Protein AF-0000000087595292 (afdb_homodimer)

Radius of gyration: 37.4 Å; Cα contacts (8 Å, |Δi|>4): 1098; chains: 2; bounding box: 83×122×97 Å

pLDDT: mean 80.67, std 21.06, range [19.06, 98.44]

Structure (mmCIF, N/CA/C/O backbone):
data_AF-0000000087595292-model_v1
#
loop_
_entity.id
_entity.type
_entity.pdbx_description
1 polymer 'Tc1-like transposase DDE domain-containing protein'
#
loop_
_atom_site.group_PDB
_atom_site.id
_atom_site.type_symbol
_atom_site.label_atom_id
_atom_site.label_alt_id
_atom_site.label_comp_id
_atom_site.label_asym_id
_atom_site.label_entity_id
_atom_site.label_seq_id
_atom_site.pdbx_PDB_ins_code
_atom_site.Cartn_x
_atom_site.Cartn_y
_atom_site.Cartn_z
_atom_site.occupancy
_atom_site.B_iso_or_equiv
_atom_site.auth_seq_id
_atom_site.auth_comp_id
_atom_site.auth_asym_id
_atom_site.auth_atom_id
_atom_site.pdbx_PDB_model_num
ATOM 1 N N . MET A 1 1 ? -1.449 89.125 3.225 1 24.95 1 MET A N 1
ATOM 2 C CA . MET A 1 1 ? -0.539 88.188 3.908 1 24.95 1 MET A CA 1
ATOM 3 C C . MET A 1 1 ? -1.304 87 4.547 1 24.95 1 MET A C 1
ATOM 5 O O . MET A 1 1 ? -1.772 87.125 5.68 1 24.95 1 MET A O 1
ATOM 9 N N . ALA A 1 2 ? -2.166 86.312 3.883 1 30.41 2 ALA A N 1
ATOM 10 C CA . ALA A 1 2 ? -3.191 85.312 4.207 1 30.41 2 ALA A CA 1
ATOM 11 C C . ALA A 1 2 ? -2.57 84.062 4.832 1 30.41 2 ALA A C 1
ATOM 13 O O . ALA A 1 2 ? -1.638 83.5 4.273 1 30.41 2 ALA A O 1
ATOM 14 N N . LYS A 1 3 ? -2.656 84 6.172 1 32.28 3 LYS A N 1
ATOM 15 C CA . LYS A 1 3 ? -2.236 82.875 6.992 1 32.28 3 LYS A CA 1
ATOM 16 C C . LYS A 1 3 ? -2.824 81.562 6.465 1 32.28 3 LYS A C 1
ATOM 18 O O . LYS A 1 3 ? -4.043 81.375 6.422 1 32.28 3 LYS A O 1
ATOM 23 N N . LYS A 1 4 ? -2.223 80.938 5.48 1 31.92 4 LYS A N 1
ATOM 24 C CA . LYS A 1 4 ? -2.562 79.562 5 1 31.92 4 LYS A CA 1
ATOM 25 C C . LYS A 1 4 ? -2.713 78.625 6.16 1 31.92 4 LYS A C 1
ATOM 27 O O . LYS A 1 4 ? -1.769 78.375 6.922 1 31.92 4 LYS A O 1
ATOM 32 N N . GLU A 1 5 ? -3.859 78.5 6.727 1 29.33 5 GLU A N 1
ATOM 33 C CA . GLU A 1 5 ? -4.262 77.5 7.734 1 29.33 5 GLU A CA 1
ATOM 34 C C . GLU A 1 5 ? -3.824 76.062 7.34 1 29.33 5 GLU A C 1
ATOM 36 O O . GLU A 1 5 ? -4.215 75.562 6.289 1 29.33 5 GLU A O 1
ATOM 41 N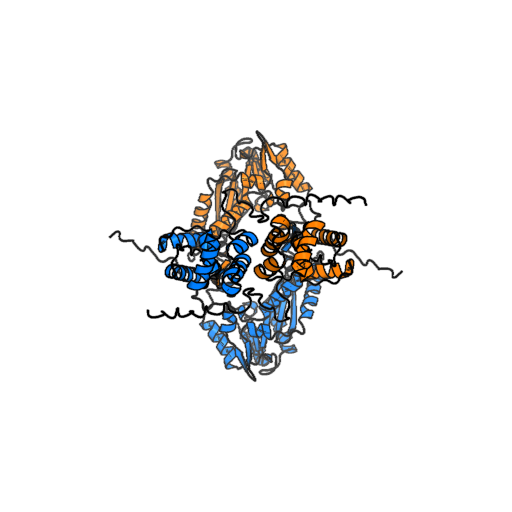 N . ARG A 1 6 ? -2.557 75.75 7.656 1 31.53 6 ARG A N 1
ATOM 42 C CA . ARG A 1 6 ? -2.096 74.375 7.473 1 31.53 6 ARG A CA 1
ATOM 43 C C . ARG A 1 6 ? -3.082 73.375 8.078 1 31.53 6 ARG A C 1
ATOM 45 O O . ARG A 1 6 ? -3.346 73.438 9.281 1 31.53 6 ARG A O 1
ATOM 52 N N . LYS A 1 7 ? -4.184 73.125 7.371 1 33.38 7 LYS A N 1
ATOM 53 C CA . LYS A 1 7 ? -5.105 72.062 7.703 1 33.38 7 LYS A CA 1
ATOM 54 C C . LYS A 1 7 ? -4.359 70.875 8.258 1 33.38 7 LYS A C 1
ATOM 56 O O . LYS A 1 7 ? -3.523 70.25 7.566 1 33.38 7 LYS A O 1
ATOM 61 N N . SER A 1 8 ? -4.145 70.812 9.609 1 30.69 8 SER A N 1
ATOM 62 C CA . SER A 1 8 ? -3.652 69.688 10.352 1 30.69 8 SER A CA 1
ATOM 63 C C . SER A 1 8 ? -4.375 68.375 9.93 1 30.69 8 SER A C 1
ATOM 65 O O . SER A 1 8 ? -5.594 68.312 10.07 1 30.69 8 SER A O 1
ATOM 67 N N . ARG A 1 9 ? -4.195 67.938 8.727 1 31.81 9 ARG A N 1
ATOM 68 C CA . ARG A 1 9 ? -4.766 66.625 8.398 1 31.81 9 ARG A CA 1
ATOM 69 C C . ARG A 1 9 ? -4.73 65.75 9.609 1 31.81 9 ARG A C 1
ATOM 71 O O . ARG A 1 9 ? -3.668 65.5 10.18 1 31.81 9 ARG A O 1
ATOM 78 N N . LYS A 1 10 ? -5.812 65.688 10.406 1 31.69 10 LYS A N 1
ATOM 79 C CA . LYS A 1 10 ? -6.051 64.688 11.461 1 31.69 10 LYS A CA 1
ATOM 80 C C . LYS A 1 10 ? -5.504 63.344 11.07 1 31.69 10 LYS A C 1
ATOM 82 O O . LYS A 1 10 ? -5.922 62.75 10.062 1 31.69 10 LYS A O 1
ATOM 87 N N . LEU A 1 11 ? -4.199 63.125 11.219 1 33.38 11 LEU A N 1
ATOM 88 C CA . LEU A 1 11 ? -3.6 61.812 11.047 1 33.38 11 LEU A CA 1
ATOM 89 C C . LEU A 1 11 ? -4.535 60.719 11.547 1 33.38 11 LEU A C 1
ATOM 91 O O . LEU A 1 11 ? -5.129 60.844 12.617 1 33.38 11 LEU A O 1
ATOM 95 N N . LYS A 1 12 ? -5.297 60.125 10.766 1 34.06 12 LYS A N 1
ATOM 96 C CA . LYS A 1 12 ? -6.094 58.969 11.195 1 34.06 12 LYS A CA 1
ATOM 97 C C . LYS A 1 12 ? -5.453 58.281 12.383 1 34.06 12 LYS A C 1
ATOM 99 O O . LYS A 1 12 ? -4.242 58.062 12.406 1 34.06 12 LYS A O 1
ATOM 104 N N . PRO A 1 13 ? -6.086 58.438 13.594 1 31.56 13 PRO A N 1
ATOM 105 C CA . PRO A 1 13 ? -5.539 57.75 14.773 1 31.56 13 PRO A CA 1
ATOM 106 C C . PRO A 1 13 ? -4.973 56.375 14.445 1 31.56 13 PRO A C 1
ATOM 108 O O . PRO A 1 13 ? -5.535 55.656 13.617 1 31.56 13 PRO A O 1
ATOM 111 N N . LEU A 1 14 ? -3.639 56.281 14.195 1 34.91 14 LEU A N 1
ATOM 112 C CA . LEU A 1 14 ? -3.188 54.875 14.258 1 34.91 14 LEU A CA 1
ATOM 113 C C . LEU A 1 14 ? -4.125 54.031 15.125 1 34.91 14 LEU A C 1
ATOM 115 O O . LEU A 1 14 ? -4.516 54.469 16.219 1 34.91 14 LEU A O 1
ATOM 119 N N . ALA A 1 15 ? -5.195 53.406 14.633 1 33.5 15 ALA A N 1
ATOM 120 C CA . ALA A 1 15 ? -5.98 52.656 15.617 1 33.5 15 ALA A CA 1
ATOM 121 C C . ALA A 1 15 ? -5.219 52.531 16.938 1 33.5 15 ALA A C 1
ATOM 123 O O . ALA A 1 15 ? -4.023 52.812 17 1 33.5 15 ALA A O 1
ATOM 124 N N . SER A 1 16 ? -5.672 51.594 17.953 1 32.25 16 SER A N 1
ATOM 125 C CA . SER A 1 16 ? -5.129 51.281 19.281 1 32.25 16 SER A CA 1
ATOM 126 C C . SER A 1 16 ? -3.611 51.156 19.234 1 32.25 16 SER A C 1
ATOM 128 O O . SER A 1 16 ? -3.029 51 18.156 1 32.25 16 SER A O 1
ATOM 130 N N . LYS A 1 17 ? -2.848 51.281 20.422 1 36.44 17 LYS A N 1
ATOM 131 C CA . LYS A 1 17 ? -1.429 51 20.609 1 36.44 17 LYS A CA 1
ATOM 132 C C . LYS A 1 17 ? -0.932 50 19.562 1 36.44 17 LYS A C 1
ATOM 134 O O . LYS A 1 17 ? -1.59 49 19.281 1 36.44 17 LYS A O 1
ATOM 139 N N . PRO A 1 18 ? -0.317 50.531 18.547 1 36.94 18 PRO A N 1
ATOM 140 C CA . PRO A 1 18 ? 0.132 49.75 17.391 1 36.94 18 PRO A CA 1
ATOM 141 C C . PRO A 1 18 ? 0.45 48.312 17.75 1 36.94 18 PRO A C 1
ATOM 143 O O . PRO A 1 18 ? 0.965 47.562 16.922 1 36.94 18 PRO A O 1
ATOM 146 N N . PHE A 1 19 ? 0.899 48.156 19.016 1 34.09 19 PHE A N 1
ATOM 147 C CA . PHE A 1 19 ? 1.071 46.719 19.188 1 34.09 19 PHE A CA 1
ATOM 148 C C . PHE A 1 19 ? -0.193 45.969 18.781 1 34.09 19 PHE A C 1
ATOM 150 O O . PHE A 1 19 ? -1.276 46.25 19.297 1 34.09 19 PHE A O 1
ATOM 157 N N . GLY A 1 20 ? -0.622 46.031 17.625 1 33.28 20 GLY A N 1
ATOM 158 C CA . GLY A 1 20 ? -1.432 44.875 17.312 1 33.28 20 GLY A CA 1
ATOM 159 C C . GLY A 1 20 ? -1.271 43.75 18.297 1 33.28 20 GLY A C 1
ATOM 160 O O . GLY A 1 20 ? -0.815 42.656 17.938 1 33.28 20 GLY A O 1
ATOM 161 N N . MET A 1 21 ? -0.648 44.062 19.5 1 33.91 21 MET A N 1
ATOM 162 C CA . MET A 1 21 ? -0.869 43.125 20.578 1 33.91 21 MET A CA 1
ATOM 163 C C . MET A 1 21 ? -2.312 42.625 20.594 1 33.91 21 MET A C 1
ATOM 165 O O . MET A 1 21 ? -3.236 43.375 20.844 1 33.91 21 MET A O 1
ATOM 169 N N . THR A 1 22 ? -2.664 42.062 19.5 1 33.66 22 THR A N 1
ATOM 170 C CA . THR A 1 22 ? -3.883 41.281 19.703 1 33.66 22 THR A CA 1
ATOM 171 C C . THR A 1 22 ? -4.094 40.969 21.172 1 33.66 22 THR A C 1
ATOM 173 O O . THR A 1 22 ? -3.227 40.375 21.812 1 33.66 22 THR A O 1
ATOM 176 N N . THR A 1 23 ? -4.531 42 21.938 1 33.06 23 THR A N 1
ATOM 177 C CA . THR A 1 23 ? -5.074 41.594 23.234 1 33.06 23 THR A CA 1
ATOM 178 C C . THR A 1 23 ? -5.648 40.188 23.156 1 33.06 23 THR A C 1
ATOM 180 O O . THR A 1 23 ? -6.543 39.906 22.344 1 33.06 23 THR A O 1
ATOM 183 N N . THR A 1 24 ? -4.723 39.188 23.125 1 34.84 24 THR A N 1
ATOM 184 C CA . THR A 1 24 ? -5.516 38 23.484 1 34.84 24 THR A CA 1
ATOM 185 C C . THR A 1 24 ? -6.609 38.375 24.484 1 34.84 24 THR A C 1
ATOM 187 O O . THR A 1 24 ? -6.504 39.406 25.172 1 34.84 24 THR A O 1
ATOM 190 N N . ALA A 1 25 ? -7.801 37.938 24.359 1 36.03 25 ALA A N 1
ATOM 191 C CA . ALA A 1 25 ? -8.914 38.25 25.25 1 36.03 25 ALA A CA 1
ATOM 192 C C . ALA A 1 25 ? -8.422 38.781 26.594 1 36.03 25 ALA A C 1
ATOM 194 O O . ALA A 1 25 ? -9 39.688 27.172 1 36.03 25 ALA A O 1
ATOM 195 N N . GLY A 1 26 ? -7.676 38 27.406 1 38.25 26 GLY A N 1
ATOM 196 C CA . GLY A 1 26 ? -7.562 38.094 28.859 1 38.25 26 GLY A CA 1
ATOM 197 C C . GLY A 1 26 ? -6.531 39.125 29.312 1 38.25 26 GLY A C 1
ATOM 198 O O . GLY A 1 26 ? -6.164 39.156 30.484 1 38.25 26 GLY A O 1
ATOM 199 N N . GLY A 1 27 ? -6.305 40.406 28.734 1 39.16 27 GLY A N 1
ATOM 200 C CA . GLY A 1 27 ? -5.629 41.594 29.188 1 39.16 27 GLY A CA 1
ATOM 201 C C . GLY A 1 27 ? -4.117 41.5 29.125 1 39.16 27 GLY A C 1
ATOM 202 O O . GLY A 1 27 ? -3.41 42.375 29.625 1 39.16 27 GLY A O 1
ATOM 203 N N . 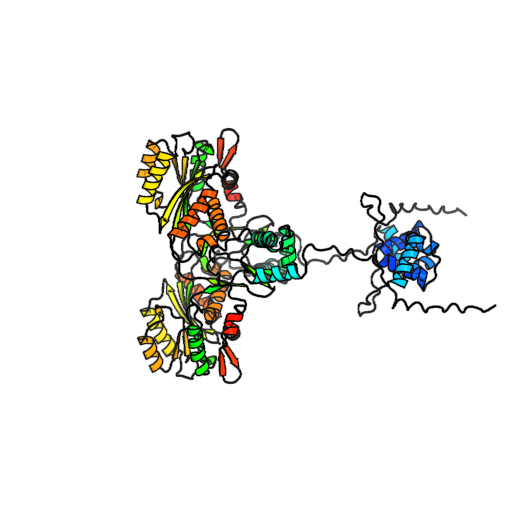ARG A 1 28 ? -3.527 40.375 29.016 1 41.72 28 ARG A N 1
ATOM 204 C CA . ARG A 1 28 ? -2.08 40.344 29.203 1 41.72 28 ARG A CA 1
ATOM 205 C C . ARG A 1 28 ? -1.357 40.938 28 1 41.72 28 ARG A C 1
ATOM 207 O O . ARG A 1 28 ? -1.776 40.75 26.859 1 41.72 28 ARG A O 1
ATOM 214 N N . MET A 1 29 ? -0.59 42.125 28.109 1 46.16 29 MET A N 1
ATOM 215 C CA . MET A 1 29 ? 0.288 42.781 27.141 1 46.16 29 MET A CA 1
ATOM 216 C C . MET A 1 29 ? 1.133 41.75 26.391 1 46.16 29 MET A C 1
ATOM 218 O O . MET A 1 29 ? 1.664 40.812 27 1 46.16 29 MET A O 1
ATOM 222 N N . PRO A 1 30 ? 1.048 41.625 25.125 1 54.28 30 PRO A N 1
ATOM 223 C CA . PRO A 1 30 ? 1.847 40.688 24.359 1 54.28 30 PRO A CA 1
ATOM 224 C C . PRO A 1 30 ? 3.338 40.781 24.672 1 54.28 30 PRO A C 1
ATOM 226 O O . PRO A 1 30 ? 3.83 41.844 25.047 1 54.28 30 PRO A O 1
ATOM 229 N N . THR A 1 31 ? 4.078 39.781 24.938 1 65.44 31 THR A N 1
ATOM 230 C CA . THR A 1 31 ? 5.5 39.656 25.25 1 65.44 31 THR A CA 1
ATOM 231 C C . THR A 1 31 ? 6.344 40.281 24.141 1 65.44 31 THR A C 1
ATOM 233 O O . THR A 1 31 ? 6.059 40.094 22.953 1 65.44 31 THR A O 1
ATOM 236 N N . ALA A 1 32 ? 7.086 41.406 24.422 1 76.88 32 ALA A N 1
ATOM 237 C CA . ALA A 1 32 ? 8 42.125 23.531 1 76.88 32 ALA A CA 1
ATOM 238 C C . ALA A 1 32 ? 8.883 41.125 22.781 1 76.88 32 ALA A C 1
ATOM 240 O O . ALA A 1 32 ? 9.328 40.125 23.328 1 76.88 32 ALA A O 1
ATOM 241 N N . SER A 1 33 ? 8.992 41.406 21.484 1 81.88 33 SER A N 1
ATOM 242 C CA . SER A 1 33 ? 9.852 40.562 20.641 1 81.88 33 SER A CA 1
ATOM 243 C C . SER A 1 33 ? 11.312 40.656 21.094 1 81.88 33 SER A C 1
ATOM 245 O O . SER A 1 33 ? 11.68 41.562 21.844 1 81.88 33 SER A O 1
ATOM 247 N N . GLU A 1 34 ? 12.031 39.688 20.672 1 83.62 34 GLU A N 1
ATOM 248 C CA . GLU A 1 34 ? 13.453 39.656 21 1 83.62 34 GLU A CA 1
ATOM 249 C C . GLU A 1 34 ? 14.164 40.906 20.469 1 83.62 34 GLU A C 1
ATOM 251 O O . GLU A 1 34 ? 15.039 41.469 21.125 1 83.62 34 GLU A O 1
ATOM 256 N N . ASP A 1 35 ? 13.688 41.312 19.312 1 82.5 35 ASP A N 1
ATOM 257 C CA . ASP A 1 35 ? 14.297 42.5 18.703 1 82.5 35 ASP A CA 1
ATOM 258 C C . ASP A 1 35 ? 14.023 43.75 19.547 1 82.5 35 ASP A C 1
ATOM 260 O O . ASP A 1 35 ? 14.922 44.562 19.75 1 82.5 35 ASP A O 1
ATOM 264 N N . VAL A 1 36 ? 12.883 43.812 19.906 1 85.62 36 VAL A N 1
ATOM 265 C CA . VAL A 1 36 ? 12.484 44.969 20.703 1 85.62 36 VAL A CA 1
ATOM 266 C C . VAL A 1 36 ? 13.266 44.969 22.016 1 85.62 36 VAL A C 1
ATOM 268 O O . VAL A 1 36 ? 13.781 46.031 22.438 1 85.62 36 VAL A O 1
ATOM 271 N N . ARG A 1 37 ? 13.461 43.844 22.594 1 85.06 37 ARG A N 1
ATOM 272 C CA . ARG A 1 37 ? 14.195 43.75 23.844 1 85.06 37 ARG A CA 1
ATOM 273 C C . ARG A 1 37 ? 15.664 44.094 23.656 1 85.06 37 ARG A C 1
ATOM 275 O O . ARG A 1 37 ? 16.25 44.812 24.453 1 85.06 37 ARG A O 1
ATOM 282 N N . CYS A 1 38 ? 16.125 43.594 22.625 1 85.44 38 CYS A N 1
ATOM 283 C CA . CYS A 1 38 ? 17.531 43.844 22.328 1 85.44 38 CYS A CA 1
ATOM 284 C C . CYS A 1 38 ? 17.781 45.312 22.125 1 85.44 38 CYS A C 1
ATOM 286 O O . CYS A 1 38 ? 18.719 45.875 22.688 1 85.44 38 CYS A O 1
ATOM 288 N N . LEU A 1 39 ? 16.922 45.938 21.375 1 87.31 39 LEU A N 1
ATOM 289 C CA . LEU A 1 39 ? 17.094 47.344 21.062 1 87.31 39 LEU A CA 1
ATOM 290 C C . LEU A 1 39 ? 16.891 48.219 22.297 1 87.31 39 LEU A C 1
ATOM 292 O O . LEU A 1 39 ? 17.609 49.188 22.5 1 87.31 39 LEU A O 1
ATOM 296 N N . ALA A 1 40 ? 16 47.844 23.062 1 89.44 40 ALA A N 1
ATOM 297 C CA . ALA A 1 40 ? 15.75 48.594 24.297 1 89.44 40 ALA A CA 1
ATOM 298 C C . ALA A 1 40 ? 16.938 48.5 25.234 1 89.44 40 ALA A C 1
ATOM 300 O O . ALA A 1 40 ? 17.344 49.531 25.812 1 89.44 40 ALA A O 1
ATOM 301 N N . ILE A 1 41 ? 17.469 47.344 25.359 1 87.12 41 ILE A N 1
ATOM 302 C CA . ILE A 1 41 ? 18.625 47.156 26.219 1 87.12 41 ILE A CA 1
ATOM 303 C C . ILE A 1 41 ? 19.812 47.938 25.688 1 87.12 41 ILE A C 1
ATOM 305 O O . ILE A 1 41 ? 20.531 48.594 26.453 1 87.12 41 ILE A O 1
ATOM 309 N N . TYR A 1 42 ? 19.969 47.875 24.453 1 86.38 42 TYR A N 1
ATOM 310 C CA . TYR A 1 42 ? 21.062 48.594 23.828 1 86.38 42 TYR A CA 1
ATOM 311 C C . TYR A 1 42 ? 20.953 50.094 24.078 1 86.38 42 TYR A C 1
ATOM 313 O O . TYR A 1 42 ? 21.938 50.75 24.406 1 86.38 42 TYR A O 1
ATOM 321 N N . ALA A 1 43 ? 19.797 50.625 23.938 1 89.12 43 ALA A N 1
ATOM 322 C CA . ALA A 1 43 ? 19.562 52.062 24.109 1 89.12 43 ALA A CA 1
ATOM 323 C C . ALA A 1 43 ? 19.891 52.5 25.547 1 89.12 43 ALA A C 1
ATOM 325 O O . ALA A 1 43 ? 20.531 53.531 25.75 1 89.12 43 ALA A O 1
ATOM 326 N N . VAL A 1 44 ? 19.609 51.656 26.5 1 89.31 44 VAL A N 1
ATOM 327 C CA . VAL A 1 44 ? 19.781 52.031 27.906 1 89.31 44 VAL A CA 1
ATOM 328 C C . VAL A 1 44 ? 21.203 51.688 28.359 1 89.31 44 VAL A C 1
ATOM 330 O O . VAL A 1 44 ? 21.859 52.5 29 1 89.31 44 VAL A O 1
ATOM 333 N N . ALA A 1 45 ? 21.703 50.594 27.984 1 84.19 45 ALA A N 1
ATOM 334 C CA . ALA A 1 45 ? 22.969 50.094 28.531 1 84.19 45 ALA A CA 1
ATOM 335 C C . ALA A 1 45 ? 24.156 50.656 27.766 1 84.19 45 ALA A C 1
ATOM 337 O O . ALA A 1 45 ? 25.188 51 28.359 1 84.19 45 ALA A O 1
ATOM 338 N N . TYR A 1 46 ? 24.016 50.812 26.5 1 80.38 46 TYR A N 1
ATOM 339 C CA . TYR A 1 46 ? 25.188 51.156 25.703 1 80.38 46 TYR A CA 1
ATOM 340 C C . TYR A 1 46 ? 25.141 52.625 25.25 1 80.38 46 TYR A C 1
ATOM 342 O O . TYR A 1 46 ? 26.172 53.312 25.219 1 80.38 46 TYR A O 1
ATOM 350 N N . LEU A 1 47 ? 23.953 53.125 24.906 1 85.69 47 LEU A N 1
ATOM 351 C CA . LEU A 1 47 ? 23.844 54.5 24.453 1 85.69 47 LEU A CA 1
ATOM 352 C C . LEU A 1 47 ? 23.516 55.438 25.609 1 85.69 47 LEU A C 1
ATOM 354 O O . LEU A 1 47 ? 23.547 56.656 25.469 1 85.69 47 LEU A O 1
ATOM 358 N N . MET A 1 48 ? 23.156 54.875 26.812 1 87.56 48 MET A N 1
ATOM 359 C CA . MET A 1 48 ? 22.891 55.594 28.047 1 87.56 48 MET A CA 1
ATOM 360 C C . MET A 1 48 ? 21.766 56.625 27.859 1 87.56 48 MET A C 1
ATOM 362 O O . MET A 1 48 ? 21.859 57.75 28.328 1 87.56 48 MET A O 1
ATOM 366 N N . ILE A 1 49 ? 20.875 56.188 26.969 1 89.06 49 ILE A N 1
ATOM 367 C CA . ILE A 1 49 ? 19.688 57.031 26.812 1 89.06 49 ILE A CA 1
ATOM 368 C C . ILE A 1 49 ? 18.812 56.906 28.047 1 89.06 49 ILE A C 1
ATOM 370 O O . ILE A 1 49 ? 18.766 55.875 28.688 1 89.06 49 ILE A O 1
ATOM 374 N N . ASP A 1 50 ? 18.156 58.062 28.375 1 91.88 50 ASP A N 1
ATOM 375 C CA . ASP A 1 50 ? 17.281 58.094 29.531 1 91.88 50 ASP A CA 1
ATOM 376 C C . ASP A 1 50 ? 16.203 57.031 29.438 1 91.88 50 ASP A C 1
ATOM 378 O O . ASP A 1 50 ? 15.578 56.875 28.391 1 91.88 50 ASP A O 1
ATOM 382 N N . ILE A 1 51 ? 16.062 56.281 30.484 1 92.75 51 ILE A N 1
ATOM 383 C CA . ILE A 1 51 ? 15.164 55.156 30.516 1 92.75 51 ILE A CA 1
ATOM 384 C C . ILE A 1 51 ? 13.734 55.594 30.266 1 92.75 51 ILE A C 1
ATOM 386 O O . ILE A 1 51 ? 12.922 54.844 29.703 1 92.75 51 ILE A O 1
ATOM 390 N N . ALA A 1 52 ? 13.352 56.812 30.562 1 91.94 52 ALA A N 1
ATOM 391 C CA . ALA A 1 52 ? 12.008 57.344 30.328 1 91.94 52 ALA A CA 1
ATOM 392 C C . ALA A 1 52 ? 11.719 57.469 28.844 1 91.94 52 ALA A C 1
ATOM 394 O O . ALA A 1 52 ? 10.625 57.125 28.375 1 91.94 52 ALA A O 1
ATOM 395 N N . ILE A 1 53 ? 12.773 57.938 28.141 1 90.56 53 ILE A N 1
ATOM 396 C CA . ILE A 1 53 ? 12.633 58.094 26.703 1 90.56 53 ILE A CA 1
ATOM 397 C C . ILE A 1 53 ? 12.539 56.719 26.031 1 90.56 53 ILE A C 1
ATOM 399 O O . ILE A 1 53 ? 11.727 56.531 25.125 1 90.56 53 ILE A O 1
ATOM 403 N N . VAL A 1 54 ? 13.352 55.844 26.516 1 92.25 54 VAL A N 1
ATOM 404 C CA . VAL A 1 54 ? 13.344 54.5 25.953 1 92.25 54 VAL A CA 1
ATOM 405 C C . VAL A 1 54 ? 12.008 53.844 26.234 1 92.25 54 VAL A C 1
ATOM 407 O O . VAL A 1 54 ? 11.469 53.125 25.375 1 92.25 54 VAL A O 1
ATOM 410 N N . SER A 1 55 ? 11.5 53.938 27.391 1 91.94 55 SER A N 1
ATOM 411 C CA . SER A 1 55 ? 10.195 53.406 27.766 1 91.94 55 SER A CA 1
ATOM 412 C C . SER A 1 55 ? 9.102 53.938 26.828 1 91.94 55 SER A C 1
ATOM 414 O O . SER A 1 55 ? 8.234 53.156 26.391 1 91.94 55 SER A O 1
ATOM 416 N N . ASP A 1 56 ? 9.172 55.219 26.453 1 88.38 56 ASP A N 1
ATOM 417 C CA . ASP A 1 56 ? 8.195 55.844 25.547 1 88.38 56 ASP A CA 1
ATOM 418 C C . ASP A 1 56 ? 8.352 55.281 24.125 1 88.38 56 ASP A C 1
ATOM 420 O O . ASP A 1 56 ? 7.359 54.969 23.453 1 88.38 56 ASP A O 1
ATOM 424 N N . CYS A 1 57 ? 9.602 55.156 23.734 1 87.88 57 CYS A N 1
ATOM 425 C CA . CYS A 1 57 ? 9.875 54.688 22.375 1 87.88 57 CYS A CA 1
ATOM 426 C C . CYS A 1 57 ? 9.406 53.25 22.172 1 87.88 57 CYS A C 1
ATOM 428 O O . CYS A 1 57 ? 8.812 52.938 21.156 1 87.88 57 CYS A O 1
ATOM 430 N N . PHE A 1 58 ? 9.664 52.438 23.156 1 88.5 58 PHE A N 1
ATOM 431 C CA . PHE A 1 58 ? 9.414 51 22.984 1 88.5 58 PHE A CA 1
ATOM 432 C C . PHE A 1 58 ? 8.102 50.625 23.641 1 88.5 58 PHE A C 1
ATOM 434 O O . PHE A 1 58 ? 7.688 49.469 23.562 1 88.5 58 PHE A O 1
ATOM 441 N N . GLN A 1 59 ? 7.527 51.5 24.328 1 84.88 59 GLN A N 1
ATOM 442 C CA . GLN A 1 59 ? 6.23 51.281 24.969 1 84.88 59 GLN A CA 1
ATOM 443 C C . GLN A 1 59 ? 6.301 50.125 25.984 1 84.88 59 GLN A C 1
ATOM 445 O O . GLN A 1 59 ? 5.453 49.219 25.969 1 84.88 59 GLN A O 1
ATOM 450 N N . ALA A 1 60 ? 7.305 50.156 26.672 1 87.56 60 ALA A N 1
ATOM 451 C CA . ALA A 1 60 ? 7.512 49.188 27.766 1 87.56 60 ALA A CA 1
ATOM 452 C C . ALA A 1 60 ? 7.797 49.938 29.078 1 87.56 60 ALA A C 1
ATOM 454 O O . ALA A 1 60 ? 8.461 50.969 29.078 1 87.56 60 ALA A O 1
ATOM 455 N N . GLY A 1 61 ? 7.266 49.406 30.125 1 87.94 61 GLY A N 1
ATOM 456 C CA . GLY A 1 61 ? 7.48 50.031 31.422 1 87.94 61 GLY A CA 1
ATOM 457 C C . GLY A 1 61 ? 8.945 50.156 31.797 1 87.94 61 GLY A C 1
ATOM 458 O O . GLY A 1 61 ? 9.758 49.312 31.406 1 87.94 61 GLY A O 1
ATOM 459 N N . GLN A 1 62 ? 9.242 51.156 32.594 1 91.94 62 GLN A N 1
ATOM 460 C CA . GLN A 1 62 ? 10.625 51.406 33 1 91.94 62 GLN A CA 1
ATOM 461 C C . GLN A 1 62 ? 11.156 50.219 33.812 1 91.94 62 GLN A C 1
ATOM 463 O O . GLN A 1 62 ? 12.312 49.812 33.656 1 91.94 62 GLN A O 1
ATOM 468 N N . SER A 1 63 ? 10.211 49.656 34.562 1 93.38 63 SER A N 1
ATOM 469 C CA . SER A 1 63 ? 10.609 48.531 35.406 1 93.38 63 SER A CA 1
ATOM 470 C C . SER A 1 63 ? 10.922 47.312 34.531 1 93.38 63 SER A C 1
ATOM 472 O O . SER A 1 63 ? 11.859 46.562 34.812 1 93.38 63 SER A O 1
ATOM 474 N N . THR A 1 64 ? 10.188 47.219 33.5 1 90 64 THR A N 1
ATOM 475 C CA . THR A 1 64 ? 10.383 46.094 32.594 1 90 64 THR A CA 1
ATOM 476 C C . THR A 1 64 ? 11.727 46.219 31.875 1 90 64 THR A C 1
ATOM 478 O O . THR A 1 64 ? 12.445 45.219 31.75 1 90 64 THR A O 1
ATOM 481 N N . ILE A 1 65 ? 12.031 47.375 31.484 1 90.69 65 ILE A N 1
ATOM 482 C CA . ILE A 1 65 ? 13.281 47.594 30.75 1 90.69 65 ILE A CA 1
ATOM 483 C C . ILE A 1 65 ? 14.461 47.375 31.703 1 90.69 65 ILE A C 1
ATOM 485 O O . ILE A 1 65 ? 15.484 46.812 31.312 1 90.69 65 ILE A O 1
ATOM 489 N N . ARG A 1 66 ? 14.312 47.812 32.938 1 91.12 66 ARG A N 1
ATOM 490 C CA . ARG A 1 66 ? 15.359 47.594 33.938 1 91.12 66 ARG A CA 1
ATOM 491 C C . ARG A 1 66 ? 15.57 46.094 34.188 1 91.12 66 ARG A C 1
ATOM 493 O O . ARG A 1 66 ? 16.703 45.656 34.312 1 91.12 66 ARG A O 1
ATOM 500 N N . ASP A 1 67 ? 14.422 45.438 34.125 1 91.12 67 ASP A N 1
ATOM 501 C CA . ASP A 1 67 ? 14.492 44 34.312 1 91.12 67 ASP A CA 1
ATOM 502 C C . ASP A 1 67 ? 15.195 43.312 33.156 1 91.12 67 ASP A C 1
ATOM 504 O O . ASP A 1 67 ? 16 42.406 33.344 1 91.12 67 ASP A O 1
ATOM 508 N N . TRP A 1 68 ? 14.859 43.781 31.969 1 89.69 68 TRP A N 1
ATOM 509 C CA . TRP A 1 68 ? 15.523 43.25 30.781 1 89.69 68 TRP A CA 1
ATOM 510 C C . TRP A 1 68 ? 17.031 43.438 30.859 1 89.69 68 TRP A C 1
ATOM 512 O O . TRP A 1 68 ? 17.797 42.531 30.562 1 89.69 68 TRP A O 1
ATOM 522 N N . LYS A 1 69 ? 17.344 44.594 31.266 1 88.31 69 LYS A N 1
ATOM 523 C CA . LYS A 1 69 ? 18.75 44.938 31.375 1 88.31 69 LYS A CA 1
ATOM 524 C C . LYS A 1 69 ? 19.453 44.062 32.406 1 88.31 69 LYS A C 1
ATOM 526 O O . LYS A 1 69 ? 20.531 43.531 32.156 1 88.31 69 LYS A O 1
ATOM 531 N N . ARG A 1 70 ? 18.844 43.938 33.5 1 89.44 70 ARG A N 1
ATOM 532 C CA . ARG A 1 70 ? 19.406 43.125 34.562 1 89.44 70 ARG A CA 1
ATOM 533 C C . ARG A 1 70 ? 19.625 41.688 34.094 1 89.44 70 ARG A C 1
ATOM 535 O O . ARG A 1 70 ? 20.703 41.125 34.312 1 89.44 70 ARG A O 1
ATOM 542 N N . ILE A 1 71 ? 18.625 41.094 33.531 1 89.19 71 ILE A N 1
ATOM 543 C CA . ILE A 1 71 ? 18.688 39.688 33.062 1 89.19 71 ILE A CA 1
ATOM 544 C C . ILE A 1 71 ? 19.781 39.562 32 1 89.19 71 ILE A C 1
ATOM 546 O O . ILE A 1 71 ? 20.531 38.562 32.031 1 89.19 71 ILE A O 1
ATOM 550 N N . TRP A 1 72 ? 19.906 40.562 31.141 1 86.62 72 TRP A N 1
ATOM 551 C CA . TRP A 1 72 ? 20.922 40.5 30.094 1 86.62 72 TRP A CA 1
ATOM 552 C C . TRP A 1 72 ? 22.328 40.594 30.703 1 86.62 72 TRP A C 1
ATOM 554 O O . TRP A 1 72 ? 23.219 39.844 30.328 1 86.62 72 TRP A O 1
ATOM 564 N N . LEU A 1 73 ? 22.453 41.375 31.688 1 83.19 73 LEU A N 1
ATOM 565 C CA . LEU A 1 73 ? 23.766 41.594 32.281 1 83.19 73 LEU A CA 1
ATOM 566 C C . LEU A 1 73 ? 24.156 40.438 33.188 1 83.19 73 LEU A C 1
ATOM 568 O O . LEU A 1 73 ? 25.328 40.062 33.219 1 83.19 73 LEU A O 1
ATOM 572 N N . THR A 1 74 ? 23.156 39.781 33.75 1 87.12 74 THR A N 1
ATOM 573 C CA . THR A 1 74 ? 23.453 38.719 34.719 1 87.12 74 THR A CA 1
ATOM 574 C C . THR A 1 74 ? 23.438 37.344 34.031 1 87.12 74 THR A C 1
ATOM 576 O O . THR A 1 74 ? 24.312 36.531 34.281 1 87.12 74 THR A O 1
ATOM 579 N N . GLU A 1 75 ? 22.453 37.188 33.188 1 86.62 75 GLU A N 1
ATOM 580 C CA . GLU A 1 75 ? 22.25 35.875 32.656 1 86.62 75 GLU A CA 1
ATOM 581 C C . GLU A 1 75 ? 22.594 35.812 31.156 1 86.62 75 GLU A C 1
ATOM 583 O O . GLU A 1 75 ? 22.625 34.75 30.547 1 86.62 75 GLU A O 1
ATOM 588 N N . ASN A 1 76 ? 22.812 36.969 30.594 1 83.12 76 ASN A N 1
ATOM 589 C CA . ASN A 1 76 ? 23.125 37.031 29.172 1 83.12 76 ASN A CA 1
ATOM 590 C C . ASN A 1 76 ? 22.031 36.438 28.312 1 83.12 76 ASN A C 1
ATOM 592 O O . ASN A 1 76 ? 22.328 35.656 27.391 1 83.12 76 ASN A O 1
ATOM 596 N N . ARG A 1 77 ? 20.797 36.688 28.672 1 84.62 77 ARG A N 1
ATOM 597 C CA . ARG A 1 77 ? 19.656 36.156 27.922 1 84.62 77 ARG A CA 1
ATOM 598 C C . ARG A 1 77 ? 18.688 37.281 27.578 1 84.62 77 ARG A C 1
ATOM 600 O O . ARG A 1 77 ? 18.453 38.188 28.375 1 84.62 77 ARG A O 1
ATOM 607 N N . LEU A 1 78 ? 18.156 37.281 26.344 1 80.25 78 LEU A N 1
ATOM 608 C CA . LEU A 1 78 ? 17.203 38.281 25.875 1 80.25 78 LEU A CA 1
ATOM 609 C C . LEU A 1 78 ? 15.773 37.781 26.062 1 80.25 78 LEU A C 1
ATOM 611 O O . LEU A 1 78 ? 14.875 38.562 26.359 1 80.25 78 LEU A O 1
ATOM 615 N N . CYS A 1 79 ? 15.672 36.344 25.828 1 79.44 79 CYS A N 1
ATOM 616 C CA . CYS A 1 79 ? 14.336 35.75 25.922 1 79.44 79 CYS A CA 1
ATOM 617 C C . CYS A 1 79 ? 14.133 35.031 27.25 1 79.44 79 CYS A C 1
ATOM 619 O O . CYS A 1 79 ? 15.102 34.562 27.859 1 79.44 79 CYS A O 1
ATOM 621 N N . PRO A 1 80 ? 12.766 35.125 27.672 1 76.12 80 PRO A N 1
ATOM 622 C CA . PRO A 1 80 ? 12.484 34.406 28.906 1 76.12 80 PRO A CA 1
ATOM 623 C C . PRO A 1 80 ? 12.844 32.906 28.812 1 76.12 80 PRO A C 1
ATOM 625 O O . PRO A 1 80 ? 12.852 32.344 27.719 1 76.12 80 PRO A O 1
ATOM 628 N N . LYS A 1 81 ? 13.266 32.375 29.891 1 75.06 81 LYS A N 1
ATOM 629 C CA . LYS A 1 81 ? 13.617 30.953 29.953 1 75.06 81 LYS A CA 1
ATOM 630 C C . LYS A 1 81 ? 12.43 30.078 29.531 1 75.06 81 LYS A C 1
ATOM 632 O O . LYS A 1 81 ? 11.297 30.328 29.938 1 75.06 81 LYS A O 1
ATOM 637 N N . LYS A 1 82 ? 12.672 29.281 28.594 1 73.69 82 LYS A N 1
ATOM 638 C CA . LYS A 1 82 ? 11.617 28.375 28.141 1 73.69 82 LYS A CA 1
ATOM 639 C C . LYS A 1 82 ? 11.227 27.391 29.25 1 73.69 82 LYS A C 1
ATOM 641 O O . LYS A 1 82 ? 12.086 26.891 29.969 1 73.69 82 LYS A O 1
ATOM 646 N N . ARG A 1 83 ? 9.961 27.453 29.547 1 69.12 83 ARG A N 1
ATOM 647 C CA . ARG A 1 83 ? 9.469 26.469 30.516 1 69.12 83 ARG A CA 1
ATOM 648 C C . ARG A 1 83 ? 9.742 25.047 30.062 1 69.12 83 ARG A C 1
ATOM 650 O O . ARG A 1 83 ? 9.492 24.703 28.906 1 69.12 83 ARG A O 1
ATOM 657 N N . VAL A 1 84 ? 10.641 24.344 30.797 1 67.88 84 VAL A N 1
ATOM 658 C CA . VAL A 1 84 ? 10.891 22.938 30.484 1 67.88 84 VAL A CA 1
ATOM 659 C C . VAL A 1 84 ? 9.781 22.078 31.062 1 67.88 84 VAL A C 1
ATOM 661 O O . VAL A 1 84 ? 9.523 22.109 32.281 1 67.88 84 VAL A O 1
ATOM 664 N N . TYR A 1 85 ? 8.875 21.609 30.25 1 67.12 85 TYR A N 1
ATOM 665 C CA . TYR A 1 85 ? 7.832 20.703 30.734 1 67.12 85 TYR A CA 1
ATOM 666 C C . TYR A 1 85 ? 8.406 19.344 31.078 1 67.12 85 TYR A C 1
ATOM 668 O O . TYR A 1 85 ? 9.289 18.828 30.391 1 67.12 85 TYR A O 1
ATOM 676 N N . LYS A 1 86 ? 8.188 18.922 32.406 1 72.25 86 LYS A N 1
ATOM 677 C CA . LYS A 1 86 ? 8.578 17.578 32.812 1 72.25 86 LYS A CA 1
ATOM 678 C C . LYS A 1 86 ? 7.836 16.516 32.031 1 72.25 86 LYS A C 1
ATOM 680 O O . LYS A 1 86 ? 6.613 16.594 31.859 1 72.25 86 LYS A O 1
ATOM 685 N N . THR A 1 87 ? 8.57 15.703 31.344 1 79.31 87 THR A N 1
ATOM 686 C CA . THR A 1 87 ? 7.953 14.617 30.594 1 79.31 87 THR A CA 1
ATOM 687 C C . THR A 1 87 ? 7.68 13.422 31.516 1 79.31 87 THR A C 1
ATOM 689 O O . THR A 1 87 ? 8.375 13.227 32.5 1 79.31 87 THR A O 1
ATOM 692 N N . ILE A 1 88 ? 6.598 12.742 31.297 1 84.75 88 ILE A N 1
ATOM 693 C CA . ILE A 1 88 ? 6.164 11.578 32.062 1 84.75 88 ILE A CA 1
ATOM 694 C C . ILE A 1 88 ? 7.168 10.445 31.875 1 84.75 88 ILE A C 1
ATOM 696 O O . ILE A 1 88 ? 7.402 9.656 32.812 1 84.75 88 ILE A O 1
ATOM 700 N N . LEU A 1 89 ? 7.832 10.391 30.844 1 90.19 89 LEU A N 1
ATOM 701 C CA . LEU A 1 89 ? 8.727 9.281 30.531 1 90.19 89 LEU A CA 1
ATOM 702 C C . LEU A 1 89 ? 10.172 9.641 30.844 1 90.19 89 LEU A C 1
ATOM 704 O O . LEU A 1 89 ? 10.648 10.711 30.469 1 90.19 89 LEU A O 1
ATOM 708 N N . SER A 1 90 ? 10.797 8.82 31.578 1 90.31 90 SER A N 1
ATOM 709 C CA . SER A 1 90 ? 12.227 8.945 31.844 1 90.31 90 SER A CA 1
ATOM 710 C C . SER A 1 90 ? 13.047 8.406 30.688 1 90.31 90 SER A C 1
ATOM 712 O O . SER A 1 90 ? 12.508 7.793 29.766 1 90.31 90 SER A O 1
ATOM 714 N N . ASP A 1 91 ? 14.336 8.68 30.734 1 90.81 91 ASP A N 1
ATOM 715 C CA . ASP A 1 91 ? 15.234 8.164 29.703 1 90.81 91 ASP A CA 1
ATOM 716 C C . ASP A 1 91 ? 15.305 6.641 29.75 1 90.81 91 ASP A C 1
ATOM 718 O O . ASP A 1 91 ? 15.414 5.992 28.703 1 90.81 91 ASP A O 1
ATOM 722 N N . THR A 1 92 ? 15.203 6.148 30.875 1 93.25 92 THR A N 1
ATOM 723 C CA . THR A 1 92 ? 15.195 4.695 31.016 1 93.25 92 THR A CA 1
ATOM 724 C C . THR A 1 92 ? 13.93 4.098 30.406 1 93.25 92 THR A C 1
ATOM 726 O O . THR A 1 92 ? 13.977 3.043 29.781 1 93.25 92 THR A O 1
ATOM 729 N N . ASP A 1 93 ? 12.875 4.828 30.656 1 93.88 93 ASP A N 1
ATOM 730 C CA . ASP A 1 93 ? 11.617 4.395 30.062 1 93.88 93 ASP A CA 1
ATOM 731 C C . ASP A 1 93 ? 11.703 4.402 28.531 1 93.88 93 ASP A C 1
ATOM 733 O O . ASP A 1 93 ? 11.273 3.455 27.875 1 93.88 93 ASP A O 1
ATOM 737 N N . ARG A 1 94 ? 12.312 5.453 28.047 1 94.25 94 ARG A N 1
ATOM 738 C CA . ARG A 1 94 ? 12.445 5.605 26.594 1 94.25 94 ARG A CA 1
ATOM 739 C C . ARG A 1 94 ? 13.312 4.504 26.016 1 94.25 94 ARG A C 1
ATOM 741 O O . ARG A 1 94 ? 13.023 3.984 24.938 1 94.25 94 ARG A O 1
ATOM 748 N N . ASP A 1 95 ? 14.281 4.16 26.703 1 94.5 95 ASP A N 1
ATOM 749 C CA . ASP A 1 95 ? 15.156 3.078 26.25 1 94.5 95 ASP A CA 1
ATOM 750 C C . ASP A 1 95 ? 14.406 1.744 26.234 1 94.5 95 ASP A C 1
ATOM 752 O O . ASP A 1 95 ? 14.578 0.942 25.312 1 94.5 95 ASP A O 1
ATOM 756 N N . ALA A 1 96 ? 13.648 1.556 27.234 1 95.44 96 ALA A N 1
ATOM 757 C CA . ALA A 1 96 ? 12.867 0.325 27.312 1 95.44 96 ALA A CA 1
ATOM 758 C C . ALA A 1 96 ? 11.875 0.236 26.156 1 95.44 96 ALA A C 1
ATOM 760 O O . ALA A 1 96 ? 11.711 -0.828 25.562 1 95.44 96 ALA A O 1
ATOM 761 N N . ILE A 1 97 ? 11.25 1.343 25.938 1 95.19 97 ILE A N 1
ATOM 762 C CA . ILE A 1 97 ? 10.289 1.396 24.844 1 95.19 97 ILE A CA 1
ATOM 763 C C . ILE A 1 97 ? 11 1.135 23.516 1 95.19 97 ILE A C 1
ATOM 765 O O . ILE A 1 97 ? 10.523 0.353 22.688 1 95.19 97 ILE A O 1
ATOM 769 N N . PHE A 1 98 ? 12.07 1.759 23.406 1 94.94 98 PHE A N 1
ATOM 770 C CA . PHE A 1 98 ? 12.875 1.621 22.188 1 94.94 98 PHE A CA 1
ATOM 771 C C . PHE A 1 98 ? 13.242 0.162 21.953 1 94.94 98 PHE A C 1
ATOM 773 O O . PHE A 1 98 ? 13.039 -0.365 20.859 1 94.94 98 PHE A O 1
ATOM 780 N N . GLN A 1 99 ? 13.695 -0.487 22.953 1 93.56 99 GLN A N 1
ATOM 781 C CA . GLN A 1 99 ? 14.109 -1.88 22.828 1 93.56 99 GLN A CA 1
ATOM 782 C C . GLN A 1 99 ? 12.922 -2.791 22.562 1 93.56 99 GLN A C 1
ATOM 784 O O . GLN A 1 99 ? 13.016 -3.729 21.766 1 93.56 99 GLN A O 1
ATOM 789 N N . HIS A 1 100 ? 11.875 -2.475 23.203 1 94.12 100 HIS A N 1
ATOM 790 C CA . HIS A 1 100 ? 10.672 -3.287 23.031 1 94.12 100 HIS A CA 1
ATOM 791 C C . HIS A 1 100 ? 10.172 -3.217 21.594 1 94.12 100 HIS A C 1
ATOM 793 O O . HIS A 1 100 ? 9.812 -4.242 21 1 94.12 100 HIS A O 1
ATOM 799 N N . VAL A 1 101 ? 10.172 -2.062 21.031 1 93.31 101 VAL A N 1
ATOM 800 C CA . VAL A 1 101 ? 9.664 -1.861 19.672 1 93.31 101 VAL A CA 1
ATOM 801 C C . VAL A 1 101 ? 10.617 -2.488 18.672 1 93.31 101 VAL A C 1
ATOM 803 O O . VAL A 1 101 ? 10.188 -3.055 17.656 1 93.31 101 VAL A O 1
ATOM 806 N N . LEU A 1 102 ? 11.875 -2.486 18.969 1 89.75 102 LEU A N 1
ATOM 807 C CA . LEU A 1 102 ? 12.852 -3.107 18.078 1 89.75 102 LEU A CA 1
ATOM 808 C C . LEU A 1 102 ? 12.703 -4.625 18.094 1 89.75 102 LEU A C 1
ATOM 810 O O . LEU A 1 102 ? 12.883 -5.273 17.062 1 89.75 102 LEU A O 1
ATOM 814 N N . ARG A 1 103 ? 12.344 -5.102 19.219 1 88.88 103 ARG A N 1
ATOM 815 C CA . ARG A 1 103 ? 12.164 -6.543 19.344 1 88.88 103 ARG A CA 1
ATOM 816 C C . ARG A 1 103 ? 10.844 -6.988 18.734 1 88.88 103 ARG A C 1
ATOM 818 O O . ARG A 1 103 ? 10.719 -8.117 18.25 1 88.88 103 ARG A O 1
ATOM 825 N N . HIS A 1 104 ? 9.867 -6.109 18.781 1 90.69 104 HIS A N 1
ATOM 826 C CA . HIS A 1 104 ? 8.539 -6.375 18.25 1 90.69 104 HIS A CA 1
ATOM 827 C C . HIS A 1 104 ? 8.102 -5.277 17.281 1 90.69 104 HIS A C 1
ATOM 829 O O . HIS A 1 104 ? 7.168 -4.523 17.562 1 90.69 104 HIS A O 1
ATOM 835 N N . PRO A 1 105 ? 8.664 -5.281 16.125 1 91 105 PRO A N 1
ATOM 836 C CA . PRO A 1 105 ? 8.484 -4.145 15.227 1 91 105 PRO A CA 1
ATOM 837 C C . PRO A 1 105 ? 7.074 -4.07 14.641 1 91 105 PRO A C 1
ATOM 839 O O . PRO A 1 105 ? 6.66 -3.016 14.156 1 91 105 PRO A O 1
ATOM 842 N N . THR A 1 106 ? 6.277 -5.125 14.734 1 90.94 106 THR A N 1
ATOM 843 C CA . THR A 1 106 ? 4.988 -5.152 14.055 1 90.94 106 THR A CA 1
ATOM 844 C C . THR A 1 106 ? 3.865 -4.738 15 1 90.94 106 THR A C 1
ATOM 846 O O . THR A 1 106 ? 2.691 -4.766 14.625 1 90.94 106 THR A O 1
ATOM 849 N N . LEU A 1 107 ? 4.188 -4.336 16.203 1 92.38 107 LEU A N 1
ATOM 850 C CA . LEU A 1 107 ? 3.164 -3.979 17.188 1 92.38 107 LEU A CA 1
ATOM 851 C C . LEU A 1 107 ? 2.408 -2.727 16.75 1 92.38 107 LEU A C 1
ATOM 853 O O . LEU A 1 107 ? 3.008 -1.787 16.219 1 92.38 107 LEU A O 1
ATOM 857 N N . TYR A 1 108 ? 1.138 -2.797 16.984 1 93.44 108 TYR A N 1
ATOM 858 C CA . TYR A 1 108 ? 0.325 -1.604 16.781 1 93.44 108 TYR A CA 1
ATOM 859 C C . TYR A 1 108 ? 0.535 -0.597 17.906 1 93.44 108 TYR A C 1
ATOM 861 O O . TYR A 1 108 ? 0.994 -0.958 19 1 93.44 108 TYR A O 1
ATOM 869 N N . LEU A 1 109 ? 0.202 0.627 17.609 1 94 109 LEU A N 1
ATOM 870 C CA . LEU A 1 109 ? 0.381 1.702 18.578 1 94 109 LEU A CA 1
ATOM 871 C C . LEU A 1 109 ? -0.363 1.394 19.875 1 94 109 LEU A C 1
ATOM 873 O O . LEU A 1 109 ? 0.177 1.587 20.969 1 94 109 LEU A O 1
ATOM 877 N N . ARG A 1 110 ? -1.557 0.865 19.75 1 93.75 110 ARG A N 1
ATOM 878 C CA . ARG A 1 110 ? -2.365 0.561 20.922 1 93.75 110 ARG A CA 1
ATOM 879 C C . ARG A 1 110 ? -1.732 -0.553 21.75 1 93.75 110 ARG A C 1
ATOM 881 O O . ARG A 1 110 ? -1.825 -0.549 22.984 1 93.75 110 ARG A O 1
ATOM 888 N N . GLU A 1 111 ? -1.121 -1.48 21.062 1 93.56 111 GLU A N 1
ATOM 889 C CA . GLU A 1 111 ? -0.443 -2.57 21.766 1 93.56 111 GLU A CA 1
ATOM 890 C C . GLU A 1 111 ? 0.791 -2.068 22.5 1 93.56 111 GLU A C 1
ATOM 892 O O . GLU A 1 111 ? 1.083 -2.521 23.609 1 93.56 111 GLU A O 1
ATOM 897 N N . ILE A 1 112 ? 1.518 -1.143 21.891 1 95.44 112 ILE A N 1
ATOM 898 C CA . ILE A 1 112 ? 2.67 -0.532 22.547 1 95.44 112 ILE A CA 1
ATOM 899 C C . ILE A 1 112 ? 2.211 0.259 23.766 1 95.44 112 ILE A C 1
ATOM 901 O O . ILE A 1 112 ? 2.838 0.194 24.828 1 95.44 112 ILE A O 1
ATOM 905 N N . GLN A 1 113 ? 1.126 0.956 23.562 1 96.38 113 GLN A N 1
ATOM 906 C CA . GLN A 1 113 ? 0.55 1.7 24.688 1 96.38 113 GLN A CA 1
ATOM 907 C C . GLN A 1 113 ? 0.222 0.774 25.859 1 96.38 113 GLN A C 1
ATOM 909 O O . GLN A 1 113 ? 0.549 1.078 27 1 96.38 113 GLN A O 1
ATOM 914 N N . ARG A 1 114 ? -0.457 -0.323 25.562 1 94.5 114 ARG A N 1
ATOM 915 C CA . ARG A 1 114 ? -0.82 -1.292 26.578 1 94.5 114 ARG A CA 1
ATOM 916 C C . ARG A 1 114 ? 0.421 -1.836 27.281 1 94.5 114 ARG A C 1
ATOM 918 O O . ARG A 1 114 ? 0.423 -2.014 28.5 1 94.5 114 ARG A O 1
ATOM 925 N N . TRP A 1 115 ? 1.417 -2.117 26.531 1 95.44 115 TRP A N 1
ATOM 926 C CA . TRP A 1 115 ? 2.666 -2.617 27.094 1 95.44 115 TRP A CA 1
ATOM 927 C C . TRP A 1 115 ? 3.281 -1.594 28.047 1 95.44 115 TRP A C 1
ATOM 929 O O . TRP A 1 115 ? 3.742 -1.946 29.125 1 95.44 115 TRP A O 1
ATOM 939 N N . ILE A 1 116 ? 3.279 -0.349 27.656 1 95.62 116 ILE A N 1
ATOM 940 C CA . ILE A 1 116 ? 3.842 0.717 28.484 1 95.62 116 ILE A CA 1
ATOM 941 C C . ILE A 1 116 ? 3.057 0.831 29.781 1 95.62 116 ILE A C 1
ATOM 943 O O . ILE A 1 116 ? 3.646 0.936 30.859 1 95.62 116 ILE A O 1
ATOM 947 N N . ASN A 1 117 ? 1.748 0.782 29.656 1 94.56 117 ASN A N 1
ATOM 948 C CA . ASN A 1 117 ? 0.892 0.858 30.828 1 94.56 117 ASN A CA 1
ATOM 949 C C . ASN A 1 117 ? 1.146 -0.305 31.781 1 94.56 117 ASN A C 1
ATOM 951 O O . ASN A 1 117 ? 1.256 -0.107 33 1 94.56 117 ASN A O 1
ATOM 955 N N . LYS A 1 118 ? 1.283 -1.455 31.234 1 94.5 118 LYS A N 1
ATOM 956 C CA . LYS A 1 118 ? 1.426 -2.662 32.062 1 94.5 118 LYS A CA 1
ATOM 957 C C . LYS A 1 118 ? 2.838 -2.781 32.625 1 94.5 118 LYS A C 1
ATOM 959 O O . LYS A 1 118 ? 3.014 -3.072 33.812 1 94.5 118 LYS A O 1
ATOM 964 N N . ARG A 1 119 ? 3.82 -2.498 31.812 1 92 119 ARG A N 1
ATOM 965 C CA . ARG A 1 119 ? 5.199 -2.781 32.188 1 92 119 ARG A CA 1
ATOM 966 C C . ARG A 1 119 ? 5.828 -1.583 32.906 1 92 119 ARG A C 1
ATOM 968 O O . ARG A 1 119 ? 6.586 -1.745 33.844 1 92 119 ARG A O 1
ATOM 975 N N . LEU A 1 120 ? 5.527 -0.383 32.469 1 92.88 120 LEU A N 1
ATOM 976 C CA . LEU A 1 120 ? 6.164 0.805 33.031 1 92.88 120 LEU A CA 1
ATOM 977 C C . LEU A 1 120 ? 5.223 1.531 34 1 92.88 120 LEU A C 1
ATOM 979 O O . LEU A 1 120 ? 5.645 2.436 34.719 1 92.88 120 LEU A O 1
ATOM 983 N N . GLY A 1 121 ? 3.924 1.165 33.969 1 92.19 121 GLY A N 1
ATOM 984 C CA . GLY A 1 121 ? 2.957 1.757 34.906 1 92.19 121 GLY A CA 1
ATOM 985 C C . GLY A 1 121 ? 2.605 3.189 34.531 1 92.19 121 GLY A C 1
ATOM 986 O O . GLY A 1 121 ? 2.258 3.982 35.406 1 92.19 121 GLY A O 1
ATOM 987 N N . LYS A 1 122 ? 2.854 3.578 33.344 1 91.75 122 LYS A N 1
ATOM 988 C CA . LYS A 1 122 ? 2.58 4.934 32.875 1 91.75 122 LYS A CA 1
ATOM 989 C C . LYS A 1 122 ? 1.372 4.961 31.953 1 91.75 122 LYS A C 1
ATOM 991 O O . LYS A 1 122 ? 1.306 4.195 30.984 1 91.75 122 LYS A O 1
ATOM 996 N N . LYS A 1 123 ? 0.408 5.766 32.281 1 91.5 123 LYS A N 1
ATOM 997 C CA . LYS A 1 123 ? -0.769 5.918 31.422 1 91.5 123 LYS A CA 1
ATOM 998 C C . LYS A 1 123 ? -0.559 7.023 30.391 1 91.5 123 LYS A C 1
ATOM 1000 O O . LYS A 1 123 ? -0.485 8.203 30.734 1 91.5 123 LYS A O 1
ATOM 1005 N N . LEU A 1 124 ? -0.349 6.68 29.25 1 93.38 124 LEU A N 1
ATOM 1006 C CA . LEU A 1 124 ? -0.122 7.625 28.156 1 93.38 124 LEU A CA 1
ATOM 1007 C C . LEU A 1 124 ? -1.229 7.531 27.109 1 93.38 124 LEU A C 1
ATOM 1009 O O . LEU A 1 124 ? -1.819 6.465 26.922 1 93.38 124 LEU A O 1
ATOM 1013 N N . SER A 1 125 ? -1.496 8.602 26.531 1 93.5 125 SER A N 1
ATOM 1014 C CA . SER A 1 125 ? -2.395 8.578 25.375 1 93.5 125 SER A CA 1
ATOM 1015 C C . SER A 1 125 ? -1.702 8 24.141 1 93.5 125 SER A C 1
ATOM 1017 O O . SER A 1 125 ? -0.472 7.961 24.078 1 93.5 125 SER A O 1
ATOM 1019 N N . VAL A 1 126 ? -2.521 7.566 23.234 1 94.31 126 VAL A N 1
ATOM 1020 C CA . VAL A 1 126 ? -1.979 7 22 1 94.31 126 VAL A CA 1
ATOM 1021 C C . VAL A 1 126 ? -1.177 8.062 21.25 1 94.31 126 VAL A C 1
ATOM 1023 O O . VAL A 1 126 ? -0.134 7.77 20.672 1 94.31 126 VAL A O 1
ATOM 1026 N N . SER A 1 127 ? -1.596 9.25 21.297 1 95.06 127 SER A N 1
ATOM 1027 C CA . SER A 1 127 ? -0.909 10.344 20.609 1 95.06 127 SER A CA 1
ATOM 1028 C C . SER A 1 127 ? 0.46 10.602 21.234 1 95.06 127 SER A C 1
ATOM 1030 O O . SER A 1 127 ? 1.426 10.883 20.516 1 95.06 127 SER A O 1
ATOM 1032 N N . THR A 1 128 ? 0.508 10.492 22.531 1 93 128 THR A N 1
ATOM 1033 C CA . THR A 1 128 ? 1.782 10.688 23.203 1 93 128 THR A CA 1
ATOM 1034 C C . THR A 1 128 ? 2.764 9.578 22.844 1 93 128 THR A C 1
ATOM 1036 O O . THR A 1 128 ? 3.945 9.836 22.609 1 93 128 THR A O 1
ATOM 1039 N N . VAL A 1 129 ? 2.186 8.375 22.844 1 94.38 129 VAL A N 1
ATOM 1040 C CA . VAL A 1 129 ? 3.02 7.242 22.453 1 94.38 129 VAL A CA 1
ATOM 1041 C C . VAL A 1 129 ? 3.568 7.469 21.047 1 94.38 129 VAL A C 1
ATOM 1043 O O . VAL A 1 129 ? 4.758 7.266 20.797 1 94.38 129 VAL A O 1
ATOM 1046 N N . PHE A 1 130 ? 2.736 7.852 20.172 1 95.69 130 PHE A N 1
ATOM 1047 C CA . PHE A 1 130 ? 3.129 8.125 18.797 1 95.69 130 PHE A CA 1
ATOM 1048 C C . PHE A 1 130 ? 4.234 9.172 18.75 1 95.69 130 PHE A C 1
ATOM 1050 O O . PHE A 1 130 ? 5.242 8.984 18.062 1 95.69 130 PHE A O 1
ATOM 1057 N N . ARG A 1 131 ? 4.105 10.219 19.453 1 93.69 131 ARG A N 1
ATOM 1058 C CA . ARG A 1 131 ? 5.074 11.312 19.469 1 93.69 131 ARG A CA 1
ATOM 1059 C C . ARG A 1 131 ? 6.418 10.844 20.016 1 93.69 131 ARG A C 1
ATOM 1061 O O . ARG A 1 131 ? 7.473 11.211 19.484 1 93.69 131 ARG A O 1
ATOM 1068 N N . GLU A 1 132 ? 6.32 10.117 21.078 1 93.38 132 GLU A N 1
ATOM 1069 C CA . GLU A 1 132 ? 7.539 9.594 21.672 1 93.38 132 GLU A CA 1
ATOM 1070 C C . GLU A 1 132 ? 8.297 8.695 20.703 1 93.38 132 GLU A C 1
ATOM 1072 O O . GLU A 1 132 ? 9.523 8.75 20.625 1 93.38 132 GLU A O 1
ATOM 1077 N N . LEU A 1 133 ? 7.562 7.887 19.984 1 95.38 133 LEU A N 1
ATOM 1078 C CA . LEU A 1 133 ? 8.203 7.012 19 1 95.38 133 LEU A CA 1
ATOM 1079 C C . LEU A 1 133 ? 8.852 7.824 17.891 1 95.38 133 LEU A C 1
ATOM 1081 O O . LEU A 1 133 ? 9.938 7.48 17.422 1 95.38 133 LEU A O 1
ATOM 1085 N N . HIS A 1 134 ? 8.164 8.781 17.516 1 94.69 134 HIS A N 1
ATOM 1086 C CA . HIS A 1 134 ? 8.719 9.664 16.484 1 94.69 134 HIS A CA 1
ATOM 1087 C C . HIS A 1 134 ? 9.984 10.352 16.984 1 94.69 134 HIS A C 1
ATOM 1089 O O . HIS A 1 134 ? 10.945 10.508 16.219 1 94.69 134 HIS A O 1
ATOM 1095 N N . LEU A 1 135 ? 9.977 10.797 18.188 1 92.19 135 LEU A N 1
ATOM 1096 C CA . LEU A 1 135 ? 11.148 11.422 18.797 1 92.19 135 LEU A CA 1
ATOM 1097 C C . LEU A 1 135 ? 12.32 10.445 18.844 1 92.19 135 LEU A C 1
ATOM 1099 O O . LEU A 1 135 ? 13.469 10.844 18.688 1 92.19 135 LEU A O 1
ATOM 1103 N N . LEU A 1 136 ? 12 9.227 19.047 1 94.38 136 LEU A N 1
ATOM 1104 C CA . LEU A 1 136 ? 13.023 8.188 19.125 1 94.38 136 LEU A CA 1
ATOM 1105 C C . LEU A 1 136 ? 13.5 7.793 17.734 1 94.38 136 LEU A C 1
ATOM 1107 O O . LEU A 1 136 ? 14.414 6.977 17.594 1 94.38 136 LEU A O 1
ATOM 1111 N N . GLY A 1 137 ? 12.852 8.305 16.688 1 93.5 137 GLY A N 1
ATOM 1112 C CA . GLY A 1 137 ? 13.281 8.039 15.32 1 93.5 137 GLY A CA 1
ATOM 1113 C C . GLY A 1 137 ? 12.656 6.785 14.734 1 93.5 137 GLY A C 1
ATOM 1114 O O . GLY A 1 137 ? 13.156 6.242 13.742 1 93.5 137 GLY A O 1
ATOM 1115 N N . LEU A 1 138 ? 11.688 6.289 15.422 1 94.44 138 LEU A N 1
ATOM 1116 C CA . LEU A 1 138 ? 11.023 5.082 14.945 1 94.44 138 LEU A CA 1
ATOM 1117 C C . LEU A 1 138 ? 9.859 5.43 14.023 1 94.44 138 LEU A C 1
ATOM 1119 O O . LEU A 1 138 ? 8.922 6.121 14.43 1 94.44 138 LEU A O 1
ATOM 1123 N N . THR A 1 139 ? 9.961 4.938 12.797 1 93.62 139 THR A N 1
ATOM 1124 C CA . THR A 1 139 ? 8.945 5.25 11.805 1 93.62 139 THR A CA 1
ATOM 1125 C C . THR A 1 139 ? 8.32 3.973 11.25 1 93.62 139 THR A C 1
ATOM 1127 O O . THR A 1 139 ? 8.945 2.908 11.281 1 93.62 139 THR A O 1
ATOM 1130 N N . VAL A 1 140 ? 7.059 4.117 10.852 1 93.25 140 VAL A N 1
ATOM 1131 C CA . VAL A 1 140 ? 6.34 2.982 10.281 1 93.25 140 VAL A CA 1
ATOM 1132 C C . VAL A 1 140 ? 6.801 2.754 8.844 1 93.25 140 VAL A C 1
ATOM 1134 O O . VAL A 1 140 ? 6.906 3.699 8.055 1 93.25 140 VAL A O 1
ATOM 1137 N N . LYS A 1 141 ? 7.141 1.544 8.547 1 90.19 141 LYS A N 1
ATOM 1138 C CA . LYS A 1 141 ? 7.582 1.16 7.211 1 90.19 141 LYS A CA 1
ATOM 1139 C C . LYS A 1 141 ? 6.906 -0.131 6.758 1 90.19 141 LYS A C 1
ATOM 1141 O O . LYS A 1 141 ? 6.359 -0.871 7.578 1 90.19 141 LYS A O 1
ATOM 1146 N N . LYS A 1 142 ? 6.895 -0.304 5.465 1 89.62 142 LYS A N 1
ATOM 1147 C CA . LYS A 1 142 ? 6.434 -1.58 4.93 1 89.62 142 LYS A CA 1
ATOM 1148 C C . LYS A 1 142 ? 7.383 -2.713 5.309 1 89.62 142 LYS A C 1
ATOM 1150 O O . LYS A 1 142 ? 8.602 -2.562 5.223 1 89.62 142 LYS A O 1
ATOM 1155 N N . LEU A 1 143 ? 6.812 -3.756 5.711 1 87.75 143 LEU A N 1
ATOM 1156 C CA . LEU A 1 143 ? 7.59 -4.898 6.176 1 87.75 143 LEU A CA 1
ATOM 1157 C C . LEU A 1 143 ? 8.195 -5.664 5.004 1 87.75 143 LEU A C 1
ATOM 1159 O O . LEU A 1 143 ? 7.531 -5.852 3.977 1 87.75 143 LEU A O 1
ATOM 1163 N N . GLU A 1 144 ? 9.414 -6.043 5.141 1 84.5 144 GLU A N 1
ATOM 1164 C CA . GLU A 1 144 ? 10.023 -7.012 4.234 1 84.5 144 GLU A CA 1
ATOM 1165 C C . GLU A 1 144 ? 10.047 -8.406 4.848 1 84.5 144 GLU A C 1
ATOM 1167 O O . GLU A 1 144 ? 10.523 -8.594 5.969 1 84.5 144 GLU A O 1
ATOM 1172 N N . THR A 1 145 ? 9.555 -9.305 4.148 1 82.88 145 THR A N 1
ATOM 1173 C CA . THR A 1 145 ? 9.398 -10.648 4.695 1 82.88 145 THR A CA 1
ATOM 1174 C C . THR A 1 145 ? 10.484 -11.578 4.16 1 82.88 145 THR A C 1
ATOM 1176 O O . THR A 1 145 ? 10.82 -11.531 2.977 1 82.88 145 THR A O 1
ATOM 1179 N N . ARG A 1 146 ? 11.086 -12.375 5.07 1 82.31 146 ARG A N 1
ATOM 1180 C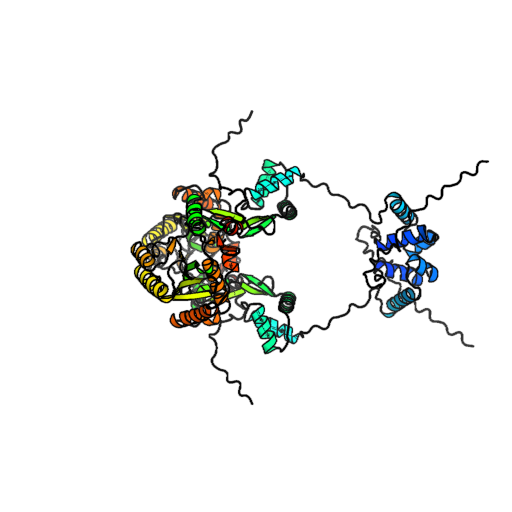 CA . ARG A 1 146 ? 12.008 -13.453 4.738 1 82.31 146 ARG A CA 1
ATOM 1181 C C . ARG A 1 146 ? 11.477 -14.797 5.207 1 82.31 146 ARG A C 1
ATOM 1183 O O . ARG A 1 146 ? 10.758 -14.875 6.203 1 82.31 146 ARG A O 1
ATOM 1190 N N . SER A 1 147 ? 11.859 -15.742 4.438 1 82.94 147 SER A N 1
ATOM 1191 C CA . SER A 1 147 ? 11.367 -17.078 4.77 1 82.94 147 SER A CA 1
ATOM 1192 C C . SER A 1 147 ? 12.062 -17.625 6.008 1 82.94 147 SER A C 1
ATOM 1194 O O . SER A 1 147 ? 13.273 -17.453 6.172 1 82.94 147 SER A O 1
ATOM 1196 N N . LEU A 1 148 ? 11.344 -18.328 6.848 1 78.19 148 LEU A N 1
ATOM 1197 C CA . LEU A 1 148 ? 11.898 -19.031 8 1 78.19 148 LEU A CA 1
ATOM 1198 C C . LEU A 1 148 ? 12.719 -20.25 7.559 1 78.19 148 LEU A C 1
ATOM 1200 O O . LEU A 1 148 ? 13.539 -20.75 8.328 1 78.19 148 LEU A O 1
ATOM 1204 N N . SER A 1 149 ? 12.492 -20.594 6.34 1 78.81 149 SER A N 1
ATOM 1205 C CA . SER A 1 149 ? 13.125 -21.812 5.84 1 78.81 149 SER A CA 1
ATOM 1206 C C . SER A 1 149 ? 14.539 -21.531 5.34 1 78.81 149 SER A C 1
ATOM 1208 O O . SER A 1 149 ? 15.25 -22.453 4.926 1 78.81 149 SER A O 1
ATOM 1210 N N . ILE A 1 150 ? 14.906 -20.312 5.461 1 82.88 150 ILE A N 1
ATOM 1211 C CA . ILE A 1 150 ? 16.266 -19.969 5.031 1 82.88 150 ILE A CA 1
ATOM 1212 C C . ILE A 1 150 ? 17.281 -20.609 5.984 1 82.88 150 ILE A C 1
ATOM 1214 O O . ILE A 1 150 ? 17.188 -20.422 7.199 1 82.88 150 ILE A O 1
ATOM 1218 N N . SER A 1 151 ? 18.094 -21.406 5.43 1 84.06 151 SER A N 1
ATOM 1219 C CA . SER A 1 151 ? 19.109 -22.109 6.207 1 84.06 151 SER A CA 1
ATOM 1220 C C . SER A 1 151 ? 20.484 -21.469 6.031 1 84.06 151 SER A C 1
ATOM 1222 O O . SER A 1 151 ? 20.891 -21.141 4.914 1 84.06 151 SER A O 1
ATOM 1224 N N . SER A 1 152 ? 21.125 -21.25 7.16 1 83 152 SER A N 1
ATOM 1225 C CA . SER A 1 152 ? 22.484 -20.719 7.098 1 83 152 SER A CA 1
ATOM 1226 C C . SER A 1 152 ? 23.406 -21.672 6.32 1 83 152 SER A C 1
ATOM 1228 O O . SER A 1 152 ? 24.297 -21.219 5.594 1 83 152 SER A O 1
ATOM 1230 N N . ALA A 1 153 ? 23.109 -22.906 6.426 1 87.75 153 ALA A N 1
ATOM 1231 C CA . ALA A 1 153 ? 23.938 -23.891 5.73 1 87.75 153 ALA A CA 1
ATOM 1232 C C . ALA A 1 153 ? 23.812 -23.734 4.215 1 87.75 153 ALA A C 1
ATOM 1234 O O . ALA A 1 153 ? 24.797 -23.859 3.492 1 87.75 153 ALA A O 1
ATOM 1235 N N . SER A 1 154 ? 22.578 -23.516 3.855 1 87.5 154 SER A N 1
ATOM 1236 C CA . SER A 1 154 ? 22.359 -23.344 2.422 1 87.5 154 SER A CA 1
ATOM 1237 C C . SER A 1 154 ? 23.047 -22.094 1.894 1 87.5 154 SER A C 1
ATOM 1239 O O . SER A 1 154 ? 23.609 -22.109 0.797 1 87.5 154 SER A O 1
ATOM 1241 N N . ILE A 1 155 ? 23.062 -21.094 2.668 1 87.19 155 ILE A N 1
ATOM 1242 C CA . ILE A 1 155 ? 23.719 -19.844 2.279 1 87.19 155 ILE A CA 1
ATOM 1243 C C . ILE A 1 155 ? 25.234 -20.062 2.232 1 87.19 155 ILE A C 1
ATOM 1245 O O . ILE A 1 155 ? 25.906 -19.578 1.315 1 87.19 155 ILE A O 1
ATOM 1249 N N . ASP A 1 156 ? 25.719 -20.766 3.162 1 88.06 156 ASP A N 1
ATOM 1250 C CA . ASP A 1 156 ? 27.156 -21.062 3.199 1 88.06 156 ASP A CA 1
ATOM 1251 C C . ASP A 1 156 ? 27.578 -21.875 1.979 1 88.06 156 ASP A C 1
ATOM 1253 O O . ASP A 1 156 ? 28.625 -21.609 1.391 1 88.06 156 ASP A O 1
ATOM 1257 N N . ARG A 1 157 ? 26.766 -22.812 1.719 1 89.5 157 ARG A N 1
ATOM 1258 C CA . ARG A 1 157 ? 27.047 -23.609 0.529 1 89.5 157 ARG A CA 1
ATOM 1259 C C . ARG A 1 157 ? 27.156 -22.719 -0.708 1 89.5 157 ARG A C 1
ATOM 1261 O O . ARG A 1 157 ? 28.125 -22.828 -1.466 1 89.5 157 ARG A O 1
ATOM 1268 N N . PHE A 1 158 ? 26.219 -21.938 -0.894 1 90.56 158 PHE A N 1
ATOM 1269 C CA . PHE A 1 158 ? 26.203 -21.047 -2.049 1 90.56 158 PHE A CA 1
ATOM 1270 C C . PHE A 1 158 ? 27.391 -20.109 -2.027 1 90.56 158 PHE A C 1
ATOM 1272 O O . PHE A 1 158 ? 28.078 -19.922 -3.045 1 90.56 158 PHE A O 1
ATOM 1279 N N . THR A 1 159 ? 27.656 -19.578 -0.878 1 86.5 159 THR A N 1
ATOM 1280 C CA . THR A 1 159 ? 28.781 -18.656 -0.707 1 86.5 159 THR A CA 1
ATOM 1281 C C . THR A 1 159 ? 30.094 -19.328 -1.052 1 86.5 159 THR A C 1
ATOM 1283 O O . THR A 1 159 ? 30.938 -18.766 -1.743 1 86.5 159 THR A O 1
ATOM 1286 N N . ASN A 1 160 ? 30.219 -20.516 -0.627 1 86.75 160 ASN A N 1
ATOM 1287 C CA . ASN A 1 160 ? 31.438 -21.25 -0.881 1 86.75 160 ASN A CA 1
ATOM 1288 C C . ASN A 1 160 ? 31.594 -21.594 -2.361 1 86.75 160 ASN A C 1
ATOM 1290 O O . ASN A 1 160 ? 32.688 -21.531 -2.908 1 86.75 160 ASN A O 1
ATOM 1294 N N . GLU A 1 161 ? 30.531 -21.922 -2.945 1 86.75 161 GLU A N 1
ATOM 1295 C CA . GLU A 1 161 ? 30.562 -22.25 -4.367 1 86.75 161 GLU A CA 1
ATOM 1296 C C . GLU A 1 161 ? 30.953 -21.031 -5.203 1 86.75 161 GLU A C 1
ATOM 1298 O O . GLU A 1 161 ? 31.703 -21.156 -6.18 1 86.75 161 GLU A O 1
ATOM 1303 N N . VAL A 1 162 ? 30.531 -19.922 -4.793 1 83.44 162 VAL A N 1
ATOM 1304 C CA . VAL A 1 162 ? 30.797 -18.703 -5.551 1 83.44 162 VAL A CA 1
ATOM 1305 C C . VAL A 1 162 ? 32.188 -18.172 -5.203 1 83.44 162 VAL A C 1
ATOM 1307 O O . VAL A 1 162 ? 32.938 -17.734 -6.086 1 83.44 162 VAL A O 1
ATOM 1310 N N . ARG A 1 163 ? 32.5 -18.203 -3.98 1 75.56 163 ARG A N 1
ATOM 1311 C CA . ARG A 1 163 ? 33.781 -17.641 -3.51 1 75.56 163 ARG A CA 1
ATOM 1312 C C . ARG A 1 163 ? 34.938 -18.516 -3.922 1 75.56 163 ARG A C 1
ATOM 1314 O O . ARG A 1 163 ? 36 -18 -4.297 1 75.56 163 ARG A O 1
ATOM 1321 N N . LEU A 1 164 ? 34.75 -19.734 -3.709 1 69.75 164 LEU A N 1
ATOM 1322 C CA . LEU A 1 164 ? 35.844 -20.656 -3.947 1 69.75 164 LEU A CA 1
ATOM 1323 C C . LEU A 1 164 ? 36.281 -20.609 -5.402 1 69.75 164 LEU A C 1
ATOM 1325 O O . LEU A 1 164 ? 37.469 -20.797 -5.703 1 69.75 164 LEU A O 1
ATOM 1329 N N . ASN A 1 165 ? 35.438 -20.234 -6.219 1 68.44 165 ASN A N 1
ATOM 1330 C CA . ASN A 1 165 ? 35.781 -20.281 -7.641 1 68.44 165 ASN A CA 1
ATOM 1331 C C . ASN A 1 165 ? 36.188 -18.906 -8.164 1 68.44 165 ASN A C 1
ATOM 1333 O O . ASN A 1 165 ? 36.562 -18.766 -9.328 1 68.44 165 ASN A O 1
ATOM 1337 N N . LEU A 1 166 ? 36.219 -17.906 -7.211 1 65.56 166 LEU A N 1
ATOM 1338 C CA . LEU A 1 166 ? 36.656 -16.547 -7.512 1 65.56 166 LEU A CA 1
ATOM 1339 C C . LEU A 1 166 ? 36.094 -16.062 -8.836 1 65.56 166 LEU A C 1
ATOM 1341 O O . LEU A 1 166 ? 36.812 -15.641 -9.727 1 65.56 166 LEU A O 1
ATOM 1345 N N . PHE A 1 167 ? 34.812 -16.109 -8.953 1 79.31 167 PHE A N 1
ATOM 1346 C CA . PHE A 1 167 ? 34.188 -15.773 -10.219 1 79.31 167 PHE A CA 1
ATOM 1347 C C . PHE A 1 167 ? 34.25 -14.266 -10.461 1 79.31 167 PHE A C 1
ATOM 1349 O O . PHE A 1 167 ? 34.125 -13.477 -9.523 1 79.31 167 PHE A O 1
ATOM 1356 N N . ASN A 1 168 ? 34.562 -14 -11.703 1 82.5 168 ASN A N 1
ATOM 1357 C CA . ASN A 1 168 ? 34.406 -12.633 -12.18 1 82.5 168 ASN A CA 1
ATOM 1358 C C . ASN A 1 168 ? 32.969 -12.336 -12.57 1 82.5 168 ASN A C 1
ATOM 1360 O O . ASN A 1 168 ? 32.25 -13.242 -12.984 1 82.5 168 ASN A O 1
ATOM 1364 N N . ILE A 1 169 ? 32.625 -11.094 -12.453 1 87.88 169 ILE A N 1
ATOM 1365 C CA . ILE A 1 169 ? 31.25 -10.672 -12.734 1 87.88 169 ILE A CA 1
ATOM 1366 C C . ILE A 1 169 ? 30.891 -11.008 -14.18 1 87.88 169 ILE A C 1
ATOM 1368 O O . ILE A 1 169 ? 29.734 -11.289 -14.484 1 87.88 169 ILE A O 1
ATOM 1372 N N . CYS A 1 170 ? 31.906 -11.023 -15.055 1 89.25 170 CYS A N 1
ATOM 1373 C CA . CYS A 1 170 ? 31.641 -11.266 -16.469 1 89.25 170 CYS A CA 1
ATOM 1374 C C . CYS A 1 170 ? 31.281 -12.727 -16.734 1 89.25 170 CYS A C 1
ATOM 1376 O O . CYS A 1 170 ? 30.766 -13.062 -17.781 1 89.25 170 CYS A O 1
ATOM 1378 N N . GLN A 1 171 ? 31.578 -13.578 -15.758 1 93.25 171 GLN A N 1
ATOM 1379 C CA . GLN A 1 171 ? 31.297 -15 -15.906 1 93.25 171 GLN A CA 1
ATOM 1380 C C . GLN A 1 171 ? 29.859 -15.328 -15.508 1 93.25 171 GLN A C 1
ATOM 1382 O O . GLN A 1 171 ? 29.328 -16.375 -15.883 1 93.25 171 GLN A O 1
ATOM 1387 N N . LEU A 1 172 ? 29.281 -14.43 -14.758 1 94.56 172 LEU A N 1
ATOM 1388 C CA . LEU A 1 172 ? 28.031 -14.75 -14.078 1 94.56 172 LEU A CA 1
ATOM 1389 C C . LEU A 1 172 ? 26.828 -14.453 -14.977 1 94.56 172 LEU A C 1
ATOM 1391 O O . LEU A 1 172 ? 26.766 -13.398 -15.602 1 94.56 172 LEU A O 1
ATOM 1395 N N . VAL A 1 173 ? 25.953 -15.383 -15.023 1 96.88 173 VAL A N 1
ATOM 1396 C CA . VAL A 1 173 ? 24.656 -15.25 -15.703 1 96.88 173 VAL A CA 1
ATOM 1397 C C . VAL A 1 173 ? 23.531 -15.641 -14.75 1 96.88 173 VAL A C 1
ATOM 1399 O O . VAL A 1 173 ? 23.578 -16.688 -14.117 1 96.88 173 VAL A O 1
ATOM 1402 N N . PHE A 1 174 ? 22.594 -14.758 -14.617 1 97.81 174 PHE A N 1
ATOM 1403 C CA . PHE A 1 174 ? 21.438 -15.039 -13.797 1 97.81 174 PHE A CA 1
ATOM 1404 C C . PHE A 1 174 ? 20.203 -15.281 -14.664 1 97.81 174 PHE A C 1
ATOM 1406 O O . PHE A 1 174 ? 20 -14.602 -15.664 1 97.81 174 PHE A O 1
ATOM 1413 N N . LEU A 1 175 ? 19.438 -16.234 -14.328 1 97.5 175 LEU A N 1
ATOM 1414 C CA . LEU A 1 175 ? 18.219 -16.516 -15.078 1 97.5 175 LEU A CA 1
ATOM 1415 C C . LEU A 1 175 ? 17.062 -16.844 -14.141 1 97.5 175 LEU A C 1
ATOM 1417 O O . LEU A 1 175 ? 17.281 -17.312 -13.023 1 97.5 175 LEU A O 1
ATOM 1421 N N . ASP A 1 176 ? 15.906 -16.531 -14.5 1 96.94 176 ASP A N 1
ATOM 1422 C CA . ASP A 1 176 ? 14.672 -16.844 -13.789 1 96.94 176 ASP A CA 1
ATOM 1423 C C . ASP A 1 176 ? 13.453 -16.625 -14.688 1 96.94 176 ASP A C 1
ATOM 1425 O O . ASP A 1 176 ? 13.57 -16.062 -15.781 1 96.94 176 ASP A O 1
ATOM 1429 N N . GLU A 1 177 ? 12.398 -17.125 -14.188 1 96.12 177 GLU A N 1
ATOM 1430 C CA . GLU A 1 177 ? 11.141 -16.984 -14.906 1 96.12 177 GLU A CA 1
ATOM 1431 C C . GLU A 1 177 ? 10.219 -15.977 -14.211 1 96.12 177 GLU A C 1
ATOM 1433 O O . GLU A 1 177 ? 10.234 -15.867 -12.977 1 96.12 177 GLU A O 1
ATOM 1438 N N . THR A 1 178 ? 9.508 -15.273 -14.969 1 95.62 178 THR A N 1
ATOM 1439 C CA . THR A 1 178 ? 8.469 -14.406 -14.422 1 95.62 178 THR A CA 1
ATOM 1440 C C . THR A 1 178 ? 7.203 -14.477 -15.273 1 95.62 178 THR A C 1
ATOM 1442 O O . THR A 1 178 ? 7.281 -14.609 -16.5 1 95.62 178 THR A O 1
ATOM 1445 N N . ALA A 1 179 ? 6.172 -14.477 -14.625 1 94.88 179 ALA A N 1
ATOM 1446 C CA . ALA A 1 179 ? 4.879 -14.453 -15.297 1 94.88 179 ALA A CA 1
ATOM 1447 C C . ALA A 1 179 ? 4.277 -13.047 -15.281 1 94.88 179 ALA A C 1
ATOM 1449 O O . ALA A 1 179 ? 4.348 -12.352 -14.266 1 94.88 179 ALA A O 1
ATOM 1450 N N . LYS A 1 180 ? 3.766 -12.672 -16.422 1 91.12 180 LYS A N 1
ATOM 1451 C CA . LYS A 1 180 ? 3.105 -11.375 -16.531 1 91.12 180 LYS A CA 1
ATOM 1452 C C . LYS A 1 180 ? 1.689 -11.531 -17.078 1 91.12 180 LYS A C 1
ATOM 1454 O O . LYS A 1 180 ? 1.439 -12.367 -17.953 1 91.12 180 LYS A O 1
ATOM 1459 N N . LYS A 1 181 ? 0.859 -10.75 -16.422 1 87.69 181 LYS A N 1
ATOM 1460 C CA . LYS A 1 181 ? -0.529 -10.68 -16.859 1 87.69 181 LYS A CA 1
ATOM 1461 C C . LYS A 1 181 ? -0.931 -9.242 -17.188 1 87.69 181 LYS A C 1
ATOM 1463 O O . LYS A 1 181 ? -0.167 -8.305 -16.938 1 87.69 181 LYS A O 1
ATOM 1468 N N . ARG A 1 182 ? -2.047 -9.102 -17.781 1 81.75 182 ARG A N 1
ATOM 1469 C CA . ARG A 1 182 ? -2.561 -7.793 -18.156 1 81.75 182 ARG A CA 1
ATOM 1470 C C . ARG A 1 182 ? -2.654 -6.871 -16.953 1 81.75 182 ARG A C 1
ATOM 1472 O O . ARG A 1 182 ? -2.385 -5.672 -17.047 1 81.75 182 ARG A O 1
ATOM 1479 N N . SER A 1 183 ? -3 -7.418 -15.828 1 84.44 183 SER A N 1
ATOM 1480 C CA . SER A 1 183 ? -3.199 -6.617 -14.625 1 84.44 183 SER A CA 1
ATOM 1481 C C . SER A 1 183 ? -1.883 -6.027 -14.133 1 84.44 183 SER A C 1
ATOM 1483 O O . SER A 1 183 ? -1.878 -5.07 -13.359 1 84.44 183 SER A O 1
ATOM 1485 N N . ASP A 1 184 ? -0.846 -6.605 -14.602 1 88.44 184 ASP A N 1
ATOM 1486 C CA . ASP A 1 184 ? 0.462 -6.129 -14.164 1 88.44 184 ASP A CA 1
ATOM 1487 C C . ASP A 1 184 ? 0.769 -4.75 -14.742 1 88.44 184 ASP A C 1
ATOM 1489 O O . ASP A 1 184 ? 1.667 -4.055 -14.266 1 88.44 184 ASP A O 1
ATOM 1493 N N . CYS A 1 185 ? 0.078 -4.371 -15.773 1 87.12 185 CYS A N 1
ATOM 1494 C CA . CYS A 1 185 ? 0.346 -3.082 -16.406 1 87.12 185 CYS A CA 1
ATOM 1495 C C . CYS A 1 185 ? -0.55 -1.994 -15.82 1 87.12 185 CYS A C 1
ATOM 1497 O O . CYS A 1 185 ? -0.42 -0.823 -16.172 1 87.12 185 CYS A O 1
ATOM 1499 N N . PHE A 1 186 ? -1.399 -2.393 -14.945 1 87.19 186 PHE A N 1
ATOM 1500 C CA . PHE A 1 186 ? -2.33 -1.411 -14.398 1 87.19 186 PHE A CA 1
ATOM 1501 C C . PHE A 1 186 ? -1.635 -0.517 -13.375 1 87.19 186 PHE A C 1
ATOM 1503 O O . PHE A 1 186 ? -0.875 -1 -12.531 1 87.19 186 PHE A O 1
ATOM 1510 N N . ARG A 1 187 ? -1.959 0.729 -13.57 1 88.25 187 ARG A N 1
ATOM 1511 C CA . ARG A 1 187 ? -1.507 1.674 -12.555 1 88.25 187 ARG A CA 1
ATOM 1512 C C . ARG A 1 187 ? -2.385 1.6 -11.305 1 88.25 187 ARG A C 1
ATOM 1514 O O . ARG A 1 187 ? -3.588 1.348 -11.406 1 88.25 187 ARG A O 1
ATOM 1521 N N . ARG A 1 188 ? -1.794 1.812 -10.164 1 89 188 ARG A N 1
ATOM 1522 C CA . ARG A 1 188 ? -2.512 1.541 -8.93 1 89 188 ARG A CA 1
ATOM 1523 C C . ARG A 1 188 ? -2.9 2.838 -8.227 1 89 188 ARG A C 1
ATOM 1525 O O . ARG A 1 188 ? -3.713 2.828 -7.297 1 89 188 ARG A O 1
ATOM 1532 N N . GLU A 1 189 ? -2.363 3.869 -8.609 1 91.94 189 GLU A N 1
ATOM 1533 C CA . GLU A 1 189 ? -2.641 5.16 -7.984 1 91.94 189 GLU A CA 1
ATOM 1534 C C . GLU A 1 189 ? -3.104 6.188 -9.016 1 91.94 189 GLU A C 1
ATOM 1536 O O . GLU A 1 189 ? -2.85 6.031 -10.211 1 91.94 189 GLU A O 1
ATOM 1541 N N . GLY A 1 190 ? -3.797 7.121 -8.57 1 91.69 190 GLY A N 1
ATOM 1542 C CA . GLY A 1 190 ? -4.281 8.219 -9.398 1 91.69 190 GLY A CA 1
ATOM 1543 C C . GLY A 1 190 ? -4.484 9.508 -8.625 1 91.69 190 GLY A C 1
ATOM 1544 O O . GLY A 1 190 ? -4.359 9.523 -7.398 1 91.69 190 GLY A O 1
ATOM 1545 N N . ARG A 1 191 ? -4.703 10.516 -9.375 1 92.56 191 ARG A N 1
ATOM 1546 C CA . ARG A 1 191 ? -4.891 11.828 -8.758 1 92.56 191 ARG A CA 1
ATOM 1547 C C . ARG A 1 191 ? -6.352 12.258 -8.82 1 92.56 191 ARG A C 1
ATOM 1549 O O . ARG A 1 191 ? -7.031 12.016 -9.82 1 92.56 191 ARG A O 1
ATOM 1556 N N . SER A 1 192 ? -6.84 12.797 -7.715 1 91.25 192 SER A N 1
ATOM 1557 C CA . SER A 1 192 ? -8.164 13.414 -7.629 1 91.25 192 SER A CA 1
ATOM 1558 C C . SER A 1 192 ? -8.188 14.531 -6.59 1 91.25 192 SER A C 1
ATOM 1560 O O . SER A 1 192 ? -7.172 14.797 -5.941 1 91.25 192 SER A O 1
ATOM 1562 N N . LEU A 1 193 ? -9.289 15.18 -6.57 1 91.38 193 LEU A N 1
ATOM 1563 C CA . LEU A 1 193 ? -9.438 16.266 -5.609 1 91.38 193 LEU A CA 1
ATOM 1564 C C . LEU A 1 193 ? -9.289 15.758 -4.18 1 91.38 193 LEU A C 1
ATOM 1566 O O . LEU A 1 193 ? -9.672 14.625 -3.881 1 91.38 193 LEU A O 1
ATOM 1570 N N . ARG A 1 194 ? -8.781 16.562 -3.381 1 89.44 194 ARG A N 1
ATOM 1571 C CA . ARG A 1 194 ? -8.641 16.219 -1.969 1 89.44 194 ARG A CA 1
ATOM 1572 C C . ARG A 1 194 ? -9.961 15.719 -1.393 1 89.44 194 ARG A C 1
ATOM 1574 O O . ARG A 1 194 ? -11.023 16.281 -1.677 1 89.44 194 ARG A O 1
ATOM 1581 N N . ASN A 1 195 ? -9.992 14.617 -0.687 1 82.62 195 ASN A N 1
ATOM 1582 C CA . ASN A 1 195 ? -11.125 14.023 0.019 1 82.62 195 ASN A CA 1
ATOM 1583 C C . ASN A 1 195 ? -12.086 13.336 -0.943 1 82.62 195 ASN A C 1
ATOM 1585 O O . ASN A 1 195 ? -13.273 13.172 -0.634 1 82.62 195 ASN A O 1
ATOM 1589 N N . THR A 1 196 ? -11.594 13.195 -2.109 1 83.75 196 THR A N 1
ATOM 1590 C CA . THR A 1 196 ? -12.391 12.43 -3.066 1 83.75 196 THR A CA 1
ATOM 1591 C C . THR A 1 196 ? -11.633 11.18 -3.514 1 83.75 196 THR A C 1
ATOM 1593 O O . THR A 1 196 ? -10.406 11.117 -3.416 1 83.75 196 THR A O 1
ATOM 1596 N N . GLY A 1 197 ? -12.375 10.227 -3.908 1 83.62 197 GLY A N 1
ATOM 1597 C CA . GLY A 1 197 ? -11.766 9 -4.406 1 83.62 197 GLY A CA 1
ATOM 1598 C C . GLY A 1 197 ? -11.492 9.039 -5.895 1 83.62 197 GLY A C 1
ATOM 1599 O O . GLY A 1 197 ? -11.969 9.922 -6.602 1 83.62 197 GLY A O 1
ATOM 1600 N N . VAL A 1 198 ? -10.562 8.258 -6.312 1 86.25 198 VAL A N 1
ATOM 1601 C CA . VAL A 1 198 ? -10.266 8.094 -7.734 1 86.25 198 VAL A CA 1
ATOM 1602 C C . VAL A 1 198 ? -10.734 6.715 -8.203 1 86.25 198 VAL A C 1
ATOM 1604 O O . VAL A 1 198 ? -10.406 5.695 -7.59 1 86.25 198 VAL A O 1
ATOM 1607 N N . TYR A 1 199 ? -11.539 6.684 -9.242 1 81.75 199 TYR A N 1
ATOM 1608 C CA . TYR A 1 199 ? -12.148 5.449 -9.727 1 81.75 199 TYR A CA 1
ATOM 1609 C C . TYR A 1 199 ? -11.805 5.207 -11.188 1 81.75 199 TYR A C 1
ATOM 1611 O O . TYR A 1 199 ? -11.766 6.145 -11.992 1 81.75 199 TYR A O 1
ATOM 1619 N N . VAL A 1 200 ? -11.5 3.979 -11.477 1 81.94 200 VAL A N 1
ATOM 1620 C CA . VAL A 1 200 ? -11.258 3.592 -12.859 1 81.94 200 VAL A CA 1
ATOM 1621 C C . VAL A 1 200 ? -12 2.293 -13.172 1 81.94 200 VAL A C 1
ATOM 1623 O O . VAL A 1 200 ? -12.148 1.432 -12.297 1 81.94 200 VAL A O 1
ATOM 1626 N N . ARG A 1 201 ? -12.523 2.162 -14.32 1 81.38 201 ARG A N 1
ATOM 1627 C CA . ARG A 1 201 ? -13.164 0.931 -14.773 1 81.38 201 ARG A CA 1
ATOM 1628 C C . ARG A 1 201 ? -12.188 0.054 -15.547 1 81.38 201 ARG A C 1
ATOM 1630 O O . ARG A 1 201 ? -11.422 0.551 -16.375 1 81.38 201 ARG A O 1
ATOM 1637 N N . ARG A 1 202 ? -12.125 -1.119 -15.125 1 78.69 202 ARG A N 1
ATOM 1638 C CA . ARG A 1 202 ? -11.219 -2.059 -15.766 1 78.69 202 ARG A CA 1
ATOM 1639 C C . ARG A 1 202 ? -11.93 -3.352 -16.141 1 78.69 202 ARG A C 1
ATOM 1641 O O . ARG A 1 202 ? -12.953 -3.697 -15.539 1 78.69 202 ARG A O 1
ATOM 1648 N N . ASP A 1 203 ? -11.375 -3.943 -17.25 1 75.38 203 ASP A N 1
ATOM 1649 C CA . ASP A 1 203 ? -11.867 -5.27 -17.625 1 75.38 203 ASP A CA 1
ATOM 1650 C C . ASP A 1 203 ? -11.414 -6.324 -16.609 1 75.38 203 ASP A C 1
ATOM 1652 O O . ASP A 1 203 ? -10.227 -6.445 -16.328 1 75.38 203 ASP A O 1
ATOM 1656 N N . GLY A 1 204 ? -12.359 -6.887 -15.922 1 66.25 204 GLY A N 1
ATOM 1657 C CA . GLY A 1 204 ? -12.055 -7.848 -14.875 1 66.25 204 GLY A CA 1
ATOM 1658 C C . GLY A 1 204 ? -11.594 -9.188 -15.406 1 66.25 204 GLY A C 1
ATOM 1659 O O . GLY A 1 204 ? -11.188 -10.062 -14.633 1 66.25 204 GLY A O 1
ATOM 1660 N N . ARG A 1 205 ? -11.68 -9.477 -16.859 1 67.19 205 ARG A N 1
ATOM 1661 C CA . ARG A 1 205 ? -11.266 -10.758 -17.422 1 67.19 205 ARG A CA 1
ATOM 1662 C C . ARG A 1 205 ? -9.773 -10.984 -17.219 1 67.19 205 ARG A C 1
ATOM 1664 O O . ARG A 1 205 ? -8.969 -10.07 -17.406 1 67.19 205 ARG A O 1
ATOM 1671 N N . ARG A 1 206 ? -9.492 -12.156 -16.609 1 70.19 206 ARG A N 1
ATOM 1672 C CA . ARG A 1 206 ? -8.102 -12.547 -16.438 1 70.19 206 ARG A CA 1
ATOM 1673 C C . ARG A 1 206 ? -7.398 -12.695 -17.781 1 70.19 206 ARG A C 1
ATOM 1675 O O . ARG A 1 206 ? -7.906 -13.375 -18.672 1 70.19 206 ARG A O 1
ATOM 1682 N N . GLY A 1 207 ? -6.723 -11.711 -18.328 1 73.25 207 GLY A N 1
ATOM 1683 C CA . GLY A 1 207 ? -5.922 -11.805 -19.547 1 73.25 207 GLY A CA 1
ATOM 1684 C C . GLY A 1 207 ? -5.031 -13.031 -19.578 1 73.25 207 GLY A C 1
ATOM 1685 O O . GLY A 1 207 ? -5.062 -13.852 -18.656 1 73.25 207 GLY A O 1
ATOM 1686 N N . GLU A 1 208 ? -4.465 -13.234 -20.766 1 82.19 208 GLU A N 1
ATOM 1687 C CA . GLU A 1 208 ? -3.564 -14.375 -20.922 1 82.19 208 GLU A CA 1
ATOM 1688 C C . GLU A 1 208 ? -2.26 -14.148 -20.156 1 82.19 208 GLU A C 1
ATOM 1690 O O . GLU A 1 208 ? -1.738 -13.039 -20.125 1 82.19 208 GLU A O 1
ATOM 1695 N N . ARG A 1 209 ? -1.858 -15.188 -19.516 1 90.19 209 ARG A N 1
ATOM 1696 C CA . ARG A 1 209 ? -0.578 -15.172 -18.812 1 90.19 209 ARG A CA 1
ATOM 1697 C C . ARG A 1 209 ? 0.582 -15.344 -19.781 1 90.19 209 ARG A C 1
ATOM 1699 O O . ARG A 1 209 ? 0.575 -16.266 -20.609 1 90.19 209 ARG A O 1
ATOM 1706 N N . ILE A 1 210 ? 1.458 -14.469 -19.797 1 92.25 210 ILE A N 1
ATOM 1707 C CA . ILE A 1 210 ? 2.682 -14.578 -20.578 1 92.25 210 ILE A CA 1
ATOM 1708 C C . ILE A 1 210 ? 3.869 -14.836 -19.656 1 92.25 210 ILE A C 1
ATOM 1710 O O . ILE A 1 210 ? 4.098 -14.078 -18.703 1 92.25 210 ILE A O 1
ATOM 1714 N N . SER A 1 211 ? 4.547 -15.961 -19.891 1 95.44 211 SER A N 1
ATOM 1715 C CA . SER A 1 211 ? 5.73 -16.281 -19.109 1 95.44 211 SER A CA 1
ATOM 1716 C C . SER A 1 211 ? 7.012 -15.93 -19.844 1 95.44 211 SER A C 1
ATOM 1718 O O . SER A 1 211 ? 7.121 -16.188 -21.047 1 95.44 211 SER A O 1
ATOM 1720 N N . ILE A 1 212 ? 7.914 -15.328 -19.125 1 96.44 212 ILE A N 1
ATOM 1721 C CA . ILE A 1 212 ? 9.188 -14.891 -19.688 1 96.44 212 ILE A CA 1
ATOM 1722 C C . ILE A 1 212 ? 10.336 -15.57 -18.953 1 96.44 212 ILE A C 1
ATOM 1724 O O . ILE A 1 212 ? 10.375 -15.57 -17.719 1 96.44 212 ILE A O 1
ATOM 1728 N N . LEU A 1 213 ? 11.18 -16.219 -19.672 1 97.12 213 LEU A N 1
ATOM 1729 C CA . LEU A 1 213 ? 12.461 -16.688 -19.172 1 97.12 213 LEU A CA 1
ATOM 1730 C C . LEU A 1 213 ? 13.578 -15.727 -19.578 1 97.12 213 LEU A C 1
ATOM 1732 O O . LEU A 1 213 ? 13.891 -15.586 -20.75 1 97.12 213 LEU A O 1
ATOM 1736 N N . GLY A 1 214 ? 14.148 -15.062 -18.531 1 97.62 214 GLY A N 1
ATOM 1737 C CA . GLY A 1 214 ? 15.172 -14.07 -18.828 1 97.62 214 GLY A CA 1
ATOM 1738 C C . GLY A 1 214 ? 16.578 -14.547 -18.5 1 97.62 214 GLY A C 1
ATOM 1739 O O . GLY A 1 214 ? 16.766 -15.281 -17.531 1 97.62 214 GLY A O 1
ATOM 1740 N N . PHE A 1 215 ? 17.547 -14.148 -19.328 1 98.44 215 PHE A N 1
ATOM 1741 C CA . PHE A 1 215 ? 18.969 -14.383 -19.125 1 98.44 215 PHE A CA 1
ATOM 1742 C C . PHE A 1 215 ? 19.719 -13.062 -18.969 1 98.44 215 PHE A C 1
ATOM 1744 O O . PHE A 1 215 ? 19.781 -12.266 -19.906 1 98.44 215 PHE A O 1
ATOM 1751 N N . MET A 1 216 ? 20.25 -12.914 -17.797 1 98.25 216 MET A N 1
ATOM 1752 C CA . MET A 1 216 ? 20.797 -11.617 -17.422 1 98.25 216 MET A CA 1
ATOM 1753 C C . MET A 1 216 ? 22.281 -11.719 -17.109 1 98.25 216 MET A C 1
ATOM 1755 O O . MET A 1 216 ? 22.703 -12.617 -16.375 1 98.25 216 MET A O 1
ATOM 1759 N N . ASP A 1 217 ? 23.109 -10.945 -17.672 1 96.94 217 ASP A N 1
ATOM 1760 C CA . ASP A 1 217 ? 24.484 -10.719 -17.234 1 96.94 217 ASP A CA 1
ATOM 1761 C C . ASP A 1 217 ? 24.703 -9.258 -16.844 1 96.94 217 ASP A C 1
ATOM 1763 O O . ASP A 1 217 ? 23.734 -8.492 -16.719 1 96.94 217 ASP A O 1
ATOM 1767 N N . TYR A 1 218 ? 25.906 -8.883 -16.484 1 94.06 218 TYR A N 1
ATOM 1768 C CA . TYR A 1 218 ? 26.172 -7.551 -15.953 1 94.06 218 TYR A CA 1
ATOM 1769 C C . TYR A 1 218 ? 25.875 -6.48 -17 1 94.06 218 TYR A C 1
ATOM 1771 O O . TYR A 1 218 ? 25.656 -5.316 -16.656 1 94.06 218 TYR A O 1
ATOM 1779 N N . GLY A 1 219 ? 25.797 -6.859 -18.281 1 95.19 219 GLY A N 1
ATOM 1780 C CA . GLY A 1 219 ? 25.672 -5.898 -19.359 1 95.19 219 GLY A CA 1
ATOM 1781 C C . GLY A 1 219 ? 24.25 -5.793 -19.891 1 95.19 219 GLY A C 1
ATOM 1782 O O . GLY A 1 219 ? 23.969 -4.988 -20.781 1 95.19 219 GLY A O 1
ATOM 1783 N N . GLY A 1 220 ? 23.359 -6.625 -19.438 1 97.12 220 GLY A N 1
ATOM 1784 C CA . GLY A 1 220 ? 21.984 -6.543 -19.906 1 97.12 220 GLY A CA 1
ATOM 1785 C C . GLY A 1 220 ? 21.297 -7.891 -19.984 1 97.12 220 GLY A C 1
ATOM 1786 O O . GLY A 1 220 ? 21.812 -8.891 -19.484 1 97.12 220 GLY A O 1
ATOM 1787 N N . ILE A 1 221 ? 20.078 -7.848 -20.531 1 98 221 ILE A N 1
ATOM 1788 C CA . ILE A 1 221 ? 19.344 -9.055 -20.875 1 98 221 ILE A CA 1
ATOM 1789 C C . ILE A 1 221 ? 19.734 -9.523 -22.266 1 98 221 ILE A C 1
ATOM 1791 O O . ILE A 1 221 ? 19.203 -9.031 -23.266 1 98 221 ILE A O 1
ATOM 1795 N N . PHE A 1 222 ? 20.641 -10.484 -22.312 1 97.44 222 PHE A N 1
ATOM 1796 C CA . PHE A 1 222 ? 21.234 -10.805 -23.594 1 97.44 222 PHE A CA 1
ATOM 1797 C C . PHE A 1 222 ? 20.375 -11.797 -24.375 1 97.44 222 PHE A C 1
ATOM 1799 O O . PHE A 1 222 ? 20.562 -11.984 -25.578 1 97.44 222 PHE A O 1
ATOM 1806 N N . ASP A 1 223 ? 19.438 -12.461 -23.656 1 97.75 223 ASP A N 1
ATOM 1807 C CA . ASP A 1 223 ? 18.5 -13.359 -24.312 1 97.75 223 ASP A CA 1
ATOM 1808 C C . ASP A 1 223 ? 17.25 -13.57 -23.453 1 97.75 223 ASP A C 1
ATOM 1810 O O . ASP A 1 223 ? 17.281 -13.312 -22.25 1 97.75 223 ASP A O 1
ATOM 1814 N N . HIS A 1 224 ? 16.188 -13.938 -24.094 1 97.69 224 HIS A N 1
ATOM 1815 C CA . HIS A 1 224 ? 14.945 -14.234 -23.391 1 97.69 224 HIS A CA 1
ATOM 1816 C C . HIS A 1 224 ? 14.062 -15.18 -24.203 1 97.69 224 HIS A C 1
ATOM 1818 O O . HIS A 1 224 ? 14.25 -15.32 -25.406 1 97.69 224 HIS A O 1
ATOM 1824 N N . ARG A 1 225 ? 13.219 -15.859 -23.484 1 96.31 225 ARG A N 1
ATOM 1825 C CA . ARG A 1 225 ? 12.188 -16.703 -24.094 1 96.31 225 ARG A CA 1
ATOM 1826 C C . ARG A 1 225 ? 10.812 -16.375 -23.516 1 96.31 225 ARG A C 1
ATOM 1828 O O . ARG A 1 225 ? 10.68 -16.094 -22.328 1 96.31 225 ARG A O 1
ATOM 1835 N N . MET A 1 226 ? 9.852 -16.359 -24.422 1 94.81 226 MET A N 1
ATOM 1836 C CA . MET A 1 226 ? 8.484 -16.062 -24 1 94.81 226 MET A CA 1
ATOM 1837 C C . MET A 1 226 ? 7.527 -17.172 -24.438 1 94.81 226 MET A C 1
ATOM 1839 O O . MET A 1 226 ? 7.699 -17.734 -25.516 1 94.81 226 MET A O 1
ATOM 1843 N N . THR A 1 227 ? 6.578 -17.422 -23.625 1 91.88 227 THR A N 1
ATOM 1844 C CA . THR A 1 227 ? 5.531 -18.375 -23.969 1 91.88 227 THR A CA 1
ATOM 1845 C C . THR A 1 227 ? 4.203 -17.984 -23.344 1 91.88 227 THR A C 1
ATOM 1847 O O . THR A 1 227 ? 4.18 -17.281 -22.328 1 91.88 227 THR A O 1
ATOM 1850 N N . THR A 1 228 ? 3.156 -18.359 -24.031 1 89.75 228 THR A N 1
ATOM 1851 C CA . THR A 1 228 ? 1.849 -18.219 -23.391 1 89.75 228 THR A CA 1
ATOM 1852 C C . THR A 1 228 ? 1.592 -19.359 -22.422 1 89.75 228 THR A C 1
ATOM 1854 O O . THR A 1 228 ? 1.927 -20.516 -22.703 1 89.75 228 THR A O 1
ATOM 1857 N N . GLY A 1 229 ? 1.183 -19 -21.281 1 89.5 229 GLY A N 1
ATOM 1858 C CA . GLY A 1 229 ? 1.023 -20.016 -20.25 1 89.5 229 GLY A CA 1
ATOM 1859 C C . GLY A 1 229 ? 2.248 -20.172 -19.359 1 89.5 229 GLY A C 1
ATOM 1860 O O . GLY A 1 229 ? 2.824 -19.172 -18.922 1 89.5 229 GLY A O 1
ATOM 1861 N N . THR A 1 230 ? 2.613 -21.438 -19.031 1 91.62 230 THR A N 1
ATOM 1862 C CA . THR A 1 230 ? 3.736 -21.703 -18.141 1 91.62 230 THR A CA 1
ATOM 1863 C C . THR A 1 230 ? 4.809 -22.531 -18.844 1 91.62 230 THR A C 1
ATOM 1865 O O . THR A 1 230 ? 4.516 -23.234 -19.812 1 91.62 230 THR A O 1
ATOM 1868 N N . PHE A 1 231 ? 6.031 -22.391 -18.422 1 91.88 231 PHE A N 1
ATOM 1869 C CA . PHE A 1 231 ? 7.129 -23.203 -18.938 1 91.88 231 PHE A CA 1
ATOM 1870 C C . PHE A 1 231 ? 7.102 -24.594 -18.328 1 91.88 231 PHE A C 1
ATOM 1872 O O . PHE A 1 231 ? 6.961 -24.734 -17.109 1 91.88 231 PHE A O 1
ATOM 1879 N N . CYS A 1 232 ? 7.207 -25.578 -19.141 1 93 232 CYS A N 1
ATOM 1880 C CA . CYS A 1 232 ? 7.43 -26.922 -18.625 1 93 232 CYS A CA 1
ATOM 1881 C C . CYS A 1 232 ? 8.914 -27.25 -18.578 1 93 232 CYS A C 1
ATOM 1883 O O . CYS A 1 232 ? 9.734 -26.531 -19.156 1 93 232 CYS A O 1
ATOM 1885 N N . MET A 1 233 ? 9.219 -28.312 -17.891 1 93.19 233 MET A N 1
ATOM 1886 C CA . MET A 1 233 ? 10.609 -28.703 -17.734 1 93.19 233 MET A CA 1
ATOM 1887 C C . MET A 1 233 ? 11.266 -28.953 -19.094 1 93.19 233 MET A C 1
ATOM 1889 O O . MET A 1 233 ? 12.398 -28.531 -19.328 1 93.19 233 MET A O 1
ATOM 1893 N N . GLY A 1 234 ? 10.547 -29.656 -19.953 1 92.69 234 GLY A N 1
ATOM 1894 C CA . GLY A 1 234 ? 11.07 -29.922 -21.281 1 92.69 234 GLY A CA 1
ATOM 1895 C C . GLY A 1 234 ? 11.422 -28.656 -22.062 1 92.69 234 GLY A C 1
ATOM 1896 O O . GLY A 1 234 ? 12.492 -28.562 -22.656 1 92.69 234 GLY A O 1
ATOM 1897 N N . ASP A 1 235 ? 10.484 -27.719 -22.047 1 93 235 ASP A N 1
ATOM 1898 C CA . ASP A 1 235 ? 10.727 -26.438 -22.703 1 93 235 ASP A CA 1
ATOM 1899 C C . ASP A 1 235 ? 11.914 -25.703 -22.094 1 93 235 ASP A C 1
ATOM 1901 O O . ASP A 1 235 ? 12.727 -25.125 -22.812 1 93 235 ASP A O 1
ATOM 1905 N N . PHE A 1 236 ? 11.977 -25.766 -20.844 1 95.5 236 PHE A N 1
ATOM 1906 C CA . PHE A 1 236 ? 13.07 -25.109 -20.141 1 95.5 236 PHE A CA 1
ATOM 1907 C C . PHE A 1 236 ? 14.414 -25.688 -20.578 1 95.5 236 PHE A C 1
ATOM 1909 O O . PHE A 1 236 ? 15.328 -24.922 -20.938 1 95.5 236 PHE A O 1
ATOM 1916 N N . ILE A 1 237 ? 14.57 -26.984 -20.609 1 95.69 237 ILE A N 1
ATOM 1917 C CA . ILE A 1 237 ? 15.812 -27.672 -20.969 1 95.69 237 ILE A CA 1
ATOM 1918 C C . ILE A 1 237 ? 16.188 -27.312 -22.406 1 95.69 237 ILE A C 1
ATOM 1920 O O . ILE A 1 237 ? 17.344 -27 -22.688 1 95.69 237 ILE A O 1
ATOM 1924 N N . ARG A 1 238 ? 15.195 -27.312 -23.234 1 95.81 238 ARG A N 1
ATOM 1925 C CA . ARG A 1 238 ? 15.445 -26.969 -24.625 1 95.81 238 ARG A CA 1
ATOM 1926 C C . ARG A 1 238 ? 15.969 -25.547 -24.75 1 95.81 238 ARG A C 1
ATOM 1928 O O . ARG A 1 238 ? 16.938 -25.297 -25.469 1 95.81 238 ARG A O 1
ATOM 1935 N N . HIS A 1 239 ? 15.32 -24.656 -24.062 1 96.56 239 HIS A N 1
ATOM 1936 C CA . HIS A 1 239 ? 15.742 -23.25 -24.109 1 96.56 239 HIS A CA 1
ATOM 1937 C C . HIS A 1 239 ? 17.141 -23.078 -23.531 1 96.56 239 HIS A C 1
ATOM 1939 O O . HIS A 1 239 ? 17.953 -22.344 -24.094 1 96.56 239 HIS A O 1
ATOM 1945 N N . MET A 1 240 ? 17.422 -23.734 -22.438 1 97.25 240 MET A N 1
ATOM 1946 C CA . MET A 1 240 ? 18.75 -23.641 -21.812 1 97.25 240 MET A CA 1
ATOM 1947 C C . MET A 1 240 ? 19.828 -24.125 -22.75 1 97.25 240 MET A C 1
ATOM 1949 O O . MET A 1 240 ? 20.859 -23.469 -22.922 1 97.25 240 MET A O 1
ATOM 1953 N N . ARG A 1 241 ? 19.609 -25.281 -23.375 1 97.19 241 ARG A N 1
ATOM 1954 C CA . ARG A 1 241 ? 20.594 -25.844 -24.297 1 97.19 241 ARG A CA 1
ATOM 1955 C C . ARG A 1 241 ? 20.859 -24.875 -25.453 1 97.19 241 ARG A C 1
ATOM 1957 O O . ARG A 1 241 ? 22.016 -24.672 -25.828 1 97.19 241 ARG A O 1
ATOM 1964 N N . THR A 1 242 ? 19.797 -24.297 -25.906 1 97.56 242 THR A N 1
ATOM 1965 C CA . THR A 1 242 ? 19.922 -23.375 -27.031 1 97.56 242 THR A CA 1
ATOM 1966 C C . THR A 1 242 ? 20.703 -22.125 -26.609 1 97.56 242 THR A C 1
ATOM 1968 O O . THR A 1 242 ? 21.641 -21.703 -27.297 1 97.56 242 THR A O 1
ATOM 1971 N N . VAL A 1 243 ? 20.359 -21.531 -25.5 1 97.81 243 VAL A N 1
ATOM 1972 C CA . VAL A 1 243 ? 20.953 -20.266 -25.078 1 97.81 243 VAL A CA 1
ATOM 1973 C C . VAL A 1 243 ? 22.406 -20.484 -24.672 1 97.81 243 VAL A C 1
ATOM 1975 O O . VAL A 1 243 ? 23.266 -19.672 -24.984 1 97.81 243 VAL A O 1
ATOM 1978 N N . ILE A 1 244 ? 22.688 -21.594 -24 1 97.62 244 ILE A N 1
ATOM 1979 C CA . ILE A 1 244 ? 24.062 -21.906 -23.594 1 97.62 244 ILE A CA 1
ATOM 1980 C C . ILE A 1 244 ? 24.922 -22.125 -24.812 1 97.62 244 ILE A C 1
ATOM 1982 O O . ILE A 1 244 ? 26.031 -21.578 -24.906 1 97.62 244 ILE A O 1
ATOM 1986 N N . SER A 1 245 ? 24.391 -22.891 -25.781 1 97.44 245 SER A N 1
ATOM 1987 C CA . SER A 1 245 ? 25.156 -23.172 -26.984 1 97.44 245 SER A CA 1
ATOM 1988 C C . SER A 1 245 ? 25.453 -21.891 -27.766 1 97.44 245 SER A C 1
ATOM 1990 O O . SER A 1 245 ? 26.5 -21.797 -28.422 1 97.44 245 SER A O 1
ATOM 1992 N N . THR A 1 246 ? 24.578 -20.953 -27.641 1 97.5 246 THR A N 1
ATOM 1993 C CA . THR A 1 246 ? 24.703 -19.75 -28.453 1 97.5 246 THR A CA 1
ATOM 1994 C C . THR A 1 246 ? 25.562 -18.703 -27.75 1 97.5 246 THR A C 1
ATOM 1996 O O . THR A 1 246 ? 26.344 -18 -28.406 1 97.5 246 THR A O 1
ATOM 1999 N N . HIS A 1 247 ? 25.406 -18.578 -26.375 1 97.56 247 HIS A N 1
ATOM 2000 C CA . HIS A 1 247 ? 25.938 -17.375 -25.734 1 97.56 247 HIS A CA 1
ATOM 2001 C C . HIS A 1 247 ? 27.031 -17.719 -24.734 1 97.56 247 HIS A C 1
ATOM 2003 O O . HIS A 1 247 ? 27.828 -16.859 -24.359 1 97.56 247 HIS A O 1
ATOM 2009 N N . ALA A 1 248 ? 27.109 -18.938 -24.297 1 97.25 248 ALA A N 1
ATOM 2010 C CA . ALA A 1 248 ? 28.031 -19.281 -23.234 1 97.25 248 ALA A CA 1
ATOM 2011 C C . ALA A 1 248 ? 29.422 -19.594 -23.797 1 97.25 248 ALA A C 1
ATOM 2013 O O . ALA A 1 248 ? 29.562 -19.922 -24.969 1 97.25 248 ALA A O 1
ATOM 2014 N N . THR A 1 249 ? 30.406 -19.438 -22.953 1 96.5 249 THR A N 1
ATOM 2015 C CA . THR A 1 249 ? 31.781 -19.844 -23.219 1 96.5 249 THR A CA 1
ATOM 2016 C C . THR A 1 249 ? 32.281 -20.797 -22.156 1 96.5 249 THR A C 1
ATOM 2018 O O . THR A 1 249 ? 31.766 -20.797 -21.031 1 96.5 249 THR A O 1
ATOM 2021 N N . PRO A 1 250 ? 33.188 -21.656 -22.531 1 95.75 250 PRO A N 1
ATOM 2022 C CA . PRO A 1 250 ? 33.719 -22.578 -21.531 1 95.75 250 PRO A CA 1
ATOM 2023 C C . PRO A 1 250 ? 34.406 -21.859 -20.375 1 95.75 250 PRO A C 1
ATOM 2025 O O . PRO A 1 250 ? 35.062 -20.844 -20.578 1 95.75 250 PRO A O 1
ATOM 2028 N N . PHE A 1 251 ? 34.188 -22.422 -19.25 1 91.88 251 PHE A N 1
ATOM 2029 C CA . PHE A 1 251 ? 34.844 -21.891 -18.047 1 91.88 251 PHE A CA 1
ATOM 2030 C C . PHE A 1 251 ? 36.344 -21.812 -18.234 1 91.88 251 PHE A C 1
ATOM 2032 O O . PHE A 1 251 ? 36.969 -22.734 -18.781 1 91.88 251 PHE A O 1
ATOM 2039 N N . PRO A 1 252 ? 36.844 -20.641 -17.828 1 90.81 252 PRO A N 1
ATOM 2040 C CA . PRO A 1 252 ? 36.375 -19.5 -17.047 1 90.81 252 PRO A CA 1
ATOM 2041 C C . PRO A 1 252 ? 36.094 -18.266 -17.922 1 90.81 252 PRO A C 1
ATOM 2043 O O . PRO A 1 252 ? 36.438 -17.141 -17.547 1 90.81 252 PRO A O 1
ATOM 2046 N N . GLY A 1 253 ? 35.625 -18.562 -19.125 1 91.25 253 GLY A N 1
ATOM 2047 C CA . GLY A 1 253 ? 35.281 -17.484 -20.016 1 91.25 253 GLY A CA 1
ATOM 2048 C C . GLY A 1 253 ? 34.031 -16.75 -19.594 1 91.25 253 GLY A C 1
ATOM 2049 O O . GLY A 1 253 ? 33.438 -17.062 -18.562 1 91.25 253 GLY A O 1
ATOM 2050 N N . PRO A 1 254 ? 33.75 -15.656 -20.359 1 93.38 254 PRO A N 1
ATOM 2051 C CA . PRO A 1 254 ? 32.531 -14.93 -20.047 1 93.38 254 PRO A CA 1
ATOM 2052 C C . PRO A 1 254 ? 31.281 -15.812 -20.141 1 93.38 254 PRO A C 1
ATOM 2054 O O . PRO A 1 254 ? 31.234 -16.75 -20.938 1 93.38 254 PRO A O 1
ATOM 2057 N N . ARG A 1 255 ? 30.344 -15.578 -19.297 1 96.38 255 ARG A N 1
ATOM 2058 C CA . ARG A 1 255 ? 29.078 -16.297 -19.281 1 96.38 255 ARG A CA 1
ATOM 2059 C C . ARG A 1 255 ? 29.297 -17.797 -19.125 1 96.38 255 ARG A C 1
ATOM 2061 O O . ARG A 1 255 ? 28.672 -18.594 -19.828 1 96.38 255 ARG A O 1
ATOM 2068 N N . SER A 1 256 ? 30.172 -18.109 -18.219 1 95.75 256 SER A N 1
ATOM 2069 C CA . SER A 1 256 ? 30.516 -19.5 -18.031 1 95.75 256 SER A CA 1
ATOM 2070 C C . SER A 1 256 ? 29.922 -20.047 -16.734 1 95.75 256 SER A C 1
ATOM 2072 O O . SER A 1 256 ? 29.953 -21.266 -16.5 1 95.75 256 SER A O 1
ATOM 2074 N N . VAL A 1 257 ? 29.328 -19.188 -15.93 1 95.19 257 VAL A N 1
ATOM 2075 C CA . VAL A 1 257 ? 28.703 -19.594 -14.672 1 95.19 257 VAL A CA 1
ATOM 2076 C C . VAL A 1 257 ? 27.25 -19.141 -14.641 1 95.19 257 VAL A C 1
ATOM 2078 O O . VAL A 1 257 ? 26.984 -17.938 -14.641 1 95.19 257 VAL A O 1
ATOM 2081 N N . TRP A 1 258 ? 26.359 -20 -14.555 1 96.62 258 TRP A N 1
ATOM 2082 C CA . TRP A 1 258 ? 24.922 -19.703 -14.609 1 96.62 258 TRP A CA 1
ATOM 2083 C C . TRP A 1 258 ? 24.25 -20.016 -13.273 1 96.62 258 TRP A C 1
ATOM 2085 O O . TRP A 1 258 ? 24.391 -21.125 -12.75 1 96.62 258 TRP A O 1
ATOM 2095 N N . ILE A 1 259 ? 23.594 -19.031 -12.75 1 95.69 259 ILE A N 1
ATOM 2096 C CA . ILE A 1 259 ? 22.984 -19.156 -11.438 1 95.69 259 ILE A CA 1
ATOM 2097 C C . ILE A 1 259 ? 21.453 -19.141 -11.586 1 95.69 259 ILE A C 1
ATOM 2099 O O . ILE A 1 259 ? 20.906 -18.266 -12.258 1 95.69 259 ILE A O 1
ATOM 2103 N N . MET A 1 260 ? 20.781 -20.031 -11.047 1 95.19 260 MET A N 1
ATOM 2104 C CA . MET A 1 260 ? 19.328 -20.125 -11.094 1 95.19 260 MET A CA 1
ATOM 2105 C C . MET A 1 260 ? 18.766 -20.609 -9.75 1 95.19 260 MET A C 1
ATOM 2107 O O . MET A 1 260 ? 19.516 -21.125 -8.914 1 95.19 260 MET A O 1
ATOM 2111 N N . ASP A 1 261 ? 17.484 -20.391 -9.523 1 93.38 261 ASP A N 1
ATOM 2112 C CA . ASP A 1 261 ? 16.891 -20.828 -8.266 1 93.38 261 ASP A CA 1
ATOM 2113 C C . ASP A 1 261 ? 16.656 -22.344 -8.273 1 93.38 261 ASP A C 1
ATOM 2115 O O . ASP A 1 261 ? 17 -23.031 -9.234 1 93.38 261 ASP A O 1
ATOM 2119 N N . GLY A 1 262 ? 16.172 -22.906 -7.164 1 89.38 262 GLY A N 1
ATOM 2120 C CA . GLY A 1 262 ? 16 -24.328 -7.008 1 89.38 262 GLY A CA 1
ATOM 2121 C C . GLY A 1 262 ? 14.617 -24.812 -7.402 1 89.38 262 GLY A C 1
ATOM 2122 O O . GLY A 1 262 ? 14.141 -25.828 -6.895 1 89.38 262 GLY A O 1
ATOM 2123 N N . ALA A 1 263 ? 13.953 -24.078 -8.25 1 89.62 263 ALA A N 1
ATOM 2124 C CA . ALA A 1 263 ? 12.633 -24.516 -8.703 1 89.62 263 ALA A CA 1
ATOM 2125 C C . ALA A 1 263 ? 12.719 -25.875 -9.398 1 89.62 263 ALA A C 1
ATOM 2127 O O . ALA A 1 263 ? 13.727 -26.188 -10.039 1 89.62 263 ALA A O 1
ATOM 2128 N N . SER A 1 264 ? 11.695 -26.625 -9.297 1 89 264 SER A N 1
ATOM 2129 C CA . SER A 1 264 ? 11.656 -27.984 -9.82 1 89 264 SER A CA 1
ATOM 2130 C C . SER A 1 264 ? 11.977 -28.016 -11.305 1 89 264 SER A C 1
ATOM 2132 O O . SER A 1 264 ? 12.633 -28.953 -11.789 1 89 264 SER A O 1
ATOM 2134 N N . ILE A 1 265 ? 11.539 -27.031 -12.016 1 89.25 265 ILE A N 1
ATOM 2135 C CA . ILE A 1 265 ? 11.742 -26.984 -13.461 1 89.25 265 ILE A CA 1
ATOM 2136 C C . ILE A 1 265 ? 13.227 -26.766 -13.766 1 89.25 265 ILE A C 1
ATOM 2138 O O . ILE A 1 265 ? 13.68 -27.031 -14.883 1 89.25 265 ILE A O 1
ATOM 2142 N N . HIS A 1 266 ? 13.961 -26.234 -12.812 1 89.69 266 HIS A N 1
ATOM 2143 C CA . HIS A 1 266 ? 15.367 -25.906 -13.031 1 89.69 266 HIS A CA 1
ATOM 2144 C C . HIS A 1 266 ? 16.266 -27.078 -12.656 1 89.69 266 HIS A C 1
ATOM 2146 O O . HIS A 1 266 ? 17.469 -27.062 -12.945 1 89.69 266 HIS A O 1
ATOM 2152 N N . LEU A 1 267 ? 15.609 -28.016 -12.023 1 85.19 267 LEU A N 1
ATOM 2153 C CA . LEU A 1 267 ? 16.391 -29.125 -11.477 1 85.19 267 LEU A CA 1
ATOM 2154 C C . LEU A 1 267 ? 16.469 -30.281 -12.461 1 85.19 267 LEU A C 1
ATOM 2156 O O . LEU A 1 267 ? 15.531 -31.062 -12.578 1 85.19 267 LEU A O 1
ATOM 2160 N N . SER A 1 268 ? 17.359 -30.359 -13.258 1 89.75 268 SER A N 1
ATOM 2161 C CA . SER A 1 268 ? 17.609 -31.438 -14.203 1 89.75 268 SER A CA 1
ATOM 2162 C C . SER A 1 268 ? 19.078 -31.875 -14.156 1 89.75 268 SER A C 1
ATOM 2164 O O . SER A 1 268 ? 19.969 -31.125 -14.547 1 89.75 268 SER A O 1
ATOM 2166 N N . GLU A 1 269 ? 19.281 -33.125 -13.766 1 90.75 269 GLU A N 1
ATOM 2167 C CA . GLU A 1 269 ? 20.625 -33.656 -13.742 1 90.75 269 GLU A CA 1
ATOM 2168 C C . GLU A 1 269 ? 21.203 -33.812 -15.156 1 90.75 269 GLU A C 1
ATOM 2170 O O . GLU A 1 269 ? 22.391 -33.594 -15.367 1 90.75 269 GLU A O 1
ATOM 2175 N N . GLU A 1 270 ? 20.312 -34.125 -15.961 1 92.38 270 GLU A N 1
ATOM 2176 C CA . GLU A 1 270 ? 20.719 -34.219 -17.359 1 92.38 270 GLU A CA 1
ATOM 2177 C C . GLU A 1 270 ? 21.234 -32.906 -17.891 1 92.38 270 GLU A C 1
ATOM 2179 O O . GLU A 1 270 ? 22.266 -32.844 -18.562 1 92.38 270 GLU A O 1
ATOM 2184 N N . LEU A 1 271 ? 20.531 -31.875 -17.594 1 95 271 LEU A N 1
ATOM 2185 C CA . LEU A 1 271 ? 20.938 -30.547 -18.047 1 95 271 LEU A CA 1
ATOM 2186 C C . LEU A 1 271 ? 22.266 -30.141 -17.422 1 95 271 LEU A C 1
ATOM 2188 O O . LEU A 1 271 ? 23.141 -29.578 -18.094 1 95 271 LEU A O 1
ATOM 2192 N N . LYS A 1 272 ? 22.422 -30.438 -16.172 1 94.38 272 LYS A N 1
ATOM 2193 C CA . LYS A 1 272 ? 23.641 -30.109 -15.469 1 94.38 272 LYS A CA 1
ATOM 2194 C C . LYS A 1 272 ? 24.859 -30.797 -16.094 1 94.38 272 LYS A C 1
ATOM 2196 O O . LYS A 1 272 ? 25.891 -30.172 -16.312 1 94.38 272 LYS A O 1
ATOM 2201 N N . ALA A 1 273 ? 24.719 -32.062 -16.328 1 95.62 273 ALA A N 1
ATOM 2202 C CA . ALA A 1 273 ? 25.797 -32.844 -16.922 1 95.62 273 ALA A CA 1
ATOM 2203 C C . ALA A 1 273 ? 26.125 -32.344 -18.328 1 95.62 273 ALA A C 1
ATOM 2205 O O . ALA A 1 273 ? 27.312 -32.219 -18.688 1 95.62 273 ALA A O 1
ATOM 2206 N N . TRP A 1 274 ? 25.078 -32.125 -19.016 1 96.75 274 TRP A N 1
ATOM 2207 C CA . TRP A 1 274 ? 25.266 -31.625 -20.359 1 96.75 274 TRP A CA 1
ATOM 2208 C C . TRP A 1 274 ? 25.984 -30.281 -20.344 1 96.75 274 TRP A C 1
ATOM 2210 O O . TRP A 1 274 ? 26.906 -30.062 -21.125 1 96.75 274 TRP A O 1
ATOM 2220 N N . ALA A 1 275 ? 25.562 -29.344 -19.516 1 96.94 275 ALA A N 1
ATOM 2221 C CA . ALA A 1 275 ? 26.188 -28.031 -19.406 1 96.94 275 ALA A CA 1
ATOM 2222 C C . ALA A 1 275 ? 27.672 -28.156 -19.047 1 96.94 275 ALA A C 1
ATOM 2224 O O . ALA A 1 275 ? 28.516 -27.453 -19.594 1 96.94 275 ALA A O 1
ATOM 2225 N N . LEU A 1 276 ? 27.969 -29.062 -18.141 1 95.56 276 LEU A N 1
ATOM 2226 C CA . LEU A 1 276 ? 29.344 -29.297 -17.734 1 95.56 276 LEU A CA 1
ATOM 2227 C C . LEU A 1 276 ? 30.188 -29.766 -18.906 1 95.56 276 LEU A C 1
ATOM 2229 O O . LEU A 1 276 ? 31.359 -29.375 -19.031 1 95.56 276 LEU A O 1
ATOM 2233 N N . SER A 1 277 ? 29.578 -30.609 -19.688 1 96.62 277 SER A N 1
ATOM 2234 C CA . SER A 1 277 ? 30.297 -31.094 -20.859 1 96.62 277 SER A CA 1
ATOM 2235 C C . SER A 1 277 ? 30.625 -29.969 -21.828 1 96.62 277 SER A C 1
ATOM 2237 O O . SER A 1 277 ? 31.562 -30.062 -22.609 1 96.62 277 SER A O 1
ATOM 2239 N N . LYS A 1 278 ? 29.891 -28.891 -21.781 1 96.44 278 LYS A N 1
ATOM 2240 C CA . LYS A 1 278 ? 30.141 -27.734 -22.609 1 96.44 278 LYS A CA 1
ATOM 2241 C C . LYS A 1 278 ? 31.016 -26.719 -21.906 1 96.44 278 LYS A C 1
ATOM 2243 O O . LYS A 1 278 ? 31.281 -25.625 -22.438 1 96.44 278 LYS A O 1
ATOM 2248 N N . GLY A 1 279 ? 31.406 -27.031 -20.656 1 95.81 279 GLY A N 1
ATOM 2249 C CA . GLY A 1 279 ? 32.25 -26.156 -19.891 1 95.81 279 GLY A CA 1
ATOM 2250 C C . GLY A 1 279 ? 31.5 -25.094 -19.125 1 95.81 279 GLY A C 1
ATOM 2251 O O . GLY A 1 279 ? 32.062 -24.047 -18.781 1 95.81 279 GLY A O 1
ATOM 2252 N N . VAL A 1 280 ? 30.266 -25.219 -18.984 1 96.31 280 VAL A N 1
ATOM 2253 C CA . VAL A 1 280 ? 29.438 -24.25 -18.266 1 96.31 280 VAL A CA 1
ATOM 2254 C C . VAL A 1 280 ? 29.062 -24.797 -16.891 1 96.31 280 VAL A C 1
ATOM 2256 O O . VAL A 1 280 ? 28.656 -25.953 -16.766 1 96.31 280 VAL A O 1
ATOM 2259 N N . VAL A 1 281 ? 29.188 -23.953 -15.906 1 94 281 VAL A N 1
ATOM 2260 C CA . VAL A 1 281 ? 28.891 -24.375 -14.531 1 94 281 VAL A CA 1
ATOM 2261 C C . VAL A 1 281 ? 27.516 -23.844 -14.125 1 94 281 VAL A C 1
ATOM 2263 O O . VAL A 1 281 ? 27.25 -22.656 -14.234 1 94 281 VAL A O 1
ATOM 2266 N N . LEU A 1 282 ? 26.688 -24.719 -13.711 1 94.88 282 LEU A N 1
ATOM 2267 C CA . LEU A 1 282 ? 25.375 -24.344 -13.195 1 94.88 282 LEU A CA 1
ATOM 2268 C C . LEU A 1 282 ? 25.359 -24.359 -11.672 1 94.88 282 LEU A C 1
ATOM 2270 O O . LEU A 1 282 ? 25.766 -25.344 -11.055 1 94.88 282 LEU A O 1
ATOM 2274 N N . ILE A 1 283 ? 24.984 -23.219 -11.109 1 93.25 283 ILE A N 1
ATOM 2275 C CA . ILE A 1 283 ? 24.906 -23.125 -9.656 1 93.25 283 ILE A CA 1
ATOM 2276 C C . ILE A 1 283 ? 23.469 -22.844 -9.219 1 93.25 283 ILE A C 1
ATOM 2278 O O . ILE A 1 283 ? 22.781 -22.031 -9.844 1 93.25 283 ILE A O 1
ATOM 2282 N N . GLN A 1 284 ? 23.031 -23.5 -8.188 1 93.56 284 GLN A N 1
ATOM 2283 C CA . GLN A 1 284 ? 21.688 -23.281 -7.648 1 93.56 284 GLN A CA 1
ATOM 2284 C C . GLN A 1 284 ? 21.719 -22.297 -6.48 1 93.56 284 GLN A C 1
ATOM 2286 O O . GLN A 1 284 ? 22.547 -22.438 -5.574 1 93.56 284 GLN A O 1
ATOM 2291 N N . LEU A 1 285 ? 20.859 -21.359 -6.52 1 93.62 285 LEU A N 1
ATOM 2292 C CA . LEU A 1 285 ? 20.703 -20.406 -5.418 1 93.62 285 LEU A CA 1
ATOM 2293 C C . LEU A 1 285 ? 20.188 -21.109 -4.164 1 93.62 285 LEU A C 1
ATOM 2295 O O . LEU A 1 285 ? 19.547 -22.156 -4.254 1 93.62 285 LEU A O 1
ATOM 2299 N N . SER A 1 286 ? 20.578 -20.484 -3.057 1 89.38 286 SER A N 1
ATOM 2300 C CA . SER A 1 286 ? 20 -20.984 -1.809 1 89.38 286 SER A CA 1
ATOM 2301 C C . SER A 1 286 ? 18.484 -20.812 -1.801 1 89.38 286 SER A C 1
ATOM 2303 O O . SER A 1 286 ? 17.953 -19.812 -2.275 1 89.38 286 SER A O 1
ATOM 2305 N N . ALA A 1 287 ? 17.844 -21.812 -1.261 1 87.06 287 ALA A N 1
ATOM 2306 C CA . ALA A 1 287 ? 16.391 -21.781 -1.219 1 87.06 287 ALA A CA 1
ATOM 2307 C C . ALA A 1 287 ? 15.883 -20.531 -0.514 1 87.06 287 ALA A C 1
ATOM 2309 O O . ALA A 1 287 ? 16.438 -20.125 0.511 1 87.06 287 ALA A O 1
ATOM 2310 N N . TYR A 1 288 ? 14.922 -19.875 -1.072 1 86.25 288 TYR A N 1
ATOM 2311 C CA . TYR A 1 288 ? 14.203 -18.734 -0.517 1 86.25 288 TYR A CA 1
ATOM 2312 C C . TYR A 1 288 ? 15.102 -17.516 -0.437 1 86.25 288 TYR A C 1
ATOM 2314 O O . TYR A 1 288 ? 14.82 -16.578 0.309 1 86.25 288 TYR A O 1
ATOM 2322 N N . CYS A 1 289 ? 16.188 -17.547 -1.125 1 89 289 CYS A N 1
ATOM 2323 C CA . CYS A 1 289 ? 17.094 -16.406 -1.12 1 89 289 CYS A CA 1
ATOM 2324 C C . CYS A 1 289 ? 17.094 -15.695 -2.469 1 89 289 CYS A C 1
ATOM 2326 O O . CYS A 1 289 ? 18.141 -15.461 -3.057 1 89 289 CYS A O 1
ATOM 2328 N N . CYS A 1 290 ? 15.922 -15.289 -2.793 1 89.5 290 CYS A N 1
ATOM 2329 C CA . CYS A 1 290 ? 15.758 -14.625 -4.082 1 89.5 290 CYS A CA 1
ATOM 2330 C C . CYS A 1 290 ? 16.484 -13.289 -4.105 1 89.5 290 CYS A C 1
ATOM 2332 O O . CYS A 1 290 ? 16.781 -12.758 -5.18 1 89.5 290 CYS A O 1
ATOM 2334 N N . PHE A 1 291 ? 16.859 -12.758 -2.947 1 87.25 291 PHE A N 1
ATOM 2335 C CA . PHE A 1 291 ? 17.531 -11.469 -2.861 1 87.25 291 PHE A CA 1
ATOM 2336 C C . PHE A 1 291 ? 18.984 -11.586 -3.299 1 87.25 291 PHE A C 1
ATOM 2338 O O . PHE A 1 291 ? 19.672 -10.57 -3.477 1 87.25 291 PHE A O 1
ATOM 2345 N N . PHE A 1 292 ? 19.438 -12.789 -3.557 1 92.06 292 PHE A N 1
ATOM 2346 C CA . PHE A 1 292 ? 20.75 -12.992 -4.141 1 92.06 292 PHE A CA 1
ATOM 2347 C C . PHE A 1 292 ? 20.688 -12.969 -5.66 1 92.06 292 PHE A C 1
ATOM 2349 O O . PHE A 1 292 ? 21.719 -12.977 -6.336 1 92.06 292 PHE A O 1
ATOM 2356 N N . ASN A 1 293 ? 19.469 -12.961 -6.227 1 95 293 ASN A N 1
ATOM 2357 C CA . ASN A 1 293 ? 19.266 -13.031 -7.672 1 95 293 ASN A CA 1
ATOM 2358 C C . ASN A 1 293 ? 18.953 -11.656 -8.258 1 95 293 ASN A C 1
ATOM 2360 O O . ASN A 1 293 ? 17.797 -11.219 -8.219 1 95 293 ASN A O 1
ATOM 2364 N N . PRO A 1 294 ? 19.875 -11.023 -8.883 1 95.44 294 PRO A N 1
ATOM 2365 C CA . PRO A 1 294 ? 19.672 -9.68 -9.422 1 95.44 294 PRO A CA 1
ATOM 2366 C C . PRO A 1 294 ? 18.547 -9.617 -10.453 1 95.44 294 PRO A C 1
ATOM 2368 O O . PRO A 1 294 ? 17.984 -8.539 -10.711 1 95.44 294 PRO A O 1
ATOM 2371 N N . ILE A 1 295 ? 18.234 -10.727 -11.078 1 97.44 295 ILE A N 1
ATOM 2372 C CA . ILE A 1 295 ? 17.219 -10.711 -12.117 1 97.44 295 ILE A CA 1
ATOM 2373 C C . ILE A 1 295 ? 15.867 -10.359 -11.508 1 97.44 295 ILE A C 1
ATOM 2375 O O . ILE A 1 295 ? 14.953 -9.914 -12.219 1 97.44 295 ILE A O 1
ATOM 2379 N N . GLU A 1 296 ? 15.695 -10.586 -10.195 1 95.38 296 GLU A N 1
ATOM 2380 C CA . GLU A 1 296 ? 14.469 -10.195 -9.516 1 95.38 296 GLU A CA 1
ATOM 2381 C C . GLU A 1 296 ? 14.289 -8.68 -9.531 1 95.38 296 GLU A C 1
ATOM 2383 O O . GLU A 1 296 ? 13.164 -8.188 -9.656 1 95.38 296 GLU A O 1
ATOM 2388 N N . LEU A 1 297 ? 15.367 -7.949 -9.398 1 94.88 297 LEU A N 1
ATOM 2389 C CA . LEU A 1 297 ? 15.32 -6.492 -9.492 1 94.88 297 LEU A CA 1
ATOM 2390 C C . LEU A 1 297 ? 14.914 -6.051 -10.891 1 94.88 297 LEU A C 1
ATOM 2392 O O . LEU A 1 297 ? 14.141 -5.102 -11.047 1 94.88 297 LEU A O 1
ATOM 2396 N N . PHE A 1 298 ? 15.438 -6.789 -11.828 1 96.44 298 PHE A N 1
ATOM 2397 C CA . PHE A 1 298 ? 15.062 -6.492 -13.211 1 96.44 298 PHE A CA 1
ATOM 2398 C C . PHE A 1 298 ? 13.57 -6.727 -13.422 1 96.44 298 PHE A C 1
ATOM 2400 O O . PHE A 1 298 ? 12.898 -5.918 -14.062 1 96.44 298 PHE A O 1
ATOM 2407 N N . PHE A 1 299 ? 13.047 -7.848 -12.914 1 96.69 299 PHE A N 1
ATOM 2408 C CA . PHE A 1 299 ? 11.625 -8.141 -13.078 1 96.69 299 PHE A CA 1
ATOM 2409 C C . PHE A 1 299 ? 10.773 -7.043 -12.453 1 96.69 299 PHE A C 1
ATOM 2411 O O . PHE A 1 299 ? 9.695 -6.727 -12.953 1 96.69 299 PHE A O 1
ATOM 2418 N N . GLY A 1 300 ? 11.211 -6.48 -11.344 1 94.81 300 GLY A N 1
ATOM 2419 C CA . GLY A 1 300 ? 10.539 -5.324 -10.773 1 94.81 300 GLY A CA 1
ATOM 2420 C C . GLY A 1 300 ? 10.547 -4.117 -11.695 1 94.81 300 GLY A C 1
ATOM 2421 O O . GLY A 1 300 ? 9.523 -3.447 -11.852 1 94.81 300 GLY A O 1
ATOM 2422 N N . ALA A 1 301 ? 11.703 -3.875 -12.266 1 94.94 301 ALA A N 1
ATOM 2423 C CA . ALA A 1 301 ? 11.828 -2.764 -13.203 1 94.94 301 ALA A CA 1
ATOM 2424 C C . ALA A 1 301 ? 10.961 -2.984 -14.438 1 94.94 301 ALA A C 1
ATOM 2426 O O . ALA A 1 301 ? 10.367 -2.037 -14.969 1 94.94 301 ALA A O 1
ATOM 2427 N N . LEU A 1 302 ? 10.945 -4.207 -14.859 1 95.12 302 LEU A N 1
ATOM 2428 C CA . LEU A 1 302 ? 10.117 -4.559 -16 1 95.12 302 LEU A CA 1
ATOM 2429 C C . LEU A 1 302 ? 8.641 -4.266 -15.727 1 95.12 302 LEU A C 1
ATOM 2431 O O . LEU A 1 302 ? 7.949 -3.693 -16.578 1 95.12 302 LEU A O 1
ATOM 2435 N N . LYS A 1 303 ? 8.172 -4.652 -14.57 1 93.56 303 LYS A N 1
ATOM 2436 C CA . LYS A 1 303 ? 6.793 -4.383 -14.188 1 93.56 303 LYS A CA 1
ATOM 2437 C C . LYS A 1 303 ? 6.508 -2.887 -14.164 1 93.56 303 LYS A C 1
ATOM 2439 O O . LYS A 1 303 ? 5.461 -2.439 -14.641 1 93.56 303 LYS A O 1
ATOM 2444 N N . ALA A 1 304 ? 7.41 -2.156 -13.617 1 92.94 304 ALA A N 1
ATOM 2445 C CA . ALA A 1 304 ? 7.262 -0.705 -13.57 1 92.94 304 ALA A CA 1
ATOM 2446 C C . ALA A 1 304 ? 7.176 -0.116 -14.977 1 92.94 304 ALA A C 1
ATOM 2448 O O . ALA A 1 304 ? 6.375 0.788 -15.227 1 92.94 304 ALA A O 1
ATOM 2449 N N . ARG A 1 305 ? 8.023 -0.61 -15.812 1 92.81 305 ARG A N 1
ATOM 2450 C CA . ARG A 1 305 ? 8.016 -0.14 -17.188 1 92.81 305 ARG A CA 1
ATOM 2451 C C . ARG A 1 305 ? 6.703 -0.489 -17.891 1 92.81 305 ARG A C 1
ATOM 2453 O O . ARG A 1 305 ? 6.195 0.294 -18.688 1 92.81 305 ARG A O 1
ATOM 2460 N N . MET A 1 306 ? 6.156 -1.65 -17.594 1 91.06 306 MET A N 1
ATOM 2461 C CA . MET A 1 306 ? 4.863 -2.062 -18.141 1 91.06 306 MET A CA 1
ATOM 2462 C C . MET A 1 306 ? 3.764 -1.1 -17.703 1 91.06 306 MET A C 1
ATOM 2464 O O . MET A 1 306 ? 2.885 -0.758 -18.5 1 91.06 306 MET A O 1
ATOM 2468 N N . GLN A 1 307 ? 3.793 -0.667 -16.484 1 90.19 307 GLN A N 1
ATOM 2469 C CA . GLN A 1 307 ? 2.803 0.271 -15.977 1 90.19 307 GLN A CA 1
ATOM 2470 C C . GLN A 1 307 ? 2.938 1.637 -16.641 1 90.19 307 GLN A C 1
ATOM 2472 O O . GLN A 1 307 ? 1.941 2.328 -16.859 1 90.19 307 GLN A O 1
ATOM 2477 N N . GLU A 1 308 ? 4.168 1.951 -16.906 1 89.44 308 GLU A N 1
ATOM 2478 C CA . GLU A 1 308 ? 4.41 3.209 -17.594 1 89.44 308 GLU A CA 1
ATOM 2479 C C . GLU A 1 308 ? 3.828 3.178 -19.016 1 89.44 308 GLU A C 1
ATOM 2481 O O . GLU A 1 308 ? 3.311 4.184 -19.5 1 89.44 308 GLU A O 1
ATOM 2486 N N . LYS A 1 309 ? 3.924 2.002 -19.609 1 87.69 309 LYS A N 1
ATOM 2487 C CA . LYS A 1 309 ? 3.449 1.843 -20.969 1 87.69 309 LYS A CA 1
ATOM 2488 C C . LYS A 1 309 ? 2.119 1.096 -21.016 1 87.69 309 LYS A C 1
ATOM 2490 O O . LYS A 1 309 ? 1.935 0.189 -21.828 1 87.69 309 LYS A O 1
ATOM 2495 N N . THR A 1 310 ? 1.321 1.42 -20.078 1 83.12 310 THR A N 1
ATOM 2496 C CA . THR A 1 310 ? 0.076 0.685 -19.891 1 83.12 310 THR A CA 1
ATOM 2497 C C . THR A 1 310 ? -0.741 0.659 -21.188 1 83.12 310 THR A C 1
ATOM 2499 O O . THR A 1 310 ? -1.386 -0.344 -21.5 1 83.12 310 THR A O 1
ATOM 2502 N N . GLU A 1 311 ? -0.729 1.706 -21.938 1 78.62 311 GLU A N 1
ATOM 2503 C CA . GLU A 1 311 ? -1.527 1.819 -23.156 1 78.62 311 GLU A CA 1
ATOM 2504 C C . GLU A 1 311 ? -1.139 0.75 -24.172 1 78.62 311 GLU A C 1
ATOM 2506 O O . GLU A 1 311 ? -1.984 0.265 -24.922 1 78.62 311 GLU A O 1
ATOM 2511 N N . SER A 1 312 ? 0.109 0.433 -24.125 1 77.31 312 SER A N 1
ATOM 2512 C CA . SER A 1 312 ? 0.61 -0.565 -25.062 1 77.31 312 SER A CA 1
ATOM 2513 C C . SER A 1 312 ? 0.089 -1.957 -24.719 1 77.31 312 SER A C 1
ATOM 2515 O O . SER A 1 312 ? 0.083 -2.85 -25.562 1 77.31 312 SER A O 1
ATOM 2517 N N . PHE A 1 313 ? -0.308 -2.15 -23.5 1 76.94 313 PHE A N 1
ATOM 2518 C CA . PHE A 1 313 ? -0.709 -3.475 -23.047 1 76.94 313 PHE A CA 1
ATOM 2519 C C . PHE A 1 313 ? -2.229 -3.586 -22.969 1 76.94 313 PHE A C 1
ATOM 2521 O O . PHE A 1 313 ? -2.768 -4.68 -22.781 1 76.94 313 PHE A O 1
ATOM 2528 N N . MET A 1 314 ? -2.957 -2.514 -22.906 1 67.69 314 MET A N 1
ATOM 2529 C CA . MET A 1 314 ? -4.406 -2.486 -22.734 1 67.69 314 MET A CA 1
ATOM 2530 C C . MET A 1 314 ? -5.117 -2.83 -24.031 1 67.69 314 MET A C 1
ATOM 2532 O O . MET A 1 314 ? -6.332 -3.033 -24.047 1 67.69 314 MET A O 1
ATOM 2536 N N . HIS A 1 315 ? -4.387 -2.904 -25.094 1 59.88 315 HIS A N 1
ATOM 2537 C CA . HIS A 1 315 ? -5.117 -3.162 -26.328 1 59.88 315 HIS A CA 1
ATOM 2538 C C . HIS A 1 315 ? -5.852 -4.496 -26.266 1 59.88 315 HIS A C 1
ATOM 2540 O O . HIS A 1 315 ? -5.406 -5.426 -25.594 1 59.88 315 HIS A O 1
ATOM 2546 N N . LYS A 1 316 ? -7.164 -4.312 -26.484 1 54.09 316 LYS A N 1
ATOM 2547 C CA . LYS A 1 316 ? -8.148 -5.387 -26.531 1 54.09 316 LYS A CA 1
ATOM 2548 C C . LYS A 1 316 ? -7.586 -6.625 -27.219 1 54.09 316 LYS A C 1
ATOM 2550 O O . LYS A 1 316 ? -7.199 -6.562 -28.391 1 54.09 316 LYS A O 1
ATOM 2555 N N . GLY A 1 317 ? -7.496 -7.809 -26.516 1 56.09 317 GLY A N 1
ATOM 2556 C CA . GLY A 1 317 ? -7.855 -9.188 -26.781 1 56.09 317 GLY A CA 1
ATOM 2557 C C . GLY A 1 317 ? -6.699 -10.016 -27.312 1 56.09 317 GLY A C 1
ATOM 2558 O O . GLY A 1 317 ? -6.809 -11.234 -27.453 1 56.09 317 GLY A O 1
ATOM 2559 N N . ARG A 1 318 ? -5.555 -9.359 -27.875 1 61.34 318 ARG A N 1
ATOM 2560 C CA . ARG A 1 318 ? -4.785 -10.422 -28.5 1 61.34 318 ARG A CA 1
ATOM 2561 C C . ARG A 1 318 ? -3.459 -10.641 -27.781 1 61.34 318 ARG A C 1
ATOM 2563 O O . ARG A 1 318 ? -2.725 -9.688 -27.516 1 61.34 318 ARG A O 1
ATOM 2570 N N . ALA A 1 319 ? -3.314 -11.766 -27.125 1 71.62 319 ALA A N 1
ATOM 2571 C CA . ALA A 1 319 ? -2.084 -12.266 -26.516 1 71.62 319 ALA A CA 1
ATOM 2572 C C . ALA A 1 319 ? -0.86 -11.82 -27.312 1 71.62 319 ALA A C 1
ATOM 2574 O O . ALA A 1 319 ? 0.167 -11.461 -26.734 1 71.62 319 ALA A O 1
ATOM 2575 N N . MET A 1 320 ? -1.046 -11.633 -28.531 1 79.12 320 MET A N 1
ATOM 2576 C CA . MET A 1 320 ? 0.09 -11.328 -29.406 1 79.12 320 MET A CA 1
ATOM 2577 C C . MET A 1 320 ? 0.529 -9.883 -29.234 1 79.12 320 MET A C 1
ATOM 2579 O O . MET A 1 320 ? 1.726 -9.586 -29.25 1 79.12 320 MET A O 1
ATOM 2583 N N . GLU A 1 321 ? -0.391 -9.07 -29.078 1 81.69 321 GLU A N 1
ATOM 2584 C CA . GLU A 1 321 ? -0.047 -7.664 -28.906 1 81.69 321 GLU A CA 1
ATOM 2585 C C . GLU A 1 321 ? 0.662 -7.434 -27.578 1 81.69 321 GLU A C 1
ATOM 2587 O O . GLU A 1 321 ? 1.604 -6.645 -27.5 1 81.69 321 GLU A O 1
ATOM 2592 N N . SER A 1 322 ? 0.191 -8.148 -26.625 1 83.88 322 SER A N 1
ATOM 2593 C CA . SER A 1 322 ? 0.834 -8.039 -25.312 1 83.88 322 SER A CA 1
ATOM 2594 C C . SER A 1 322 ? 2.254 -8.594 -25.359 1 83.88 322 SER A C 1
ATOM 2596 O O . SER A 1 322 ? 3.16 -8.039 -24.734 1 83.88 322 SER A O 1
ATOM 2598 N N . MET A 1 323 ? 2.404 -9.602 -26.094 1 88.19 323 MET A N 1
ATOM 2599 C CA . MET A 1 323 ? 3.725 -10.211 -26.234 1 88.19 323 MET A CA 1
ATOM 2600 C C . MET A 1 323 ? 4.688 -9.266 -26.953 1 88.19 323 MET A C 1
ATOM 2602 O O . MET A 1 323 ? 5.844 -9.133 -26.547 1 88.19 323 MET A O 1
ATOM 2606 N N . TYR A 1 324 ? 4.172 -8.664 -27.938 1 89.19 324 TYR A N 1
ATOM 2607 C CA . TYR A 1 324 ? 4.996 -7.719 -28.688 1 89.19 324 TYR A CA 1
ATOM 2608 C C . TYR A 1 324 ? 5.402 -6.535 -27.812 1 89.19 324 TYR A C 1
ATOM 2610 O O . TYR A 1 324 ? 6.555 -6.105 -27.844 1 89.19 324 TYR A O 1
ATOM 2618 N N . ALA A 1 325 ? 4.441 -6.066 -27.109 1 89.38 325 ALA A N 1
ATOM 2619 C CA . ALA A 1 325 ? 4.738 -4.953 -26.203 1 89.38 325 ALA A CA 1
ATOM 2620 C C . ALA A 1 325 ? 5.793 -5.352 -25.172 1 89.38 325 ALA A C 1
ATOM 2622 O O . ALA A 1 325 ? 6.691 -4.566 -24.859 1 89.38 325 ALA A O 1
ATOM 2623 N N . LEU A 1 326 ? 5.66 -6.516 -24.719 1 91.56 326 LEU A N 1
ATOM 2624 C CA . LEU A 1 326 ? 6.625 -7.023 -23.75 1 91.56 326 LEU A CA 1
ATOM 2625 C C . LEU A 1 326 ? 8 -7.172 -24.375 1 91.56 326 LEU A C 1
ATOM 2627 O O . LEU A 1 326 ? 9.008 -6.809 -23.766 1 91.56 326 LEU A O 1
ATOM 2631 N N . PHE A 1 327 ? 8.016 -7.684 -25.562 1 92.94 327 PHE A N 1
ATOM 2632 C CA . PHE A 1 327 ? 9.266 -7.848 -26.297 1 92.94 327 PHE A CA 1
ATOM 2633 C C . PHE A 1 327 ? 9.977 -6.512 -26.469 1 92.94 327 PHE A C 1
ATOM 2635 O O . PHE A 1 327 ? 11.172 -6.402 -26.203 1 92.94 327 PHE A O 1
ATOM 2642 N N . ARG A 1 328 ? 9.258 -5.527 -26.797 1 92.44 328 ARG A N 1
ATOM 2643 C CA . ARG A 1 328 ? 9.82 -4.195 -27 1 92.44 328 ARG A CA 1
ATOM 2644 C C . ARG A 1 328 ? 10.383 -3.643 -25.688 1 92.44 328 ARG A C 1
ATOM 2646 O O . ARG A 1 328 ? 11.438 -3.002 -25.688 1 92.44 328 ARG A O 1
ATOM 2653 N N . THR A 1 329 ? 9.688 -3.926 -24.688 1 92.88 329 THR A N 1
ATOM 2654 C CA . THR A 1 329 ? 10.141 -3.447 -23.391 1 92.88 329 THR A CA 1
ATOM 2655 C C . THR A 1 329 ? 11.422 -4.156 -22.969 1 92.88 329 THR A C 1
ATOM 2657 O O . THR A 1 329 ? 12.336 -3.529 -22.422 1 92.88 329 THR A O 1
ATOM 2660 N N . LEU A 1 330 ? 11.523 -5.418 -23.266 1 94.69 330 LEU A N 1
ATOM 2661 C CA . LEU A 1 330 ? 12.719 -6.195 -22.938 1 94.69 330 LEU A CA 1
ATOM 2662 C C . LEU A 1 330 ? 13.93 -5.691 -23.719 1 94.69 330 LEU A C 1
ATOM 2664 O O . LEU A 1 330 ? 15.039 -5.664 -23.188 1 94.69 330 LEU A O 1
ATOM 2668 N N . LEU A 1 331 ? 13.68 -5.254 -24.922 1 94.12 331 LEU A N 1
ATOM 2669 C CA . LEU A 1 331 ? 14.75 -4.781 -25.781 1 94.12 331 LEU A CA 1
ATOM 2670 C C . LEU A 1 331 ? 15.398 -3.527 -25.219 1 94.12 331 LEU A C 1
ATOM 2672 O O . LEU A 1 331 ? 16.578 -3.26 -25.484 1 94.12 331 LEU A O 1
ATOM 2676 N N . GLU A 1 332 ? 14.617 -2.857 -24.453 1 94.69 332 GLU A N 1
ATOM 2677 C CA . GLU A 1 332 ? 15.172 -1.666 -23.812 1 94.69 332 GLU A CA 1
ATOM 2678 C C . GLU A 1 332 ? 16.281 -2.029 -22.828 1 94.69 332 GLU A C 1
ATOM 2680 O O . GLU A 1 332 ? 17.125 -1.192 -22.516 1 94.69 332 GLU A O 1
ATOM 2685 N N . TYR A 1 333 ? 16.297 -3.289 -22.391 1 96.38 333 TYR A N 1
ATOM 2686 C CA . TYR A 1 333 ? 17.266 -3.713 -21.391 1 96.38 333 TYR A CA 1
ATOM 2687 C C . TYR A 1 333 ? 18.312 -4.648 -22 1 96.38 333 TYR A C 1
ATOM 2689 O O . TYR A 1 333 ? 19.078 -5.289 -21.266 1 96.38 333 TYR A O 1
ATOM 2697 N N . ARG A 1 334 ? 18.312 -4.742 -23.312 1 96.12 334 ARG A N 1
ATOM 2698 C CA . ARG A 1 334 ? 19.281 -5.594 -23.984 1 96.12 334 ARG A CA 1
ATOM 2699 C C . ARG A 1 334 ? 20.719 -5.16 -23.656 1 96.12 334 ARG A C 1
ATOM 2701 O O . ARG A 1 334 ? 21.578 -6 -23.422 1 96.12 334 ARG A O 1
ATOM 2708 N N . HIS A 1 335 ? 20.891 -3.865 -23.688 1 95.88 335 HIS A N 1
ATOM 2709 C CA . HIS A 1 335 ? 22.141 -3.258 -23.25 1 95.88 335 HIS A CA 1
ATOM 2710 C C . HIS A 1 335 ? 21.922 -2.295 -22.094 1 95.88 335 HIS A C 1
ATOM 2712 O O . HIS A 1 335 ? 21.328 -1.231 -22.266 1 95.88 335 HIS A O 1
ATOM 2718 N N . TYR A 1 336 ? 22.219 -2.768 -20.969 1 95.5 336 TYR A N 1
ATOM 2719 C CA . TYR A 1 336 ? 22 -2.023 -19.734 1 95.5 336 TYR A CA 1
ATOM 2720 C C . TYR A 1 336 ? 23.062 -2.367 -18.688 1 95.5 336 TYR A C 1
ATOM 2722 O O . TYR A 1 336 ? 23.453 -3.525 -18.562 1 95.5 336 TYR A O 1
ATOM 2730 N N . ASN A 1 337 ? 23.516 -1.41 -17.969 1 95.12 337 ASN A N 1
ATOM 2731 C CA . ASN A 1 337 ? 24.5 -1.646 -16.922 1 95.12 337 ASN A CA 1
ATOM 2732 C C . ASN A 1 337 ? 23.844 -2.109 -15.625 1 95.12 337 ASN A C 1
ATOM 2734 O O . ASN A 1 337 ? 23.359 -1.291 -14.844 1 95.12 337 ASN A O 1
ATOM 2738 N N . PHE A 1 338 ? 23.984 -3.408 -15.383 1 94.94 338 PHE A N 1
ATOM 2739 C CA . PHE A 1 338 ? 23.312 -3.965 -14.211 1 94.94 338 PHE A CA 1
ATOM 2740 C C . PHE A 1 338 ? 24.297 -4.09 -13.047 1 94.94 338 PHE A C 1
ATOM 2742 O O . PHE A 1 338 ? 23.953 -4.652 -12.008 1 94.94 338 PHE A O 1
ATOM 2749 N N . VAL A 1 339 ? 25.453 -3.59 -13.102 1 92.44 339 VAL A N 1
ATOM 2750 C CA . VAL A 1 339 ? 26.484 -3.748 -12.094 1 92.44 339 VAL A CA 1
ATOM 2751 C C . VAL A 1 339 ? 25.969 -3.279 -10.734 1 92.44 339 VAL A C 1
ATOM 2753 O O . VAL A 1 339 ? 26.141 -3.975 -9.734 1 92.44 339 VAL A O 1
ATOM 2756 N N . PRO A 1 340 ? 25.312 -2.166 -10.727 1 91.5 340 PRO A N 1
ATOM 2757 C CA . PRO A 1 340 ? 24.797 -1.74 -9.422 1 91.5 340 PRO A CA 1
ATOM 2758 C C . PRO A 1 340 ? 23.812 -2.744 -8.82 1 91.5 340 PRO A C 1
ATOM 2760 O O . PRO A 1 340 ? 23.781 -2.92 -7.598 1 91.5 340 PRO A O 1
ATOM 2763 N N . TRP A 1 341 ? 23.016 -3.371 -9.633 1 93.25 341 TRP A N 1
ATOM 2764 C CA . TRP A 1 341 ? 22.062 -4.355 -9.133 1 93.25 341 TRP A CA 1
ATOM 2765 C C . TRP A 1 341 ? 22.781 -5.609 -8.641 1 93.25 341 TRP A C 1
ATOM 2767 O O . TRP A 1 341 ? 22.375 -6.219 -7.648 1 93.25 341 TRP A O 1
ATOM 2777 N N . PHE A 1 342 ? 23.844 -6 -9.359 1 93 342 PHE A N 1
ATOM 2778 C CA . PHE A 1 342 ? 24.672 -7.109 -8.906 1 93 342 PHE A CA 1
ATOM 2779 C C . PHE A 1 342 ? 25.266 -6.812 -7.527 1 93 342 PHE A C 1
ATOM 2781 O O . PHE A 1 342 ? 25.234 -7.668 -6.641 1 93 342 PHE A O 1
ATOM 2788 N N . GLN A 1 343 ? 25.688 -5.574 -7.359 1 89.19 343 GLN A N 1
ATOM 2789 C CA . GLN A 1 343 ? 26.266 -5.164 -6.086 1 89.19 343 GLN A CA 1
ATOM 2790 C C . GLN A 1 343 ? 25.219 -5.191 -4.973 1 89.19 343 GLN A C 1
ATOM 2792 O O . GLN A 1 343 ? 25.516 -5.613 -3.852 1 89.19 343 GLN A O 1
ATOM 2797 N N . LYS A 1 344 ? 24.094 -4.797 -5.328 1 88.88 344 LYS A N 1
ATOM 2798 C CA . LYS A 1 344 ? 23 -4.793 -4.355 1 88.88 344 LYS A CA 1
ATOM 2799 C C . LYS A 1 344 ? 22.688 -6.207 -3.877 1 88.88 344 LYS A C 1
ATOM 2801 O O . LYS A 1 344 ? 22.25 -6.402 -2.742 1 88.88 344 LYS A O 1
ATOM 2806 N N . CYS A 1 345 ? 22.922 -7.16 -4.758 1 91.69 345 CYS A N 1
ATOM 2807 C CA . CYS A 1 345 ? 22.625 -8.547 -4.426 1 91.69 345 CYS A CA 1
ATOM 2808 C C . CYS A 1 345 ? 23.828 -9.25 -3.832 1 91.69 345 CYS A C 1
ATOM 2810 O O . CYS A 1 345 ? 23.797 -10.453 -3.586 1 91.69 345 CYS A O 1
ATOM 2812 N N . GLY A 1 346 ? 24.922 -8.516 -3.688 1 87.69 346 GLY A N 1
ATOM 2813 C CA . GLY A 1 346 ? 26.047 -9.055 -2.959 1 87.69 346 GLY A CA 1
ATOM 2814 C C . GLY A 1 346 ? 27.234 -9.375 -3.854 1 87.69 346 GLY A C 1
ATOM 2815 O O . GLY A 1 346 ? 28.25 -9.891 -3.385 1 87.69 346 GLY A O 1
ATOM 2816 N N . TYR A 1 347 ? 27.141 -9.062 -5.152 1 89.62 347 TYR A N 1
ATOM 2817 C CA . TYR A 1 347 ? 28.219 -9.391 -6.09 1 89.62 347 TYR A CA 1
ATOM 2818 C C . TYR A 1 347 ? 29.078 -8.164 -6.383 1 89.62 347 TYR A C 1
ATOM 2820 O O . TYR A 1 347 ? 28.625 -7.227 -7.047 1 89.62 347 TYR A O 1
ATOM 2828 N N . PHE A 1 348 ? 30.297 -8.102 -5.879 1 83.38 348 PHE A N 1
ATOM 2829 C CA . PHE A 1 348 ? 31.172 -6.949 -6.02 1 83.38 348 PHE A CA 1
ATOM 2830 C C . PHE A 1 348 ? 32.375 -7.293 -6.902 1 83.38 348 PHE A C 1
ATOM 2832 O O . PHE A 1 348 ? 32.812 -8.438 -6.934 1 83.38 348 PHE A O 1
ATOM 2839 N N . CYS A 1 349 ? 32.688 -6.285 -7.754 1 71.88 349 CYS A N 1
ATOM 2840 C CA . CYS A 1 349 ? 33.875 -6.418 -8.594 1 71.88 349 CYS A CA 1
ATOM 2841 C C . CYS A 1 349 ? 35.094 -5.844 -7.895 1 71.88 349 CYS A C 1
ATOM 2843 O O . CYS A 1 349 ? 35.125 -4.664 -7.543 1 71.88 349 CYS A O 1
ATOM 2845 N N . GLU A 1 350 ? 35.812 -6.5 -7.07 1 58.28 350 GLU A N 1
ATOM 2846 C CA . GLU A 1 350 ? 37.062 -5.988 -6.562 1 58.28 350 GLU A CA 1
ATOM 2847 C C . GLU A 1 350 ? 38.25 -6.422 -7.449 1 58.28 350 GLU A C 1
ATOM 2849 O O . GLU A 1 350 ? 38.594 -7.598 -7.461 1 58.28 350 GLU A O 1
ATOM 2854 N N . GLU A 1 351 ? 38.938 -5.5 -8.016 1 55.81 351 GLU A N 1
ATOM 2855 C CA . GLU A 1 351 ? 40.062 -5.688 -8.914 1 55.81 351 GLU A CA 1
ATOM 2856 C C . GLU A 1 351 ? 39.844 -6.879 -9.844 1 55.81 351 GLU A C 1
ATOM 2858 O O . GLU A 1 351 ? 38.719 -7.09 -10.328 1 55.81 351 GLU A O 1
ATOM 2863 N N . SER A 1 352 ? 40.562 -8.086 -9.75 1 52.97 352 SER A N 1
ATOM 2864 C CA . SER A 1 352 ? 40.562 -9.25 -10.633 1 52.97 352 SER A CA 1
ATOM 2865 C C . SER A 1 352 ? 39.5 -10.266 -10.203 1 52.97 352 SER A C 1
ATOM 2867 O O . SER A 1 352 ? 39.156 -11.172 -10.961 1 52.97 352 SER A O 1
ATOM 2869 N N . ASP A 1 353 ? 38.844 -10.109 -8.891 1 58.69 353 ASP A N 1
ATOM 2870 C CA . ASP A 1 353 ? 38.031 -11.227 -8.398 1 58.69 353 ASP A CA 1
ATOM 2871 C C . ASP A 1 353 ? 36.688 -10.734 -7.871 1 58.69 353 ASP A C 1
ATOM 2873 O O . ASP A 1 353 ? 36.594 -9.602 -7.383 1 58.69 353 ASP A O 1
ATOM 2877 N N . THR A 1 354 ? 35.594 -11.328 -8.367 1 61.5 354 THR A N 1
ATOM 2878 C CA . THR A 1 354 ? 34.25 -11.07 -7.805 1 61.5 354 THR A CA 1
ATOM 2879 C C . THR A 1 354 ? 34.156 -11.594 -6.379 1 61.5 354 THR A C 1
ATOM 2881 O O . THR A 1 354 ? 34.562 -12.734 -6.105 1 61.5 354 THR A O 1
ATOM 2884 N N . VAL A 1 355 ? 33.938 -10.656 -5.398 1 74.5 355 VAL A N 1
ATOM 2885 C CA . VAL A 1 355 ? 33.688 -11.039 -4.008 1 74.5 355 VAL A CA 1
ATOM 2886 C C . VAL A 1 355 ? 32.219 -11.031 -3.705 1 74.5 355 VAL A C 1
ATOM 2888 O O . VAL A 1 355 ? 31.516 -10.062 -4.016 1 74.5 355 VAL A O 1
ATOM 2891 N N . PHE A 1 356 ? 31.625 -12.328 -3.432 1 84.75 356 PHE A N 1
ATOM 2892 C CA . PHE A 1 356 ? 30.234 -12.438 -3.01 1 84.75 356 PHE A CA 1
ATOM 2893 C C . PHE A 1 356 ? 30.109 -12.203 -1.509 1 84.75 356 PHE A C 1
ATOM 2895 O O . PHE A 1 356 ? 30.75 -12.891 -0.71 1 84.75 356 PHE A O 1
ATOM 2902 N N . ASP A 1 357 ? 29.344 -11.195 -1.153 1 82.06 357 ASP A N 1
ATOM 2903 C CA . ASP A 1 357 ? 29.062 -10.875 0.243 1 82.06 357 ASP A CA 1
ATOM 2904 C C . ASP A 1 357 ? 27.578 -11.016 0.548 1 82.06 357 ASP A C 1
ATOM 2906 O O . ASP A 1 357 ? 26.781 -10.125 0.243 1 82.06 357 ASP A O 1
ATOM 2910 N N . PRO A 1 358 ? 27.25 -12.156 1.184 1 81.88 358 PRO A N 1
ATOM 2911 C CA . PRO A 1 358 ? 25.828 -12.383 1.472 1 81.88 358 PRO A CA 1
ATOM 2912 C C . PRO A 1 358 ? 25.25 -11.352 2.441 1 81.88 358 PRO A C 1
ATOM 2914 O O . PRO A 1 358 ? 24.047 -11.109 2.443 1 81.88 358 PRO A O 1
ATOM 2917 N N . ASN A 1 359 ? 26.031 -10.734 3.211 1 77.06 359 ASN A N 1
ATOM 2918 C CA . ASN A 1 359 ? 25.547 -9.789 4.215 1 77.06 359 ASN A CA 1
ATOM 2919 C C . ASN A 1 359 ? 25.109 -8.477 3.58 1 77.06 359 ASN A C 1
ATOM 2921 O O . ASN A 1 359 ? 24.234 -7.785 4.117 1 77.06 359 ASN A O 1
ATOM 2925 N N . LYS A 1 360 ? 25.734 -8.18 2.549 1 74.44 360 LYS A N 1
ATOM 2926 C CA . LYS A 1 360 ? 25.328 -6.957 1.857 1 74.44 360 LYS A CA 1
ATOM 2927 C C . LYS A 1 360 ? 23.969 -7.121 1.19 1 74.44 360 LYS A C 1
ATOM 2929 O O . LYS A 1 360 ? 23.188 -6.168 1.117 1 74.44 360 LYS A O 1
ATOM 2934 N N . ALA A 1 361 ? 23.812 -8.344 0.663 1 70.75 361 ALA A N 1
ATOM 2935 C CA . ALA A 1 361 ? 22.531 -8.609 0.012 1 70.75 361 ALA A CA 1
ATOM 2936 C C . ALA A 1 361 ? 21.391 -8.656 1.032 1 70.75 361 ALA A C 1
ATOM 2938 O O . ALA A 1 361 ? 20.281 -8.195 0.759 1 70.75 361 ALA A O 1
ATOM 2939 N N . ASP A 1 362 ? 21.766 -9.344 2.133 1 60.78 362 ASP A N 1
ATOM 2940 C CA . ASP A 1 362 ? 20.766 -9.5 3.184 1 60.78 362 ASP A CA 1
ATOM 2941 C C . ASP A 1 362 ? 20.531 -8.18 3.916 1 60.78 362 ASP A C 1
ATOM 2943 O O . ASP A 1 362 ? 19.406 -7.891 4.332 1 60.78 362 ASP A O 1
ATOM 2947 N N . ARG A 1 363 ? 21.781 -7.562 4.254 1 54.53 363 ARG A N 1
ATOM 2948 C CA . ARG A 1 363 ? 21.688 -6.293 4.965 1 54.53 363 ARG A CA 1
ATOM 2949 C C . ARG A 1 363 ? 20.828 -5.297 4.191 1 54.53 363 ARG A C 1
ATOM 2951 O O . ARG A 1 363 ? 20.172 -4.441 4.789 1 54.53 363 ARG A O 1
ATOM 2958 N N . ASN A 1 364 ? 21.188 -5.281 2.898 1 44.47 364 ASN A N 1
ATOM 2959 C CA . ASN A 1 364 ? 20.109 -4.477 2.34 1 44.47 364 ASN A CA 1
ATOM 2960 C C . ASN A 1 364 ? 18.75 -4.965 2.811 1 44.47 364 ASN A C 1
ATOM 2962 O O . ASN A 1 364 ? 17.719 -4.328 2.533 1 44.47 364 ASN A O 1
ATOM 2966 N N . SER A 1 365 ? 18.703 -6.188 3.227 1 37.62 365 SER A N 1
ATOM 2967 C CA . SER A 1 365 ? 17.812 -6.73 4.25 1 37.62 365 SER A CA 1
ATOM 2968 C C . SER A 1 365 ? 18.312 -6.402 5.648 1 37.62 365 SER A C 1
ATOM 2970 O O . SER A 1 365 ? 19.469 -6.668 5.977 1 37.62 365 SER A O 1
ATOM 2972 N N . LYS A 1 366 ? 18.25 -5.395 6.316 1 37.97 366 LYS A N 1
ATOM 2973 C CA . LYS A 1 366 ? 18.562 -4.984 7.684 1 37.97 366 LYS A CA 1
ATOM 2974 C C . LYS A 1 366 ? 18.531 -6.176 8.641 1 37.97 366 LYS A C 1
ATOM 2976 O O . LYS A 1 366 ? 18.25 -6.016 9.828 1 37.97 366 LYS A O 1
ATOM 2981 N N . PHE A 1 367 ? 18.797 -7.348 8.391 1 36.38 367 PHE A N 1
ATOM 2982 C CA . PHE A 1 367 ? 18.516 -8.523 9.203 1 36.38 367 PHE A CA 1
ATOM 2983 C C . PHE A 1 367 ? 19.453 -8.594 10.398 1 36.38 367 PHE A C 1
ATOM 2985 O O . PHE A 1 367 ? 19.531 -9.625 11.078 1 36.38 367 PHE A O 1
ATOM 2992 N N . ALA A 1 368 ? 20.531 -7.797 10.5 1 34.28 368 ALA A N 1
ATOM 2993 C CA . ALA A 1 368 ? 21.219 -7.996 11.766 1 34.28 368 ALA A CA 1
ATOM 2994 C C . ALA A 1 368 ? 20.297 -7.711 12.945 1 34.28 368 ALA A C 1
ATOM 2996 O O . ALA A 1 368 ? 20.766 -7.543 14.078 1 34.28 368 ALA A O 1
ATOM 2997 N N . TYR A 1 369 ? 19.281 -6.992 12.727 1 35.03 369 TYR A N 1
ATOM 2998 C CA . TYR A 1 369 ? 18.531 -6.855 13.977 1 35.03 369 TYR A CA 1
ATOM 2999 C C . TYR A 1 369 ? 18.031 -8.203 14.461 1 35.03 369 TYR A C 1
ATOM 3001 O O . TYR A 1 369 ? 17.875 -9.141 13.672 1 35.03 369 TYR A O 1
ATOM 3009 N N . PRO A 1 370 ? 17.969 -8.414 15.828 1 34.03 370 PRO A N 1
ATOM 3010 C CA . PRO A 1 370 ? 17.5 -9.68 16.391 1 34.03 370 PRO A CA 1
ATOM 3011 C C . PRO A 1 370 ? 16.266 -10.219 15.672 1 34.03 370 PRO A C 1
ATOM 3013 O O . PRO A 1 370 ? 15.328 -9.461 15.383 1 34.03 370 PRO A O 1
ATOM 3016 N N . ILE A 1 371 ? 16.531 -11.102 14.68 1 36.25 371 ILE A N 1
ATOM 3017 C CA . ILE A 1 371 ? 15.453 -11.945 14.18 1 36.25 371 ILE A CA 1
ATOM 3018 C C . ILE A 1 371 ? 14.375 -12.102 15.242 1 36.25 371 ILE A C 1
ATOM 3020 O O . ILE A 1 371 ? 14.641 -12.609 16.344 1 36.25 371 ILE A O 1
ATOM 3024 N N . VAL A 1 372 ? 13.609 -11.172 15.406 1 35.03 372 VAL A N 1
ATOM 3025 C CA . VAL A 1 372 ? 12.516 -11.5 16.328 1 35.03 372 VAL A CA 1
ATOM 3026 C C . VAL A 1 372 ? 11.859 -12.812 15.898 1 35.03 372 VAL A C 1
ATOM 3028 O O . VAL A 1 372 ? 11.281 -12.898 14.82 1 35.03 372 VAL A O 1
ATOM 3031 N N . HIS A 1 373 ? 12.523 -13.883 16.312 1 33.69 373 HIS A N 1
ATOM 3032 C CA . HIS A 1 373 ? 11.766 -15.125 16.219 1 33.69 373 HIS A CA 1
ATOM 3033 C C . HIS A 1 373 ? 10.383 -14.969 16.844 1 33.69 373 HIS A C 1
ATOM 3035 O O . HIS A 1 373 ? 10.266 -14.578 18.016 1 33.69 373 HIS A O 1
ATOM 3041 N N . VAL A 1 374 ? 9.531 -14.5 16.188 1 33.97 374 VAL A N 1
ATOM 3042 C CA . VAL A 1 374 ? 8.234 -14.656 16.828 1 33.97 374 VAL A CA 1
ATOM 3043 C C . VAL A 1 374 ? 8.172 -16 17.547 1 33.97 374 VAL A C 1
ATOM 3045 O O . VAL A 1 374 ? 8.141 -17.047 16.906 1 33.97 374 VAL A O 1
ATOM 3048 N N . ALA A 1 375 ? 8.977 -16.094 18.719 1 29.98 375 ALA A N 1
ATOM 3049 C CA . ALA A 1 375 ? 8.891 -17.297 19.531 1 29.98 375 ALA A CA 1
ATOM 3050 C C . ALA A 1 375 ? 7.434 -17.719 19.75 1 29.98 375 ALA A C 1
ATOM 3052 O O . ALA A 1 375 ? 6.547 -16.859 19.828 1 29.98 375 ALA A O 1
ATOM 3053 N N . PRO A 1 376 ? 7.137 -18.938 19.578 1 30 376 PRO A N 1
ATOM 3054 C CA . PRO A 1 376 ? 5.848 -19.422 20.078 1 30 376 PRO A CA 1
ATOM 3055 C C . PRO A 1 376 ? 5.527 -18.906 21.484 1 30 376 PRO A C 1
ATOM 3057 O O . PRO A 1 376 ? 6.441 -18.578 22.25 1 30 376 PRO A O 1
ATOM 3060 N N . SER A 1 377 ? 4.434 -18.281 21.75 1 28.16 377 SER A N 1
ATOM 3061 C CA . SER A 1 377 ? 3.994 -17.938 23.094 1 28.16 377 SER A CA 1
ATOM 3062 C C . SER A 1 377 ? 4.496 -18.953 24.125 1 28.16 377 SER A C 1
ATOM 3064 O O . SER A 1 377 ? 4.266 -20.156 23.969 1 28.16 377 SER A O 1
ATOM 3066 N N . LEU A 1 378 ? 5.617 -18.641 24.891 1 24.89 378 LEU A N 1
ATOM 3067 C CA . LEU A 1 378 ? 5.891 -19.375 26.125 1 24.89 378 LEU A CA 1
ATOM 3068 C C . LEU A 1 378 ? 4.605 -19.609 26.906 1 24.89 378 LEU A C 1
ATOM 3070 O O . LEU A 1 378 ? 3.65 -18.844 26.797 1 24.89 378 LEU A O 1
ATOM 3074 N N . LYS A 1 379 ? 4.516 -20.828 27.75 1 25.98 379 LYS A N 1
ATOM 3075 C CA . LYS A 1 379 ? 3.553 -21.219 28.781 1 25.98 379 LYS A CA 1
ATOM 3076 C C . LYS A 1 379 ? 3.248 -20.062 29.719 1 25.98 379 LYS A C 1
ATOM 3078 O O . LYS A 1 379 ? 3.979 -19.078 29.75 1 25.98 379 LYS A O 1
ATOM 3083 N N . GLY A 1 380 ? 2.535 -20.438 30.984 1 24.3 380 GLY A N 1
ATOM 3084 C CA . GLY A 1 380 ? 1.895 -20.047 32.25 1 24.3 380 GLY A CA 1
ATOM 3085 C C . GLY A 1 380 ? 2.814 -19.281 33.156 1 24.3 380 GLY A C 1
ATOM 3086 O O . GLY A 1 380 ? 3.459 -19.875 34.031 1 24.3 380 GLY A O 1
ATOM 3087 N N . ASP A 1 381 ? 3.617 -18.422 32.969 1 24.14 381 ASP A N 1
ATOM 3088 C CA . ASP A 1 381 ? 4.141 -17.938 34.25 1 24.14 381 ASP A CA 1
ATOM 3089 C C . ASP A 1 381 ? 3.006 -17.516 35.188 1 24.14 381 ASP A C 1
ATOM 3091 O O . ASP A 1 381 ? 2.164 -16.688 34.812 1 24.14 381 ASP A O 1
ATOM 3095 N N . THR A 1 382 ? 2.662 -18.406 36.281 1 23.31 382 THR A N 1
ATOM 3096 C CA . THR A 1 382 ? 2.066 -18.328 37.594 1 23.31 382 THR A CA 1
ATOM 3097 C C . THR A 1 382 ? 2.592 -17.109 38.375 1 23.31 382 THR A C 1
ATOM 3099 O O . THR A 1 382 ? 3.797 -17 38.594 1 23.31 382 THR A O 1
ATOM 3102 N N . VAL A 1 383 ? 2.174 -15.906 38.219 1 22.75 383 VAL A N 1
ATOM 3103 C CA . VAL A 1 383 ? 2.246 -14.953 39.344 1 22.75 383 VAL A CA 1
ATOM 3104 C C . VAL A 1 383 ? 1.787 -1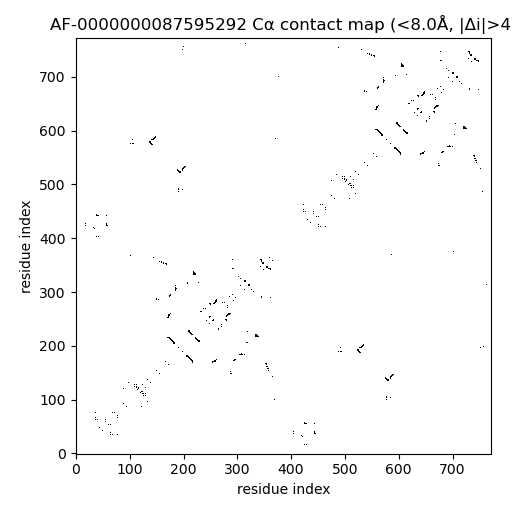5.625 40.625 1 22.75 383 VAL A C 1
ATOM 3106 O O . VAL A 1 383 ? 0.647 -16.078 40.719 1 22.75 383 VAL A O 1
ATOM 3109 N N . SER A 1 384 ? 2.738 -16.359 41.281 1 20.03 384 SER A N 1
ATOM 3110 C CA . SER A 1 384 ? 2.66 -16.516 42.75 1 20.03 384 SER A CA 1
ATOM 3111 C C . SER A 1 384 ? 2.424 -15.18 43.438 1 20.03 384 SER A C 1
ATOM 3113 O O . SER A 1 384 ? 3.135 -14.211 43.156 1 20.03 384 SER A O 1
ATOM 3115 N N . ILE A 1 385 ? 1.136 -14.906 43.75 1 21.36 385 ILE A N 1
ATOM 3116 C CA . ILE A 1 385 ? 0.593 -14.133 44.875 1 21.36 385 ILE A CA 1
ATOM 3117 C C . ILE A 1 385 ? 1.354 -14.461 46.156 1 21.36 385 ILE A C 1
ATOM 3119 O O . ILE A 1 385 ? 1.2 -15.555 46.719 1 21.36 385 ILE A O 1
ATOM 3123 N N . ASP A 1 386 ? 2.775 -14.484 46.156 1 19.06 386 ASP A N 1
ATOM 3124 C CA . ASP A 1 386 ? 3.225 -14.062 47.469 1 19.06 386 ASP A CA 1
ATOM 3125 C C . ASP A 1 386 ? 3.17 -12.539 47.625 1 19.06 386 ASP A C 1
ATOM 3127 O O . ASP A 1 386 ? 3.463 -11.812 46.656 1 19.06 386 ASP A O 1
ATOM 3131 N N . MET B 1 1 ? 39.406 59.844 53.938 1 24.72 1 MET B N 1
ATOM 3132 C CA . MET B 1 1 ? 38.219 59.719 53.094 1 24.72 1 MET B CA 1
ATOM 3133 C C . MET B 1 1 ? 38.531 58.938 51.812 1 24.72 1 MET B C 1
ATOM 3135 O O . MET B 1 1 ? 39.156 59.469 50.875 1 24.72 1 MET B O 1
ATOM 3139 N N . ALA B 1 2 ? 38.781 57.625 51.844 1 30.5 2 ALA B N 1
ATOM 3140 C CA . ALA B 1 2 ? 39.281 56.719 50.844 1 30.5 2 ALA B CA 1
ATOM 3141 C C . ALA B 1 2 ? 38.312 56.531 49.688 1 30.5 2 ALA B C 1
ATOM 3143 O O . ALA B 1 2 ? 37.156 56.219 49.906 1 30.5 2 ALA B O 1
ATOM 3144 N N . LYS B 1 3 ? 38.562 57.281 48.594 1 31.97 3 LYS B N 1
ATOM 3145 C CA . LYS B 1 3 ? 37.844 57.25 47.344 1 31.97 3 LYS B CA 1
ATOM 3146 C C . LYS B 1 3 ? 37.75 55.812 46.812 1 31.97 3 LYS B C 1
ATOM 3148 O O . LYS B 1 3 ? 38.75 55.156 46.531 1 31.97 3 LYS B O 1
ATOM 3153 N N . LYS B 1 4 ? 36.781 55 47.312 1 31.8 4 LYS B N 1
ATOM 3154 C CA . LYS B 1 4 ? 36.469 53.688 46.812 1 31.8 4 LYS B CA 1
ATOM 3155 C C . LYS B 1 4 ? 36.375 53.688 45.281 1 31.8 4 LYS B C 1
ATOM 3157 O O . LYS B 1 4 ? 35.562 54.406 44.719 1 31.8 4 LYS B O 1
ATOM 3162 N N . GLU B 1 5 ? 37.375 53.438 44.562 1 30.27 5 GLU B N 1
ATOM 3163 C CA . GLU B 1 5 ? 37.469 53.25 43.094 1 30.27 5 GLU B CA 1
ATOM 3164 C C . GLU B 1 5 ? 36.406 52.281 42.625 1 30.27 5 GLU B C 1
ATOM 3166 O O . GLU B 1 5 ? 36.375 51.125 43.031 1 30.27 5 GLU B O 1
ATOM 3171 N N . ARG B 1 6 ? 35.188 52.781 42.375 1 31.48 6 ARG B N 1
ATOM 3172 C CA . ARG B 1 6 ? 34.125 51.969 41.75 1 31.48 6 ARG B CA 1
ATOM 3173 C C . ARG B 1 6 ? 34.656 51.281 40.5 1 31.48 6 ARG B C 1
ATOM 3175 O O . ARG B 1 6 ? 35.125 51.906 39.562 1 31.48 6 ARG B O 1
ATOM 3182 N N . LYS B 1 7 ? 35.375 50.188 40.656 1 31.86 7 LYS B N 1
ATOM 3183 C CA . LYS B 1 7 ? 35.781 49.281 39.562 1 31.86 7 LYS B CA 1
ATOM 3184 C C . LYS B 1 7 ? 34.688 49.188 38.5 1 31.86 7 LYS B C 1
ATOM 3186 O O . LYS B 1 7 ? 33.562 48.75 38.781 1 31.86 7 LYS B O 1
ATOM 3191 N N . SER B 1 8 ? 34.719 50.125 37.531 1 30.75 8 SER B N 1
ATOM 3192 C CA . SER B 1 8 ? 33.906 50.062 36.312 1 30.75 8 SER B CA 1
ATOM 3193 C C . SER B 1 8 ? 33.875 48.688 35.688 1 30.75 8 SER B C 1
ATOM 3195 O O . SER B 1 8 ? 34.938 48.156 35.312 1 30.75 8 SER B O 1
ATOM 3197 N N . ARG B 1 9 ? 33.375 47.688 36.406 1 32.09 9 ARG B N 1
ATOM 3198 C CA . ARG B 1 9 ? 33.25 46.406 35.719 1 32.09 9 ARG B CA 1
ATOM 3199 C C . ARG B 1 9 ? 32.969 46.594 34.219 1 32.09 9 ARG B C 1
ATOM 3201 O O . ARG B 1 9 ? 31.984 47.25 33.875 1 32.09 9 ARG B O 1
ATOM 3208 N N . LYS B 1 10 ? 34 46.625 33.406 1 32.38 10 LYS B N 1
ATOM 3209 C CA . LYS B 1 10 ? 33.938 46.562 31.953 1 32.38 10 LYS B CA 1
ATOM 3210 C C . LYS B 1 10 ? 32.781 45.688 31.484 1 32.38 10 LYS B C 1
ATOM 3212 O O . LYS B 1 10 ? 32.781 44.469 31.781 1 32.38 10 LYS B O 1
ATOM 3217 N N . LEU B 1 11 ? 31.547 46.219 31.469 1 33.31 11 LEU B N 1
ATOM 3218 C CA . LEU B 1 11 ? 30.422 45.5 30.891 1 33.31 11 LEU B CA 1
ATOM 3219 C C . LEU B 1 11 ? 30.844 44.75 29.656 1 33.31 11 LEU B C 1
ATOM 3221 O O . LEU B 1 11 ? 31.594 45.25 28.828 1 33.31 11 LEU B O 1
ATOM 3225 N N . LYS B 1 12 ? 31.125 43.531 29.703 1 33.84 12 LYS B N 1
ATOM 3226 C CA . LYS B 1 12 ? 31.406 42.75 28.516 1 33.84 12 LYS B CA 1
ATOM 3227 C C . LYS B 1 12 ? 30.75 43.344 27.281 1 33.84 12 LYS B C 1
ATOM 3229 O O . LYS B 1 12 ? 29.578 43.719 27.328 1 33.84 12 LYS B O 1
ATOM 3234 N N . PRO B 1 13 ? 31.578 43.906 26.359 1 31.48 13 PRO B N 1
ATOM 3235 C CA . PRO B 1 13 ? 30.984 44.469 25.141 1 31.48 13 PRO B CA 1
ATOM 3236 C C . PRO B 1 13 ? 29.828 43.656 24.609 1 31.48 13 PRO B C 1
ATOM 3238 O O . PRO B 1 13 ? 29.875 42.406 24.656 1 31.48 13 PRO B O 1
ATOM 3241 N N . LEU B 1 14 ? 28.562 44.031 24.953 1 34.5 14 LEU B N 1
ATOM 3242 C CA . LEU B 1 14 ? 27.562 43.375 24.109 1 34.5 14 LEU B CA 1
ATOM 3243 C C . LEU B 1 14 ? 28.156 43 22.75 1 34.5 14 LEU B C 1
ATOM 3245 O O . LEU B 1 14 ? 28.875 43.781 22.141 1 34.5 14 LEU B O 1
ATOM 3249 N N . ALA B 1 15 ? 28.719 41.812 22.516 1 33.56 15 ALA B N 1
ATOM 3250 C CA . ALA B 1 15 ? 29.234 41.625 21.172 1 33.56 15 ALA B CA 1
ATOM 3251 C C . ALA B 1 15 ? 28.719 42.719 20.234 1 33.56 15 ALA B C 1
ATOM 3253 O O . ALA B 1 15 ? 27.797 43.438 20.578 1 33.56 15 ALA B O 1
ATOM 3254 N N . SER B 1 16 ? 28.984 42.656 18.797 1 32.28 16 SER B N 1
ATOM 3255 C CA . SER B 1 16 ? 28.578 43.531 17.719 1 32.28 16 SER B CA 1
ATOM 3256 C C . SER B 1 16 ? 27.141 44 17.891 1 32.28 16 SER B C 1
ATOM 3258 O O . SER B 1 16 ? 26.391 43.438 18.672 1 32.28 16 SER B O 1
ATOM 3260 N N . LYS B 1 17 ? 26.703 45.156 17.188 1 36.25 17 LYS B N 1
ATOM 3261 C CA . LYS B 1 17 ? 25.328 45.656 17.094 1 36.25 17 LYS B CA 1
ATOM 3262 C C . LYS B 1 17 ? 24.312 44.531 17.328 1 36.25 17 LYS B C 1
ATOM 3264 O O . LYS B 1 17 ? 24.453 43.438 16.766 1 36.25 17 LYS B O 1
ATOM 3269 N N . PRO B 1 18 ? 23.828 44.469 18.516 1 36.66 18 PRO B N 1
ATOM 3270 C CA . PRO B 1 18 ? 22.922 43.406 18.953 1 36.66 18 PRO B CA 1
ATOM 3271 C C . PRO B 1 18 ? 22.094 42.844 17.797 1 36.66 18 PRO B C 1
ATOM 3273 O O . PRO B 1 18 ? 21.188 42.031 18.031 1 36.66 18 PRO B O 1
ATOM 3276 N N . PHE B 1 19 ? 21.828 43.75 16.812 1 33.91 19 PHE B N 1
ATOM 3277 C CA . PHE B 1 19 ? 21.109 43 15.789 1 33.91 19 PHE B CA 1
ATOM 3278 C C . PHE B 1 19 ? 21.891 41.75 15.398 1 33.91 19 PHE B C 1
ATOM 3280 O O . PHE B 1 19 ? 23.062 41.844 15.023 1 33.91 19 PHE B O 1
ATOM 3287 N N . GLY B 1 20 ? 22.094 40.875 16.219 1 33.06 20 GLY B N 1
ATOM 3288 C CA . GLY B 1 20 ? 22.344 39.594 15.562 1 33.06 20 GLY B CA 1
ATOM 3289 C C . GLY B 1 20 ? 21.938 39.594 14.094 1 33.06 20 GLY B C 1
ATOM 3290 O O . GLY B 1 20 ? 20.938 38.969 13.719 1 33.06 20 GLY B O 1
ATOM 3291 N N . MET B 1 21 ? 21.797 40.812 13.508 1 33.56 21 MET B N 1
ATOM 3292 C CA . MET B 1 21 ? 21.844 40.844 12.055 1 33.56 21 MET B CA 1
ATOM 3293 C C . MET B 1 21 ? 22.922 39.906 11.523 1 33.56 21 MET B C 1
ATOM 3295 O O . MET B 1 21 ? 24.125 40.156 11.727 1 33.56 21 MET B O 1
ATOM 3299 N N . THR B 1 22 ? 22.812 38.688 11.922 1 33.81 22 THR B N 1
ATOM 3300 C CA . THR B 1 22 ? 23.594 37.812 11.062 1 33.81 22 THR B CA 1
ATOM 3301 C C . THR B 1 22 ? 23.875 38.5 9.719 1 33.81 22 THR B C 1
ATOM 3303 O O . THR B 1 22 ? 22.953 38.875 9.008 1 33.81 22 THR B O 1
ATOM 3306 N N . THR B 1 23 ? 24.844 39.469 9.742 1 33.03 23 THR B N 1
ATOM 3307 C CA . THR B 1 23 ? 25.375 39.812 8.422 1 33.03 23 THR B CA 1
ATOM 3308 C C . THR B 1 23 ? 25.281 38.625 7.477 1 33.03 23 THR B C 1
ATOM 3310 O O . THR B 1 23 ? 25.844 37.562 7.75 1 33.03 23 THR B O 1
ATOM 3313 N N . THR B 1 24 ? 24.031 38.344 7 1 34.69 24 THR B N 1
ATOM 3314 C CA . THR B 1 24 ? 24.328 37.5 5.836 1 34.69 24 THR B CA 1
ATOM 3315 C C . THR B 1 24 ? 25.625 37.938 5.168 1 34.69 24 THR B C 1
ATOM 3317 O O . THR B 1 24 ? 26.062 39.094 5.336 1 34.69 24 THR B O 1
ATOM 3320 N N . ALA B 1 25 ? 26.484 37.094 4.742 1 35.69 25 ALA B N 1
ATOM 3321 C CA . ALA B 1 25 ? 27.766 37.469 4.113 1 35.69 25 ALA B CA 1
ATOM 3322 C C . ALA B 1 25 ? 27.719 38.875 3.553 1 35.69 25 ALA B C 1
ATOM 3324 O O . ALA B 1 25 ? 28.703 39.625 3.637 1 35.69 25 ALA B O 1
ATOM 3325 N N . GLY B 1 26 ? 26.875 39.219 2.566 1 38.03 26 GLY B N 1
ATOM 3326 C CA . GLY B 1 26 ? 27.031 40.312 1.595 1 38.03 26 GLY B CA 1
ATOM 3327 C C . GLY B 1 26 ? 26.562 41.656 2.111 1 38.03 26 GLY B C 1
ATOM 3328 O O . GLY B 1 26 ? 26.422 42.594 1.341 1 38.03 26 GLY B O 1
ATOM 3329 N N . GLY B 1 27 ? 26.797 42.188 3.393 1 38.94 27 GLY B N 1
ATOM 3330 C CA . GLY B 1 27 ? 26.734 43.5 3.984 1 38.94 27 GLY B CA 1
ATOM 3331 C C . GLY B 1 27 ? 25.328 44 4.211 1 38.94 27 GLY B C 1
ATOM 3332 O O . GLY B 1 27 ? 25.125 45.188 4.52 1 38.94 27 GLY B O 1
ATOM 3333 N N . ARG B 1 28 ? 24.312 43.469 3.66 1 41.97 28 ARG B N 1
ATOM 3334 C CA . ARG B 1 28 ? 23.031 44.156 3.734 1 41.97 28 ARG B CA 1
ATOM 3335 C C . ARG B 1 28 ? 22.422 44.031 5.129 1 41.97 28 ARG B C 1
ATOM 3337 O O . ARG B 1 28 ? 22.516 42.969 5.762 1 41.97 28 ARG B O 1
ATOM 3344 N N . MET B 1 29 ? 22.219 45.156 5.953 1 45.97 29 MET B N 1
ATOM 3345 C CA . MET B 1 29 ? 21.531 45.312 7.238 1 45.97 29 MET B CA 1
ATOM 3346 C C . MET B 1 29 ? 20.234 44.5 7.246 1 45.97 29 MET B C 1
ATOM 3348 O O . MET B 1 29 ? 19.484 44.531 6.273 1 45.97 29 MET B O 1
ATOM 3352 N N . PRO B 1 30 ? 20.062 43.562 8.086 1 54.31 30 PRO B N 1
ATOM 3353 C CA . PRO B 1 30 ? 18.828 42.781 8.156 1 54.31 30 PRO B CA 1
ATOM 3354 C C . PRO B 1 30 ? 17.578 43.656 8.227 1 54.31 30 PRO B C 1
ATOM 3356 O O . PRO B 1 30 ? 17.641 44.781 8.742 1 54.31 30 PRO B O 1
ATOM 3359 N N . THR B 1 31 ? 16.531 43.531 7.504 1 65.88 31 THR B N 1
ATOM 3360 C CA . THR B 1 31 ? 15.258 44.25 7.418 1 65.88 31 THR B CA 1
ATOM 3361 C C . THR B 1 31 ? 14.57 44.281 8.781 1 65.88 31 THR B C 1
ATOM 3363 O O . THR B 1 31 ? 14.57 43.281 9.508 1 65.88 31 THR B O 1
ATOM 3366 N N . ALA B 1 32 ? 14.406 45.5 9.414 1 77.06 32 ALA B N 1
ATOM 3367 C CA . ALA B 1 32 ? 13.719 45.75 10.672 1 77.06 32 ALA B CA 1
ATOM 3368 C C . ALA B 1 32 ? 12.406 44.969 10.742 1 77.06 32 ALA B C 1
ATOM 3370 O O . ALA B 1 32 ? 11.688 44.875 9.742 1 77.06 32 ALA B O 1
ATOM 3371 N N . SER B 1 33 ? 12.203 44.375 11.898 1 82 33 SER B N 1
ATOM 3372 C CA . SER B 1 33 ? 10.953 43.625 12.109 1 82 33 SER B CA 1
ATOM 3373 C C . SER B 1 33 ? 9.75 44.562 12.078 1 82 33 SER B C 1
ATOM 3375 O O . SER B 1 33 ? 9.906 45.781 12.156 1 82 33 SER B O 1
ATOM 3377 N N . GLU B 1 34 ? 8.641 43.969 11.867 1 83.75 34 GLU B N 1
ATOM 3378 C CA . GLU B 1 34 ? 7.406 44.75 11.828 1 83.75 34 GLU B CA 1
ATOM 3379 C C . GLU B 1 34 ? 7.188 45.5 13.148 1 83.75 34 GLU B C 1
ATOM 3381 O O . GLU B 1 34 ? 6.727 46.625 13.148 1 83.75 34 GLU B O 1
ATOM 3386 N N . ASP B 1 35 ? 7.594 44.812 14.188 1 82.38 35 ASP B N 1
ATOM 3387 C CA . ASP B 1 35 ? 7.426 45.406 15.5 1 82.38 35 ASP B CA 1
ATOM 3388 C C . ASP B 1 35 ? 8.312 46.656 15.641 1 82.38 35 ASP B C 1
ATOM 3390 O O . ASP B 1 35 ? 7.875 47.688 16.172 1 82.38 35 ASP B O 1
ATOM 3394 N N . VAL B 1 36 ? 9.43 46.469 15.242 1 85.56 36 VAL B N 1
ATOM 3395 C CA . VAL B 1 36 ? 10.383 47.562 15.32 1 85.56 36 VAL B CA 1
ATOM 3396 C C . VAL B 1 36 ? 9.891 48.75 14.477 1 85.56 36 VAL B C 1
ATOM 3398 O O . VAL B 1 36 ? 9.922 49.906 14.922 1 85.56 36 VAL B O 1
ATOM 3401 N N . ARG B 1 37 ? 9.352 48.469 13.352 1 85.25 37 ARG B N 1
ATOM 3402 C CA . ARG B 1 37 ? 8.852 49.531 12.469 1 85.25 37 ARG B CA 1
ATOM 3403 C C . ARG B 1 37 ? 7.637 50.219 13.07 1 85.25 37 ARG B C 1
ATOM 3405 O O . ARG B 1 37 ? 7.539 51.438 13.047 1 85.25 37 ARG B O 1
ATOM 3412 N N . CYS B 1 38 ? 6.863 49.406 13.57 1 85.44 38 CYS B N 1
ATOM 3413 C CA . CYS B 1 38 ? 5.652 49.938 14.188 1 85.44 38 CYS B CA 1
ATOM 3414 C C . CYS B 1 38 ? 5.992 50.875 15.344 1 85.44 38 CYS B C 1
ATOM 3416 O O . CYS B 1 38 ? 5.461 51.969 15.43 1 85.44 38 CYS B O 1
ATOM 3418 N N . LEU B 1 39 ? 6.906 50.438 16.156 1 87.19 39 LEU B N 1
ATOM 3419 C CA . LEU B 1 39 ? 7.266 51.219 17.344 1 87.19 39 LEU B CA 1
ATOM 3420 C C . LEU B 1 39 ? 8.008 52.5 16.953 1 87.19 39 LEU B C 1
ATOM 3422 O O . LEU B 1 39 ? 7.789 53.562 17.547 1 87.19 39 LEU B O 1
ATOM 3426 N N . ALA B 1 40 ? 8.766 52.406 16 1 89.62 40 ALA B N 1
ATOM 3427 C CA . ALA B 1 40 ? 9.5 53.562 15.531 1 89.62 40 ALA B CA 1
ATOM 3428 C C . ALA B 1 40 ? 8.547 54.625 14.969 1 89.62 40 ALA B C 1
ATOM 3430 O O . ALA B 1 40 ? 8.68 55.812 15.25 1 89.62 40 ALA B O 1
ATOM 3431 N N . ILE B 1 41 ? 7.641 54.156 14.211 1 87.44 41 ILE B N 1
ATOM 3432 C CA . ILE B 1 41 ? 6.66 55.062 13.617 1 87.44 41 ILE B CA 1
ATOM 3433 C C . ILE B 1 41 ? 5.816 55.719 14.719 1 87.44 41 ILE B C 1
ATOM 3435 O O . ILE B 1 41 ? 5.562 56.906 14.688 1 87.44 41 ILE B O 1
ATOM 3439 N N . TYR B 1 42 ? 5.457 54.938 15.617 1 86.25 42 TYR B N 1
ATOM 3440 C CA . TYR B 1 42 ? 4.656 55.438 16.719 1 86.25 42 TYR B CA 1
ATOM 3441 C C . TYR B 1 42 ? 5.41 56.5 17.5 1 86.25 42 TYR B C 1
ATOM 3443 O O . TYR B 1 42 ? 4.844 57.531 17.844 1 86.25 42 TYR B O 1
ATOM 3451 N N . ALA B 1 43 ? 6.652 56.312 17.766 1 89.12 43 ALA B N 1
ATOM 3452 C CA . ALA B 1 43 ? 7.48 57.25 18.516 1 89.12 43 ALA B CA 1
ATOM 3453 C C . ALA B 1 43 ? 7.598 58.594 17.797 1 89.12 43 ALA B C 1
ATOM 3455 O O . ALA B 1 43 ? 7.484 59.625 18.406 1 89.12 43 ALA B O 1
ATOM 3456 N N . VAL B 1 44 ? 7.668 58.531 16.5 1 89.38 44 VAL B N 1
ATOM 3457 C CA . VAL B 1 44 ? 7.891 59.75 15.734 1 89.38 44 VAL B CA 1
ATOM 3458 C C . VAL B 1 44 ? 6.551 60.406 15.391 1 89.38 44 VAL B C 1
ATOM 3460 O O . VAL B 1 44 ? 6.387 61.625 15.555 1 89.38 44 VAL B O 1
ATOM 3463 N N . ALA B 1 45 ? 5.598 59.688 15.039 1 84.38 45 ALA B N 1
ATOM 3464 C CA . ALA B 1 45 ? 4.355 60.219 14.508 1 84.38 45 ALA B CA 1
ATOM 3465 C C . ALA B 1 45 ? 3.385 60.594 15.633 1 84.38 45 ALA B C 1
ATOM 3467 O O . ALA B 1 45 ? 2.686 61.594 15.562 1 84.38 45 ALA B O 1
ATOM 3468 N N . TYR B 1 46 ? 3.357 59.812 16.672 1 80.44 46 TYR B N 1
ATOM 3469 C CA . TYR B 1 46 ? 2.311 60 17.672 1 80.44 46 TYR B CA 1
ATOM 3470 C C . TYR B 1 46 ? 2.875 60.625 18.938 1 80.44 46 TYR B C 1
ATOM 3472 O O . TYR B 1 46 ? 2.219 61.438 19.578 1 80.44 46 TYR B O 1
ATOM 3480 N N . LEU B 1 47 ? 4.102 60.219 19.328 1 85.25 47 LEU B N 1
ATOM 3481 C CA . LEU B 1 47 ? 4.691 60.781 20.547 1 85.25 47 LEU B CA 1
ATOM 3482 C C . LEU B 1 47 ? 5.555 62 20.234 1 85.25 47 LEU B C 1
ATOM 3484 O O . LEU B 1 47 ? 6.008 62.688 21.141 1 85.25 47 LEU B O 1
ATOM 3488 N N . MET B 1 48 ? 5.84 62.25 18.906 1 87.44 48 MET B N 1
ATOM 3489 C CA . MET B 1 48 ? 6.578 63.406 18.422 1 87.44 48 MET B CA 1
ATOM 3490 C C . MET B 1 48 ? 7.965 63.5 19.047 1 87.44 48 MET B C 1
ATOM 3492 O O . MET B 1 48 ? 8.422 64.562 19.438 1 87.44 48 MET B O 1
ATOM 3496 N N . ILE B 1 49 ? 8.453 62.281 19.297 1 88.81 49 ILE B N 1
ATOM 3497 C CA . ILE B 1 49 ? 9.828 62.219 19.766 1 88.81 49 ILE B CA 1
ATOM 3498 C C . ILE B 1 49 ? 10.781 62.594 18.641 1 88.81 49 ILE B C 1
ATOM 3500 O O . ILE B 1 49 ? 10.5 62.344 17.469 1 88.81 49 ILE B O 1
ATOM 3504 N N . ASP B 1 50 ? 11.875 63.312 19.047 1 91.81 50 ASP B N 1
ATOM 3505 C CA . ASP B 1 50 ? 12.867 63.719 18.047 1 91.81 50 ASP B CA 1
ATOM 3506 C C . ASP B 1 50 ? 13.375 62.531 17.25 1 91.81 50 ASP B C 1
ATOM 3508 O O . ASP B 1 50 ? 13.703 61.469 17.828 1 91.81 50 ASP B O 1
ATOM 3512 N N . ILE B 1 51 ? 13.375 62.656 15.961 1 92.81 51 ILE B N 1
ATOM 3513 C CA . ILE B 1 51 ? 13.719 61.594 15.055 1 92.81 51 ILE B CA 1
ATOM 3514 C C . ILE B 1 51 ? 15.156 61.125 15.312 1 92.81 51 ILE B C 1
ATOM 3516 O O . ILE B 1 51 ? 15.477 59.938 15.117 1 92.81 51 ILE B O 1
ATOM 3520 N N . ALA B 1 52 ? 16.031 61.969 15.812 1 92.06 52 ALA B N 1
ATOM 3521 C CA . ALA B 1 52 ? 17.422 61.594 16.109 1 92.06 52 ALA B CA 1
ATOM 3522 C C . ALA B 1 52 ? 17.484 60.594 17.25 1 92.06 52 ALA B C 1
ATOM 3524 O O . ALA B 1 52 ? 18.266 59.625 17.203 1 92.06 52 ALA B O 1
ATOM 3525 N N . ILE B 1 53 ? 16.625 60.875 18.25 1 90.69 53 ILE B N 1
ATOM 3526 C CA . ILE B 1 53 ? 16.578 59.969 19.406 1 90.69 53 ILE B CA 1
ATOM 3527 C C . ILE B 1 53 ? 16 58.625 19 1 90.69 53 ILE B C 1
ATOM 3529 O O . ILE B 1 53 ? 16.516 57.594 19.422 1 90.69 53 ILE B O 1
ATOM 3533 N N . VAL B 1 54 ? 14.984 58.719 18.203 1 92.31 54 VAL B N 1
ATOM 3534 C CA . VAL B 1 54 ? 14.352 57.469 17.75 1 92.31 54 VAL B CA 1
ATOM 3535 C C . VAL B 1 54 ? 15.328 56.688 16.891 1 92.31 54 VAL B C 1
ATOM 3537 O O . VAL B 1 54 ? 15.383 55.469 16.984 1 92.31 54 VAL B O 1
ATOM 3540 N N . SER B 1 55 ? 16.016 57.312 16.016 1 92.12 55 SER B N 1
ATOM 3541 C CA . SER B 1 55 ? 17.031 56.656 15.188 1 92.12 55 SER B CA 1
ATOM 3542 C C . SER B 1 55 ? 18.078 55.938 16.047 1 92.12 55 SER B C 1
ATOM 3544 O O . SER B 1 55 ? 18.469 54.812 15.742 1 92.12 55 SER B O 1
ATOM 3546 N N . ASP B 1 56 ? 18.484 56.562 17.172 1 88.56 56 ASP B N 1
ATOM 3547 C CA . ASP B 1 56 ? 19.469 55.969 18.078 1 88.56 56 ASP B CA 1
ATOM 3548 C C . ASP B 1 56 ? 18.875 54.781 18.812 1 88.56 56 ASP B C 1
ATOM 3550 O O . ASP B 1 56 ? 19.531 53.75 18.953 1 88.56 56 ASP B O 1
ATOM 3554 N N . CYS B 1 57 ? 17.641 54.938 19.219 1 87.94 57 CYS B N 1
ATOM 3555 C CA . CYS B 1 57 ? 16.984 53.875 19.984 1 87.94 57 CYS B CA 1
ATOM 3556 C C . CYS B 1 57 ? 16.797 52.625 19.125 1 87.94 57 CYS B C 1
ATOM 3558 O O . CYS B 1 57 ? 17.047 51.5 19.578 1 87.94 57 CYS B O 1
ATOM 3560 N N . PHE B 1 58 ? 16.375 52.844 17.891 1 88.69 58 PHE B N 1
ATOM 3561 C CA . PHE B 1 58 ? 15.992 51.719 17.047 1 88.69 58 PHE B CA 1
ATOM 3562 C C . PHE B 1 58 ? 17.109 51.344 16.094 1 88.69 58 PHE B C 1
ATOM 3564 O O . PHE B 1 58 ? 17 50.375 15.344 1 88.69 58 PHE B O 1
ATOM 3571 N N . GLN B 1 59 ? 18.109 52.125 16.062 1 85 59 GLN B N 1
ATOM 3572 C CA . GLN B 1 59 ? 19.281 51.844 15.234 1 85 59 GLN B CA 1
ATOM 3573 C C . GLN B 1 59 ? 18.922 51.812 13.75 1 85 59 GLN B C 1
ATOM 3575 O O . GLN B 1 59 ? 19.312 50.875 13.039 1 85 59 GLN B O 1
ATOM 3580 N N . ALA B 1 60 ? 18.141 52.656 13.414 1 87.62 60 ALA B N 1
ATOM 3581 C CA . ALA B 1 60 ? 17.734 52.844 12.023 1 87.62 60 ALA B CA 1
ATOM 3582 C C . ALA B 1 60 ? 17.984 54.281 11.562 1 87.62 60 ALA B C 1
ATOM 3584 O O . ALA B 1 60 ? 17.812 55.219 12.336 1 87.62 60 ALA B O 1
ATOM 3585 N N . GLY B 1 61 ? 18.422 54.438 10.367 1 88.31 61 GLY B N 1
ATOM 3586 C CA . GLY B 1 61 ? 18.688 55.75 9.836 1 88.31 61 GLY B CA 1
ATOM 3587 C C . GLY B 1 61 ? 17.484 56.656 9.867 1 88.31 61 GLY B C 1
ATOM 3588 O O . GLY B 1 61 ? 16.344 56.219 9.734 1 88.31 61 GLY B O 1
ATOM 3589 N N . GLN B 1 62 ? 17.766 57.938 10 1 92 62 GLN B N 1
ATOM 3590 C CA . GLN B 1 62 ? 16.672 58.906 10.055 1 92 62 GLN B CA 1
ATOM 3591 C C . GLN B 1 62 ? 15.852 58.906 8.773 1 92 62 GLN B C 1
ATOM 3593 O O . GLN B 1 62 ? 14.625 59 8.812 1 92 62 GLN B O 1
ATOM 3598 N N . SER B 1 63 ? 16.578 58.656 7.684 1 93.44 63 SER B N 1
ATOM 3599 C CA . SER B 1 63 ? 15.891 58.625 6.398 1 93.44 63 SER B CA 1
ATOM 3600 C C . SER B 1 63 ? 14.984 57.406 6.297 1 93.44 63 SER B C 1
ATOM 3602 O O . SER B 1 63 ? 13.883 57.469 5.746 1 93.44 63 SER B O 1
ATOM 3604 N N . THR B 1 64 ? 15.445 56.375 6.906 1 90.12 64 THR B N 1
ATOM 3605 C CA . THR B 1 64 ? 14.672 55.156 6.895 1 90.12 64 THR B CA 1
ATOM 3606 C C . THR B 1 64 ? 13.391 55.312 7.707 1 90.12 64 THR B C 1
ATOM 3608 O O . THR B 1 64 ? 12.32 54.875 7.273 1 90.12 64 THR B O 1
ATOM 3611 N N . ILE B 1 65 ? 13.516 55.938 8.789 1 90.81 65 ILE B N 1
ATOM 3612 C CA . ILE B 1 65 ? 12.359 56.094 9.672 1 90.81 65 ILE B CA 1
ATOM 3613 C C . ILE B 1 65 ? 11.359 57.062 9.016 1 90.81 65 ILE B C 1
ATOM 3615 O O . ILE B 1 65 ? 10.148 56.844 9.102 1 90.81 65 ILE B O 1
ATOM 3619 N N . ARG B 1 66 ? 11.891 58.062 8.352 1 91.31 66 ARG B N 1
ATOM 3620 C CA . ARG B 1 66 ? 11.016 59 7.637 1 91.31 66 ARG B CA 1
ATOM 3621 C C . ARG B 1 66 ? 10.266 58.281 6.523 1 91.31 66 ARG B C 1
ATOM 3623 O O . ARG B 1 66 ? 9.078 58.531 6.305 1 91.31 66 ARG B O 1
ATOM 3630 N N . ASP B 1 67 ? 11.016 57.344 5.957 1 91.31 67 ASP B N 1
ATOM 3631 C CA . ASP B 1 67 ? 10.398 56.594 4.887 1 91.31 67 ASP B CA 1
ATOM 3632 C C . ASP B 1 67 ? 9.305 55.656 5.426 1 91.31 67 ASP B C 1
ATOM 3634 O O . ASP B 1 67 ? 8.242 55.531 4.816 1 91.31 67 ASP B O 1
ATOM 3638 N N . TRP B 1 68 ? 9.594 55.062 6.562 1 89.81 68 TRP B N 1
ATOM 3639 C CA . TRP B 1 68 ? 8.594 54.219 7.195 1 89.81 68 TRP B CA 1
ATOM 3640 C C . TRP B 1 68 ? 7.324 55 7.496 1 89.81 68 TRP B C 1
ATOM 3642 O O . TRP B 1 68 ? 6.215 54.531 7.25 1 89.81 68 TRP B O 1
ATOM 3652 N N . LYS B 1 69 ? 7.586 56.156 7.988 1 88.38 69 LYS B N 1
ATOM 3653 C CA . LYS B 1 69 ? 6.465 57 8.352 1 88.38 69 LYS B CA 1
ATOM 3654 C C . LYS B 1 69 ? 5.656 57.406 7.117 1 88.38 69 LYS B C 1
ATOM 3656 O O . LYS B 1 69 ? 4.426 57.344 7.133 1 88.38 69 LYS B O 1
ATOM 3661 N N . ARG B 1 70 ? 6.324 57.75 6.129 1 89.56 70 ARG B N 1
ATOM 3662 C CA . ARG B 1 70 ? 5.664 58.156 4.891 1 89.56 70 ARG B CA 1
ATOM 3663 C C . ARG B 1 70 ? 4.809 57.031 4.336 1 89.56 70 ARG B C 1
ATOM 3665 O O . ARG B 1 70 ? 3.645 57.219 3.994 1 89.56 70 ARG B O 1
ATOM 3672 N N . ILE B 1 71 ? 5.375 55.844 4.254 1 89.19 71 ILE B N 1
ATOM 3673 C CA . ILE B 1 71 ? 4.688 54.688 3.707 1 89.19 71 ILE B CA 1
ATOM 3674 C C . ILE B 1 71 ? 3.465 54.344 4.562 1 89.19 71 ILE B C 1
ATOM 3676 O O . ILE B 1 71 ? 2.398 54.031 4.035 1 89.19 71 ILE B O 1
ATOM 3680 N N . TRP B 1 72 ? 3.604 54.469 5.867 1 86.62 72 TRP B N 1
ATOM 3681 C CA . TRP B 1 72 ? 2.502 54.188 6.781 1 86.62 72 TRP B CA 1
ATOM 3682 C C . TRP B 1 72 ? 1.373 55.219 6.602 1 86.62 72 TRP B C 1
ATOM 3684 O O . TRP B 1 72 ? 0.2 54.844 6.535 1 86.62 72 TRP B O 1
ATOM 3694 N N . LEU B 1 73 ? 1.752 56.406 6.391 1 83.19 73 LEU B N 1
ATOM 3695 C CA . LEU B 1 73 ? 0.754 57.469 6.301 1 83.19 73 LEU B CA 1
ATOM 3696 C C . LEU B 1 73 ? 0.077 57.469 4.934 1 83.19 73 LEU B C 1
ATOM 3698 O O . LEU B 1 73 ? -1.121 57.75 4.828 1 83.19 73 LEU B O 1
ATOM 3702 N N . THR B 1 74 ? 0.788 57 3.92 1 87.12 74 THR B N 1
ATOM 3703 C CA . THR B 1 74 ? 0.253 57.062 2.562 1 87.12 74 THR B CA 1
ATOM 3704 C C . THR B 1 74 ? -0.396 55.719 2.184 1 87.12 74 THR B C 1
ATOM 3706 O O . THR B 1 74 ? -1.48 55.719 1.599 1 87.12 74 THR B O 1
ATOM 3709 N N . GLU B 1 75 ? 0.295 54.688 2.562 1 86.69 75 GLU B N 1
ATOM 3710 C CA . GLU B 1 75 ? -0.153 53.375 2.076 1 86.69 75 GLU B CA 1
ATOM 3711 C C . GLU B 1 75 ? -0.713 52.531 3.211 1 86.69 75 GLU B C 1
ATOM 3713 O O . GLU B 1 75 ? -1.271 51.469 2.973 1 86.69 75 GLU B O 1
ATOM 3718 N N . ASN B 1 76 ? -0.557 53 4.395 1 83 76 ASN B N 1
ATOM 3719 C CA . ASN B 1 76 ? -1.044 52.25 5.562 1 83 76 ASN B CA 1
ATOM 3720 C C . ASN B 1 76 ? -0.449 50.844 5.637 1 83 76 ASN B C 1
ATOM 3722 O O . ASN B 1 76 ? -1.172 49.875 5.852 1 83 76 ASN B O 1
ATOM 3726 N N . ARG B 1 77 ? 0.826 50.75 5.328 1 84.81 77 ARG B N 1
ATOM 3727 C CA . ARG B 1 77 ? 1.522 49.469 5.379 1 84.81 77 ARG B CA 1
ATOM 3728 C C . ARG B 1 77 ? 2.795 49.562 6.215 1 84.81 77 ARG B C 1
ATOM 3730 O O . ARG B 1 77 ? 3.492 50.594 6.172 1 84.81 77 ARG B O 1
ATOM 3737 N N . LEU B 1 78 ? 3.055 48.562 7.039 1 80.31 78 LEU B N 1
ATOM 3738 C CA . LEU B 1 78 ? 4.242 48.531 7.887 1 80.31 78 LEU B CA 1
ATOM 3739 C C . LEU B 1 78 ? 5.363 47.75 7.211 1 80.31 78 LEU B C 1
ATOM 3741 O O . LEU B 1 78 ? 6.535 48.094 7.34 1 80.31 78 LEU B O 1
ATOM 3745 N N . CYS B 1 79 ? 4.809 46.594 6.414 1 79.62 79 CYS B N 1
ATOM 3746 C CA . CYS B 1 79 ? 5.793 45.75 5.766 1 79.62 79 CYS B CA 1
ATOM 3747 C C . CYS B 1 79 ? 5.902 46.062 4.281 1 79.62 79 CYS B C 1
ATOM 3749 O O . CYS B 1 79 ? 4.949 46.562 3.674 1 79.62 79 CYS B O 1
ATOM 3751 N N . PRO B 1 80 ? 7.238 45.844 3.816 1 76.31 80 PRO B N 1
ATOM 3752 C CA . PRO B 1 80 ? 7.395 46.062 2.375 1 76.31 80 PRO B CA 1
ATOM 3753 C C . PRO B 1 80 ? 6.465 45.156 1.547 1 76.31 80 PRO B C 1
ATOM 3755 O O . PRO B 1 80 ? 6.062 44.094 1.996 1 76.31 80 PRO B O 1
ATOM 3758 N N . LYS B 1 81 ? 6.02 45.688 0.439 1 75.25 81 LYS B N 1
ATOM 3759 C CA . LYS B 1 81 ? 5.145 44.938 -0.463 1 75.25 81 LYS B CA 1
ATOM 3760 C C . LYS B 1 81 ? 5.801 43.625 -0.909 1 75.25 81 LYS B C 1
ATOM 3762 O O . LYS B 1 81 ? 6.996 43.594 -1.208 1 75.25 81 LYS B O 1
ATOM 3767 N N . LYS B 1 82 ? 5.109 42.594 -0.684 1 73.31 82 LYS B N 1
ATOM 3768 C CA . LYS B 1 82 ? 5.621 41.312 -1.107 1 73.31 82 LYS B CA 1
ATOM 3769 C C . LYS B 1 82 ? 5.762 41.219 -2.625 1 73.31 82 LYS B C 1
ATOM 3771 O O . LYS B 1 82 ? 4.895 41.719 -3.357 1 73.31 82 LYS B O 1
ATOM 3776 N N . ARG B 1 83 ? 6.949 40.969 -3.023 1 69.06 83 ARG B N 1
ATOM 3777 C CA . ARG B 1 83 ? 7.16 40.781 -4.453 1 69.06 83 ARG B CA 1
ATOM 3778 C C . ARG B 1 83 ? 6.281 39.656 -4.996 1 69.06 83 ARG B C 1
ATOM 3780 O O . ARG B 1 83 ? 6.199 38.562 -4.398 1 69.06 83 ARG B O 1
ATOM 3787 N N . VAL B 1 84 ? 5.297 40.031 -5.859 1 67.44 84 VAL B N 1
ATOM 3788 C CA . VAL B 1 84 ? 4.473 39 -6.5 1 67.44 84 VAL B CA 1
ATOM 3789 C C . VAL B 1 84 ? 5.23 38.406 -7.676 1 67.44 84 VAL B C 1
ATOM 3791 O O . VAL B 1 84 ? 5.668 39.094 -8.578 1 67.44 84 VAL B O 1
ATOM 3794 N N . TYR B 1 85 ? 5.73 37.188 -7.508 1 66.56 85 TYR B N 1
ATOM 3795 C CA . TYR B 1 85 ? 6.402 36.531 -8.609 1 66.56 85 TYR B CA 1
ATOM 3796 C C . TYR B 1 85 ? 5.406 36.094 -9.68 1 66.56 85 TYR B C 1
ATOM 3798 O O . TYR B 1 85 ? 4.289 35.688 -9.367 1 66.56 85 TYR B O 1
ATOM 3806 N N . LYS B 1 86 ? 5.637 36.625 -10.961 1 71.88 86 LYS B N 1
ATOM 3807 C CA . LYS B 1 86 ? 4.828 36.188 -12.094 1 71.88 86 LYS B CA 1
ATOM 3808 C C . LYS B 1 86 ? 4.961 34.656 -12.312 1 71.88 86 LYS B C 1
ATOM 3810 O O . LYS B 1 86 ? 6.07 34.125 -12.312 1 71.88 86 LYS B O 1
ATOM 3815 N N . THR B 1 87 ? 3.859 34 -12.227 1 78.94 87 THR B N 1
ATOM 3816 C CA . THR B 1 87 ? 3.873 32.562 -12.477 1 78.94 87 THR B CA 1
ATOM 3817 C C . THR B 1 87 ? 3.795 32.281 -13.977 1 78.94 87 THR B C 1
ATOM 3819 O O . THR B 1 87 ? 3.244 33.062 -14.742 1 78.94 87 THR B O 1
ATOM 3822 N N . ILE B 1 88 ? 4.465 31.266 -14.422 1 84.62 88 ILE B N 1
ATOM 3823 C CA . ILE B 1 88 ? 4.523 30.828 -15.812 1 84.62 88 ILE B CA 1
ATOM 3824 C C . ILE B 1 88 ? 3.141 30.359 -16.266 1 84.62 88 ILE B C 1
ATOM 3826 O O . ILE B 1 88 ? 2.766 30.531 -17.422 1 84.62 88 ILE B O 1
ATOM 3830 N N . LEU B 1 89 ? 2.359 29.922 -15.445 1 90.06 89 LEU B N 1
ATOM 3831 C CA . LEU B 1 89 ? 1.068 29.344 -15.797 1 90.06 89 LEU B CA 1
ATOM 3832 C C . LEU B 1 89 ? -0.057 30.344 -15.57 1 90.06 89 LEU B C 1
ATOM 3834 O O . LEU B 1 89 ? -0.129 30.984 -14.523 1 90.06 89 LEU B O 1
ATOM 3838 N N . SER B 1 90 ? -0.827 30.516 -16.547 1 90.31 90 SER B N 1
ATOM 3839 C CA . SER B 1 90 ? -2.035 31.328 -16.438 1 90.31 90 SER B CA 1
ATOM 3840 C C . SER B 1 90 ? -3.174 30.531 -15.805 1 90.31 90 SER B C 1
ATOM 3842 O O . SER B 1 90 ? -3.061 29.328 -15.602 1 90.31 90 SER B O 1
ATOM 3844 N N . ASP B 1 91 ? -4.238 31.25 -15.492 1 90.69 91 ASP B N 1
ATOM 3845 C CA . ASP B 1 91 ? -5.41 30.594 -14.922 1 90.69 91 ASP B CA 1
ATOM 3846 C C . ASP B 1 91 ? -6.059 29.656 -15.938 1 90.69 91 ASP B C 1
ATOM 3848 O O . ASP B 1 91 ? -6.574 28.594 -15.57 1 90.69 91 ASP B O 1
ATOM 3852 N N . THR B 1 92 ? -6 30.016 -17.125 1 93.19 92 THR B N 1
ATOM 3853 C CA . THR B 1 92 ? -6.539 29.156 -18.172 1 93.19 92 THR B CA 1
ATOM 3854 C C . THR B 1 92 ? -5.711 27.891 -18.297 1 93.19 92 THR B C 1
ATOM 3856 O O . THR B 1 92 ? -6.262 26.797 -18.516 1 93.19 92 THR B O 1
ATOM 3859 N N . ASP B 1 93 ? -4.426 28.109 -18.172 1 93.75 93 ASP B N 1
ATOM 3860 C CA . ASP B 1 93 ? -3.547 26.953 -18.203 1 93.75 93 ASP B CA 1
ATOM 3861 C C . ASP B 1 93 ? -3.855 26 -17.047 1 93.75 93 ASP B C 1
ATOM 3863 O O . ASP B 1 93 ? -3.926 24.781 -17.25 1 93.75 93 ASP B O 1
ATOM 3867 N N . ARG B 1 94 ? -4.066 26.594 -15.914 1 94.19 94 ARG B N 1
ATOM 3868 C CA . ARG B 1 94 ? -4.352 25.797 -14.719 1 94.19 94 ARG B CA 1
ATOM 3869 C C . ARG B 1 94 ? -5.66 25.031 -14.867 1 94.19 94 ARG B C 1
ATOM 3871 O O . ARG B 1 94 ? -5.766 23.875 -14.445 1 94.19 94 ARG B O 1
ATOM 3878 N N . ASP B 1 95 ? -6.57 25.641 -15.453 1 94.5 95 ASP B N 1
ATOM 3879 C CA . ASP B 1 95 ? -7.848 24.984 -15.703 1 94.5 95 ASP B CA 1
ATOM 3880 C C . ASP B 1 95 ? -7.688 23.812 -16.672 1 94.5 95 ASP B C 1
ATOM 3882 O O . ASP B 1 95 ? -8.289 22.766 -16.484 1 94.5 95 ASP B O 1
ATOM 3886 N N . ALA B 1 96 ? -6.926 24.047 -17.656 1 95.44 96 ALA B N 1
ATOM 3887 C CA . ALA B 1 96 ? -6.672 22.984 -18.625 1 95.44 96 ALA B CA 1
ATOM 3888 C C . ALA B 1 96 ? -5.98 21.797 -17.984 1 95.44 96 ALA B C 1
ATOM 3890 O O . ALA B 1 96 ? -6.332 20.641 -18.25 1 95.44 96 ALA B O 1
ATOM 3891 N N . ILE B 1 97 ? -5.02 22.141 -17.188 1 95.12 97 ILE B N 1
ATOM 3892 C CA . ILE B 1 97 ? -4.289 21.078 -16.484 1 95.12 97 ILE B CA 1
ATOM 3893 C C . ILE B 1 97 ? -5.238 20.328 -15.562 1 95.12 97 ILE B C 1
ATOM 3895 O O . ILE B 1 97 ? -5.234 19.094 -15.539 1 95.12 97 ILE B O 1
ATOM 3899 N N . PHE B 1 98 ? -5.988 21.078 -14.914 1 94.94 98 PHE B N 1
ATOM 3900 C CA . PHE B 1 98 ? -6.957 20.5 -13.984 1 94.94 98 PHE B CA 1
ATOM 3901 C C . PHE B 1 98 ? -7.895 19.547 -14.703 1 94.94 98 PHE B C 1
ATOM 3903 O O . PHE B 1 98 ? -8.07 18.406 -14.266 1 94.94 98 PHE B O 1
ATOM 3910 N N . GLN B 1 99 ? -8.406 19.922 -15.789 1 93.56 99 GLN B N 1
ATOM 3911 C CA . GLN B 1 99 ? -9.344 19.109 -16.547 1 93.56 99 GLN B CA 1
ATOM 3912 C C . GLN B 1 99 ? -8.648 17.875 -17.125 1 93.56 99 GLN B C 1
ATOM 3914 O O . GLN B 1 99 ? -9.219 16.781 -17.125 1 93.56 99 GLN B O 1
ATOM 3919 N N . HIS B 1 100 ? -7.484 18.094 -17.547 1 94 100 HIS B N 1
ATOM 3920 C CA . HIS B 1 100 ? -6.734 16.984 -18.125 1 94 100 HIS B CA 1
ATOM 3921 C C . HIS B 1 100 ? -6.469 15.898 -17.094 1 94 100 HIS B C 1
ATOM 3923 O O . HIS B 1 100 ? -6.629 14.703 -17.375 1 94 100 HIS B O 1
ATOM 3929 N N . VAL B 1 101 ? -6.105 16.281 -15.922 1 93.25 101 VAL B N 1
ATOM 3930 C CA . VAL B 1 101 ? -5.77 15.336 -14.867 1 93.25 101 VAL B CA 1
ATOM 3931 C C . VAL B 1 101 ? -7.039 14.633 -14.375 1 93.25 101 VAL B C 1
ATOM 3933 O O . VAL B 1 101 ? -7.016 13.445 -14.062 1 93.25 101 VAL B O 1
ATOM 3936 N N . LEU B 1 102 ? -8.133 15.328 -14.422 1 89.62 102 LEU B N 1
ATOM 3937 C CA . LEU B 1 102 ? -9.398 14.719 -14.016 1 89.62 102 LEU B CA 1
ATOM 3938 C C . LEU B 1 102 ? -9.844 13.672 -15.023 1 89.62 102 LEU B C 1
ATOM 3940 O O . LEU B 1 102 ? -10.414 12.641 -14.648 1 89.62 102 LEU B O 1
ATOM 3944 N N . ARG B 1 103 ? -9.539 13.961 -16.219 1 88.81 103 ARG B N 1
ATOM 3945 C CA . ARG B 1 103 ? -9.914 13.023 -17.281 1 88.8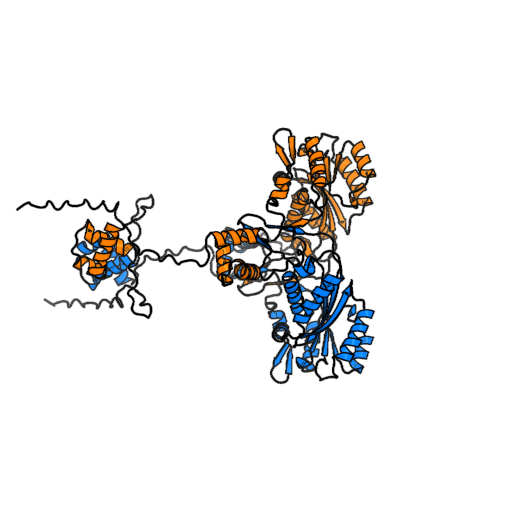1 103 ARG B CA 1
ATOM 3946 C C . ARG B 1 103 ? -8.969 11.828 -17.312 1 88.81 103 ARG B C 1
ATOM 3948 O O . ARG B 1 103 ? -9.367 10.734 -17.719 1 88.81 103 ARG B O 1
ATOM 3955 N N . HIS B 1 104 ? -7.746 12.055 -16.922 1 90.69 104 HIS B N 1
ATOM 3956 C CA . HIS B 1 104 ? -6.719 11.016 -16.906 1 90.69 104 HIS B CA 1
ATOM 3957 C C . HIS B 1 104 ? -6.051 10.938 -15.539 1 90.69 104 HIS B C 1
ATOM 3959 O O . HIS B 1 104 ? -4.867 11.25 -15.398 1 90.69 104 HIS B O 1
ATOM 3965 N N . PRO B 1 105 ? -6.727 10.406 -14.617 1 90.94 105 PRO B N 1
ATOM 3966 C CA . PRO B 1 105 ? -6.266 10.484 -13.234 1 90.94 105 PRO B CA 1
ATOM 3967 C C . PRO B 1 105 ? -5.043 9.609 -12.961 1 90.94 105 PRO B C 1
ATOM 3969 O O . PRO B 1 105 ? -4.332 9.82 -11.977 1 90.94 105 PRO B O 1
ATOM 3972 N N . THR B 1 106 ? -4.707 8.688 -13.836 1 90.88 106 THR B N 1
ATOM 3973 C CA . THR B 1 106 ? -3.65 7.727 -13.547 1 90.88 106 THR B CA 1
ATOM 3974 C C . THR B 1 106 ? -2.324 8.18 -14.148 1 90.88 106 THR B C 1
ATOM 3976 O O . THR B 1 106 ? -1.324 7.465 -14.07 1 90.88 106 THR B O 1
ATOM 3979 N N . LEU B 1 107 ? -2.273 9.352 -14.734 1 92.38 107 LEU B N 1
ATOM 3980 C CA . LEU B 1 107 ? -1.057 9.828 -15.383 1 92.38 107 LEU B CA 1
ATOM 3981 C C . LEU B 1 107 ? 0.048 10.07 -14.359 1 92.38 107 LEU B C 1
ATOM 3983 O O . LEU B 1 107 ? -0.214 10.57 -13.266 1 92.38 107 LEU B O 1
ATOM 3987 N N . TYR B 1 108 ? 1.215 9.695 -14.773 1 93.31 108 TYR B N 1
ATOM 3988 C CA . TYR B 1 108 ? 2.383 10.023 -13.969 1 93.31 108 TYR B CA 1
ATOM 3989 C C . TYR B 1 108 ? 2.754 11.492 -14.117 1 93.31 108 TYR B C 1
ATOM 3991 O O . TYR B 1 108 ? 2.369 12.141 -15.094 1 93.31 108 TYR B O 1
ATOM 3999 N N . LEU B 1 109 ? 3.486 11.969 -13.148 1 93.94 109 LEU B N 1
ATOM 4000 C CA . LEU B 1 109 ? 3.887 13.375 -13.141 1 93.94 109 LEU B CA 1
ATOM 4001 C C . LEU B 1 109 ? 4.641 13.727 -14.422 1 93.94 109 LEU B C 1
ATOM 4003 O O . LEU B 1 109 ? 4.395 14.773 -15.023 1 93.94 109 LEU B O 1
ATOM 4007 N N . ARG B 1 110 ? 5.504 12.828 -14.836 1 93.75 110 ARG B N 1
ATOM 4008 C CA . ARG B 1 110 ? 6.301 13.086 -16.031 1 93.75 110 ARG B CA 1
ATOM 4009 C C . ARG B 1 110 ? 5.422 13.141 -17.266 1 93.75 110 ARG B C 1
ATOM 4011 O O . ARG B 1 110 ? 5.695 13.906 -18.203 1 93.75 110 ARG B O 1
ATOM 4018 N N . GLU B 1 111 ? 4.406 12.336 -17.281 1 93.56 111 GLU B N 1
ATOM 4019 C CA . GLU B 1 111 ? 3.477 12.336 -18.406 1 93.56 111 GLU B CA 1
ATOM 4020 C C . GLU B 1 111 ? 2.662 13.625 -18.438 1 93.56 111 GLU B C 1
ATOM 4022 O O . GLU B 1 111 ? 2.387 14.164 -19.516 1 93.56 111 GLU B O 1
ATOM 4027 N N . ILE B 1 112 ? 2.26 14.117 -17.281 1 95.38 112 ILE B N 1
ATOM 4028 C CA . ILE B 1 112 ? 1.547 15.383 -17.188 1 95.38 112 ILE B CA 1
ATOM 4029 C C . ILE B 1 112 ? 2.457 16.516 -17.656 1 95.38 112 ILE B C 1
ATOM 4031 O O . ILE B 1 112 ? 2.025 17.406 -18.391 1 95.38 112 ILE B O 1
ATOM 4035 N N . GLN B 1 113 ? 3.693 16.406 -17.219 1 96.31 113 GLN B N 1
ATOM 4036 C CA . GLN B 1 113 ? 4.676 17.406 -17.656 1 96.31 113 GLN B CA 1
ATOM 4037 C C . GLN B 1 113 ? 4.793 17.438 -19.172 1 96.31 113 GLN B C 1
ATOM 4039 O O . GLN B 1 113 ? 4.789 18.5 -19.781 1 96.31 113 GLN B O 1
ATOM 4044 N N . ARG B 1 114 ? 4.926 16.266 -19.766 1 94.56 114 ARG B N 1
ATOM 4045 C CA . ARG B 1 114 ? 5.035 16.172 -21.219 1 94.56 114 ARG B CA 1
ATOM 4046 C C . ARG B 1 114 ? 3.803 16.75 -21.906 1 94.56 114 ARG B C 1
ATOM 4048 O O . ARG B 1 114 ? 3.916 17.438 -22.922 1 94.56 114 ARG B O 1
ATOM 4055 N N . TRP B 1 115 ? 2.672 16.453 -21.375 1 95.38 115 TRP B N 1
ATOM 4056 C CA . TRP B 1 115 ? 1.429 16.984 -21.938 1 95.38 115 TRP B CA 1
ATOM 4057 C C . TRP B 1 115 ? 1.409 18.516 -21.875 1 95.38 115 TRP B C 1
ATOM 4059 O O . TRP B 1 115 ? 1.021 19.172 -22.844 1 95.38 115 TRP B O 1
ATOM 4069 N N . ILE B 1 116 ? 1.831 19.062 -20.766 1 95.62 116 ILE B N 1
ATOM 4070 C CA . ILE B 1 116 ? 1.856 20.516 -20.609 1 95.62 116 ILE B CA 1
ATOM 4071 C C . ILE B 1 116 ? 2.812 21.125 -21.609 1 95.62 116 ILE B C 1
ATOM 4073 O O . ILE B 1 116 ? 2.48 22.125 -22.266 1 95.62 116 ILE B O 1
ATOM 4077 N N . ASN B 1 117 ? 3.973 20.516 -21.75 1 94.56 117 ASN B N 1
ATOM 4078 C CA . ASN B 1 117 ? 4.961 21 -22.703 1 94.56 117 ASN B CA 1
ATOM 4079 C C . ASN B 1 117 ? 4.426 20.969 -24.141 1 94.56 117 ASN B C 1
ATOM 4081 O O . ASN B 1 117 ? 4.582 21.922 -24.891 1 94.56 117 ASN B O 1
ATOM 4085 N N . LYS B 1 118 ? 3.768 19.906 -24.469 1 94.56 118 LYS B N 1
ATOM 4086 C CA . LYS B 1 118 ? 3.297 19.703 -25.828 1 94.56 118 LYS B CA 1
ATOM 4087 C C . LYS B 1 118 ? 2.053 20.547 -26.109 1 94.56 118 LYS B C 1
ATOM 4089 O O . LYS B 1 118 ? 1.964 21.203 -27.156 1 94.56 118 LYS B O 1
ATOM 4094 N N . ARG B 1 119 ? 1.144 20.578 -25.188 1 92.06 119 ARG B N 1
ATOM 4095 C CA . ARG B 1 119 ? -0.161 21.188 -25.453 1 92.06 119 ARG B CA 1
ATOM 4096 C C . ARG B 1 119 ? -0.163 22.672 -25.094 1 92.06 119 ARG B C 1
ATOM 4098 O O . ARG B 1 119 ? -0.764 23.484 -25.797 1 92.06 119 ARG B O 1
ATOM 4105 N N . LEU B 1 120 ? 0.515 23.047 -24.047 1 92.88 120 LEU B N 1
ATOM 4106 C CA . LEU B 1 120 ? 0.479 24.438 -23.578 1 92.88 120 LEU B CA 1
ATOM 4107 C C . LEU B 1 120 ? 1.761 25.172 -23.969 1 92.88 120 LEU B C 1
ATOM 4109 O O . LEU B 1 120 ? 1.84 26.391 -23.844 1 92.88 120 LEU B O 1
ATOM 4113 N N . GLY B 1 121 ? 2.809 24.422 -24.391 1 92.12 121 GLY B N 1
ATOM 4114 C CA . GLY B 1 121 ? 4.059 25.031 -24.828 1 92.12 121 GLY B CA 1
ATOM 4115 C C . GLY B 1 121 ? 4.875 25.609 -23.688 1 92.12 121 GLY B C 1
ATOM 4116 O O . GLY B 1 121 ? 5.633 26.562 -23.875 1 92.12 121 GLY B O 1
ATOM 4117 N N . LYS B 1 122 ? 4.621 25.172 -22.5 1 91.62 122 LYS B N 1
ATOM 4118 C CA . LYS B 1 122 ? 5.32 25.641 -21.312 1 91.62 122 LYS B CA 1
ATOM 4119 C C . LYS B 1 122 ? 6.289 24.594 -20.781 1 91.62 122 LYS B C 1
ATOM 4121 O O . LYS B 1 122 ? 5.906 23.438 -20.594 1 91.62 122 LYS B O 1
ATOM 4126 N N . LYS B 1 123 ? 7.516 24.953 -20.656 1 91.62 123 LYS B N 1
ATOM 4127 C CA . LYS B 1 123 ? 8.516 24.047 -20.109 1 91.62 123 LYS B CA 1
ATOM 4128 C C . LYS B 1 123 ? 8.594 24.172 -18.594 1 91.62 123 LYS B C 1
ATOM 4130 O O . LYS B 1 123 ? 9.039 25.203 -18.062 1 91.62 123 LYS B O 1
ATOM 4135 N N . LEU B 1 124 ? 8.102 23.297 -17.938 1 93.25 124 LEU B N 1
ATOM 4136 C CA . LEU B 1 124 ? 8.094 23.297 -16.469 1 93.25 124 LEU B CA 1
ATOM 4137 C C . LEU B 1 124 ? 8.906 22.125 -15.93 1 93.25 124 LEU B C 1
ATOM 4139 O O . LEU B 1 124 ? 9 21.078 -16.578 1 93.25 124 LEU B O 1
ATOM 4143 N N . SER B 1 125 ? 9.477 22.344 -14.836 1 93.5 125 SER B N 1
ATOM 4144 C CA . SER B 1 125 ? 10.109 21.219 -14.133 1 93.5 125 SER B CA 1
ATOM 4145 C C . SER B 1 125 ? 9.07 20.312 -13.492 1 93.5 125 SER B C 1
ATOM 4147 O O . SER B 1 125 ? 7.922 20.719 -13.289 1 93.5 125 SER B O 1
ATOM 4149 N N . VAL B 1 126 ? 9.5 19.109 -13.227 1 94.31 126 VAL B N 1
ATOM 4150 C CA . VAL B 1 126 ? 8.602 18.156 -12.594 1 94.31 126 VAL B CA 1
ATOM 4151 C C . VAL B 1 126 ? 8.164 18.672 -11.219 1 94.31 126 VAL B C 1
ATOM 4153 O O . VAL B 1 126 ? 7.016 18.5 -10.82 1 94.31 126 VAL B O 1
ATOM 4156 N N . SER B 1 127 ? 9.016 19.312 -10.547 1 95.12 127 SER B N 1
ATOM 4157 C CA . SER B 1 127 ? 8.711 19.844 -9.227 1 95.12 127 SER B CA 1
ATOM 4158 C C . SER B 1 127 ? 7.66 20.953 -9.305 1 95.12 127 SER B C 1
ATOM 4160 O O . SER B 1 127 ? 6.777 21.047 -8.453 1 95.12 127 SER B O 1
ATOM 4162 N N . THR B 1 128 ? 7.77 21.734 -10.336 1 92.88 128 THR B N 1
ATOM 4163 C CA . THR B 1 128 ? 6.789 22.797 -10.523 1 92.88 128 THR B CA 1
ATOM 4164 C C . THR B 1 128 ? 5.41 22.203 -10.828 1 92.88 128 THR B C 1
ATOM 4166 O O . THR B 1 128 ? 4.402 22.688 -10.305 1 92.88 128 THR B O 1
ATOM 4169 N N . VAL B 1 129 ? 5.469 21.203 -11.695 1 94.31 129 VAL B N 1
ATOM 4170 C CA . VAL B 1 129 ? 4.211 20.531 -12.008 1 94.31 129 VAL B CA 1
ATOM 4171 C C . VAL B 1 129 ? 3.586 19.969 -10.734 1 94.31 129 VAL B C 1
ATOM 4173 O O . VAL B 1 129 ? 2.387 20.141 -10.5 1 94.31 129 VAL B O 1
ATOM 4176 N N . PHE B 1 130 ? 4.352 19.344 -9.953 1 95.62 130 PHE B N 1
ATOM 4177 C CA . PHE B 1 130 ? 3.893 18.766 -8.695 1 95.62 130 PHE B CA 1
ATOM 4178 C C . PHE B 1 130 ? 3.283 19.844 -7.805 1 95.62 130 PHE B C 1
ATOM 4180 O O . PHE B 1 130 ? 2.191 19.672 -7.262 1 95.62 130 PHE B O 1
ATOM 4187 N N . ARG B 1 131 ? 3.928 20.953 -7.688 1 93.75 131 ARG B N 1
ATOM 4188 C CA . ARG B 1 131 ? 3.467 22.047 -6.836 1 93.75 131 ARG B CA 1
ATOM 4189 C C . ARG B 1 131 ? 2.145 22.609 -7.34 1 93.75 131 ARG B C 1
ATOM 4191 O O . ARG B 1 131 ? 1.252 22.922 -6.551 1 93.75 131 ARG B O 1
ATOM 4198 N N . GLU B 1 132 ? 2.117 22.797 -8.609 1 93.38 132 GLU B N 1
ATOM 4199 C CA . GLU B 1 132 ? 0.898 23.312 -9.219 1 93.38 132 GLU B CA 1
ATOM 4200 C C . GLU B 1 132 ? -0.288 22.391 -8.969 1 93.38 132 GLU B C 1
ATOM 4202 O O . GLU B 1 132 ? -1.395 22.859 -8.688 1 93.38 132 GLU B O 1
ATOM 4207 N N . LEU B 1 133 ? -0.047 21.094 -9.062 1 95.31 133 LEU B N 1
ATOM 4208 C CA . LEU B 1 133 ? -1.116 20.141 -8.812 1 95.31 133 LEU B CA 1
ATOM 4209 C C . LEU B 1 133 ? -1.564 20.188 -7.352 1 95.31 133 LEU B C 1
ATOM 4211 O O . LEU B 1 133 ? -2.758 20.078 -7.062 1 95.31 133 LEU B O 1
ATOM 4215 N N . HIS B 1 134 ? -0.632 20.312 -6.555 1 94.69 134 HIS B N 1
ATOM 4216 C CA . HIS B 1 134 ? -0.948 20.438 -5.137 1 94.69 134 HIS B CA 1
ATOM 4217 C C . HIS B 1 134 ? -1.764 21.688 -4.859 1 94.69 134 HIS B C 1
ATOM 4219 O O . HIS B 1 134 ? -2.689 21.672 -4.047 1 94.69 134 HIS B O 1
ATOM 4225 N N . LEU B 1 135 ? -1.392 22.766 -5.477 1 92.12 135 LEU B N 1
ATOM 4226 C CA . LEU B 1 135 ? -2.123 24.016 -5.336 1 92.12 135 LEU B CA 1
ATOM 4227 C C . LEU B 1 135 ? -3.559 23.875 -5.828 1 92.12 135 LEU B C 1
ATOM 4229 O O . LEU B 1 135 ? -4.477 24.469 -5.27 1 92.12 135 LEU B O 1
ATOM 4233 N N . LEU B 1 136 ? -3.709 23.062 -6.809 1 94.25 136 LEU B N 1
ATOM 4234 C CA . LEU B 1 136 ? -5.027 22.844 -7.391 1 94.25 136 LEU B CA 1
ATOM 4235 C C . LEU B 1 136 ? -5.832 21.859 -6.539 1 94.25 136 LEU B C 1
ATOM 4237 O O . LEU B 1 136 ? -6.996 21.594 -6.836 1 94.25 136 LEU B O 1
ATOM 4241 N N . GLY B 1 137 ? -5.211 21.266 -5.535 1 93.5 137 GLY B N 1
ATOM 4242 C CA . GLY B 1 137 ? -5.906 20.375 -4.629 1 93.5 137 GLY B CA 1
ATOM 4243 C C . GLY B 1 137 ? -5.918 18.938 -5.105 1 93.5 137 GLY B C 1
ATOM 4244 O O . GLY B 1 137 ? -6.727 18.125 -4.645 1 93.5 137 GLY B O 1
ATOM 4245 N N . LEU B 1 138 ? -5.129 18.672 -6.078 1 94.31 138 LEU B N 1
ATOM 4246 C CA . LEU B 1 138 ? -5.059 17.312 -6.613 1 94.31 138 LEU B CA 1
ATOM 4247 C C . LEU B 1 138 ? -4.008 16.484 -5.879 1 94.31 138 LEU B C 1
ATOM 4249 O O . LEU B 1 138 ? -2.826 16.844 -5.871 1 94.31 138 LEU B O 1
ATOM 4253 N N . THR B 1 139 ? -4.48 15.422 -5.281 1 93.56 139 THR B N 1
ATOM 4254 C CA . THR B 1 139 ? -3.584 14.586 -4.492 1 93.56 139 THR B CA 1
ATOM 4255 C C . THR B 1 139 ? -3.592 13.148 -5.008 1 93.56 139 THR B C 1
ATOM 4257 O O . THR B 1 139 ? -4.559 12.719 -5.641 1 93.56 139 THR B O 1
ATOM 4260 N N . VAL B 1 140 ? -2.445 12.5 -4.797 1 93.19 140 VAL B N 1
ATOM 4261 C CA . VAL B 1 140 ? -2.314 11.109 -5.215 1 93.19 140 VAL B CA 1
ATOM 4262 C C . VAL B 1 140 ? -3.041 10.203 -4.227 1 93.19 140 VAL B C 1
ATOM 4264 O O . VAL B 1 140 ? -2.896 10.359 -3.012 1 93.19 140 VAL B O 1
ATOM 4267 N N . LYS B 1 141 ? -3.854 9.352 -4.762 1 90.12 141 LYS B N 1
ATOM 4268 C CA . LYS B 1 141 ? -4.605 8.406 -3.949 1 90.12 141 LYS B CA 1
ATOM 4269 C C . LYS B 1 141 ? -4.562 7.004 -4.555 1 90.12 141 LYS B C 1
ATOM 4271 O O . LYS B 1 141 ? -4.219 6.844 -5.73 1 90.12 141 LYS B O 1
ATOM 4276 N N . LYS B 1 142 ? -4.82 6.039 -3.699 1 89.81 142 LYS B N 1
ATOM 4277 C CA . LYS B 1 142 ? -4.973 4.676 -4.199 1 89.81 142 LYS B CA 1
ATOM 4278 C C . LYS B 1 142 ? -6.211 4.551 -5.082 1 89.81 142 LYS B C 1
ATOM 4280 O O . LYS B 1 142 ? -7.277 5.066 -4.738 1 89.81 142 LYS B O 1
ATOM 4285 N N . LEU B 1 143 ? -6.039 3.908 -6.148 1 87.69 143 LEU B N 1
ATOM 4286 C CA . LEU B 1 143 ? -7.117 3.766 -7.125 1 87.69 143 LEU B CA 1
ATOM 4287 C C . LEU B 1 143 ? -8.133 2.729 -6.66 1 87.69 143 LEU B C 1
ATOM 4289 O O . LEU B 1 143 ? -7.762 1.684 -6.121 1 87.69 143 LEU B O 1
ATOM 4293 N N . GLU B 1 144 ? -9.383 3.039 -6.816 1 84.44 144 GLU B N 1
ATOM 4294 C CA . GLU B 1 144 ? -10.445 2.049 -6.68 1 84.44 144 GLU B CA 1
ATOM 4295 C C . GLU B 1 144 ? -10.906 1.546 -8.047 1 84.44 144 GLU B C 1
ATOM 4297 O O . GLU B 1 144 ? -11.242 2.342 -8.922 1 84.44 144 GLU B O 1
ATOM 4302 N N . THR B 1 145 ? -10.914 0.313 -8.188 1 83 145 THR B N 1
ATOM 4303 C CA . THR B 1 145 ? -11.211 -0.266 -9.492 1 83 145 THR B CA 1
ATOM 4304 C C . THR B 1 145 ? -12.641 -0.807 -9.531 1 83 145 THR B C 1
ATOM 4306 O O . THR B 1 145 ? -13.102 -1.412 -8.562 1 83 145 THR B O 1
ATOM 4309 N N . ARG B 1 146 ? -13.352 -0.512 -10.633 1 82.31 146 ARG B N 1
ATOM 4310 C CA . ARG B 1 146 ? -14.664 -1.074 -10.945 1 82.31 146 ARG B CA 1
ATOM 4311 C C . ARG B 1 146 ? -14.625 -1.856 -12.25 1 82.31 146 ARG B C 1
ATOM 4313 O O . ARG B 1 146 ? -13.852 -1.533 -13.148 1 82.31 146 ARG B O 1
ATOM 4320 N N . SER B 1 147 ? -15.461 -2.828 -12.242 1 82.94 147 SER B N 1
ATOM 4321 C CA . SER B 1 147 ? -15.477 -3.666 -13.438 1 82.94 147 SER B CA 1
ATOM 4322 C C . SER B 1 147 ? -16.141 -2.953 -14.609 1 82.94 147 SER B C 1
ATOM 4324 O O . SER B 1 147 ? -17.156 -2.27 -14.422 1 82.94 147 SER B O 1
ATOM 4326 N N . LEU B 1 148 ? -15.633 -3.145 -15.797 1 77.94 148 LEU B N 1
ATOM 4327 C CA . LEU B 1 148 ? -16.234 -2.637 -17.031 1 77.94 148 LEU B CA 1
ATOM 4328 C C . LEU B 1 148 ? -17.516 -3.396 -17.359 1 77.94 148 LEU B C 1
ATOM 4330 O O . LEU B 1 148 ? -18.359 -2.912 -18.125 1 77.94 148 LEU B O 1
ATOM 4334 N N . SER B 1 149 ? -17.625 -4.508 -16.719 1 78.62 149 SER B N 1
ATOM 4335 C CA . SER B 1 149 ? -18.734 -5.387 -17.047 1 78.62 149 SER B CA 1
ATOM 4336 C C . SER B 1 149 ? -20 -4.992 -16.266 1 78.62 149 SER B C 1
ATOM 4338 O O . SER B 1 149 ? -21.062 -5.59 -16.453 1 78.62 149 SER B O 1
ATOM 4340 N N . ILE B 1 150 ? -19.844 -3.988 -15.508 1 82.94 150 ILE B N 1
ATOM 4341 C CA . ILE B 1 150 ? -21.016 -3.529 -14.766 1 82.94 150 ILE B 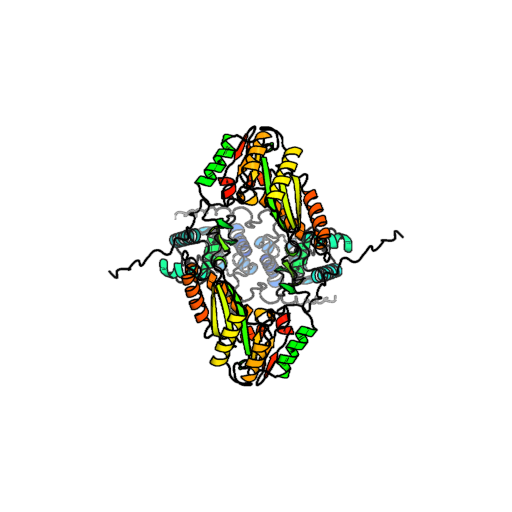CA 1
ATOM 4342 C C . ILE B 1 150 ? -22.047 -2.936 -15.734 1 82.94 150 ILE B C 1
ATOM 4344 O O . ILE B 1 150 ? -21.719 -2.051 -16.531 1 82.94 150 ILE B O 1
ATOM 4348 N N . SER B 1 151 ? -23.172 -3.508 -15.719 1 84.12 151 SER B N 1
ATOM 4349 C CA . SER B 1 151 ? -24.234 -3.07 -16.594 1 84.12 151 SER B CA 1
ATOM 4350 C C . SER B 1 151 ? -25.281 -2.24 -15.844 1 84.12 151 SER B C 1
ATOM 4352 O O . SER B 1 151 ? -25.703 -2.613 -14.75 1 84.12 151 SER B O 1
ATOM 4354 N N . SER B 1 152 ? -25.609 -1.117 -16.453 1 82.94 152 SER B N 1
ATOM 4355 C CA . SER B 1 152 ? -26.656 -0.296 -15.859 1 82.94 152 SER B CA 1
ATOM 4356 C C . SER B 1 152 ? -27.969 -1.064 -15.758 1 82.94 152 SER B C 1
ATOM 4358 O O . SER B 1 152 ? -28.719 -0.903 -14.789 1 82.94 152 SER B O 1
ATOM 4360 N N . ALA B 1 153 ? -28.172 -1.917 -16.688 1 87.81 153 ALA B N 1
ATOM 4361 C CA . ALA B 1 153 ? -29.406 -2.705 -16.688 1 87.81 153 ALA B CA 1
ATOM 4362 C C . ALA B 1 153 ? -29.453 -3.639 -15.477 1 87.81 153 ALA B C 1
ATOM 4364 O O . ALA B 1 153 ? -30.516 -3.809 -14.867 1 87.81 153 ALA B O 1
ATOM 4365 N N . SER B 1 154 ? -28.297 -4.195 -15.242 1 87.56 154 SER B N 1
ATOM 4366 C CA . SER B 1 154 ? -28.25 -5.105 -14.102 1 87.56 154 SER B CA 1
ATOM 4367 C C . SER B 1 154 ? -28.484 -4.363 -12.789 1 87.56 154 SER B C 1
ATOM 4369 O O . SER B 1 154 ? -29.172 -4.871 -11.898 1 87.56 154 SER B O 1
ATOM 4371 N N . ILE B 1 155 ? -28 -3.199 -12.703 1 87 155 ILE B N 1
ATOM 4372 C CA . ILE B 1 155 ? -28.188 -2.385 -11.508 1 87 155 ILE B CA 1
ATOM 4373 C C . ILE B 1 155 ? -29.656 -1.974 -11.383 1 87 155 ILE B C 1
ATOM 4375 O O . ILE B 1 155 ? -30.219 -1.998 -10.289 1 87 155 ILE B O 1
ATOM 4379 N N . ASP B 1 156 ? -30.219 -1.641 -12.461 1 88 156 ASP B N 1
ATOM 4380 C CA . ASP B 1 156 ? -31.625 -1.263 -12.469 1 88 156 ASP B CA 1
ATOM 4381 C C . ASP B 1 156 ? -32.5 -2.428 -12.023 1 88 156 ASP B C 1
ATOM 4383 O O . ASP B 1 156 ? -33.469 -2.238 -11.266 1 88 156 ASP B O 1
ATOM 4387 N N . ARG B 1 157 ? -32.188 -3.52 -12.555 1 89.56 157 ARG B N 1
ATOM 4388 C CA . ARG B 1 157 ? -32.906 -4.707 -12.148 1 89.56 157 ARG B CA 1
ATOM 4389 C C . ARG B 1 157 ? -32.875 -4.887 -10.633 1 89.56 157 ARG B C 1
ATOM 4391 O O . ARG B 1 157 ? -33.906 -5.078 -9.992 1 89.56 157 ARG B O 1
ATOM 4398 N N . PHE B 1 158 ? -31.75 -4.848 -10.133 1 90.38 158 PHE B N 1
ATOM 4399 C CA . PHE B 1 158 ? -31.562 -5.02 -8.695 1 90.38 158 PHE B CA 1
ATOM 4400 C C . PHE B 1 158 ? -32.281 -3.926 -7.922 1 90.38 158 PHE B C 1
ATOM 4402 O O . PHE B 1 158 ? -33 -4.207 -6.945 1 90.38 158 PHE B O 1
ATOM 4409 N N . THR B 1 159 ? -32.156 -2.748 -8.391 1 86.44 159 THR B N 1
ATOM 4410 C CA . THR B 1 159 ? -32.781 -1.602 -7.75 1 86.44 159 THR B CA 1
ATOM 4411 C C . THR B 1 159 ? -34.312 -1.764 -7.742 1 86.44 159 THR B C 1
ATOM 4413 O O . THR B 1 159 ? -34.938 -1.508 -6.727 1 86.44 159 THR B O 1
ATOM 4416 N N . ASN B 1 160 ? -34.781 -2.207 -8.805 1 86.69 160 ASN B N 1
ATOM 4417 C CA . ASN B 1 160 ? -36.219 -2.387 -8.922 1 86.69 160 ASN B CA 1
ATOM 4418 C C . ASN B 1 160 ? -36.719 -3.512 -8.016 1 86.69 160 ASN B C 1
ATOM 4420 O O . ASN B 1 160 ? -37.781 -3.395 -7.398 1 86.69 160 ASN B O 1
ATOM 4424 N N . GLU B 1 161 ? -35.969 -4.504 -7.945 1 86.81 161 GLU B N 1
ATOM 4425 C CA . GLU B 1 161 ? -36.344 -5.633 -7.094 1 86.81 161 GLU B CA 1
ATOM 4426 C C . GLU B 1 161 ? -36.375 -5.23 -5.621 1 86.81 161 GLU B C 1
ATOM 4428 O O . GLU B 1 161 ? -37.25 -5.652 -4.867 1 86.81 161 GLU B O 1
ATOM 4433 N N . VAL B 1 162 ? -35.5 -4.398 -5.258 1 83.56 162 VAL B N 1
ATOM 4434 C CA . VAL B 1 162 ? -35.406 -3.99 -3.861 1 83.56 162 VAL B CA 1
ATOM 4435 C C . VAL B 1 162 ? -36.406 -2.881 -3.566 1 83.56 162 VAL B C 1
ATOM 4437 O O . VAL B 1 162 ? -37.062 -2.887 -2.52 1 83.56 162 VAL B O 1
ATOM 4440 N N . ARG B 1 163 ? -36.531 -1.99 -4.465 1 75.69 163 ARG B N 1
ATOM 4441 C CA . ARG B 1 163 ? -37.375 -0.833 -4.266 1 75.69 163 ARG B CA 1
ATOM 4442 C C . ARG B 1 163 ? -38.875 -1.226 -4.352 1 75.69 163 ARG B C 1
ATOM 4444 O O . ARG B 1 163 ? -39.688 -0.725 -3.588 1 75.69 163 ARG B O 1
ATOM 4451 N N . LEU B 1 164 ? -39.125 -1.984 -5.32 1 70.25 164 LEU B N 1
ATOM 4452 C CA . LEU B 1 164 ? -40.5 -2.328 -5.574 1 70.25 164 LEU B CA 1
ATOM 4453 C C . LEU B 1 164 ? -41.125 -3.066 -4.387 1 70.25 164 LEU B C 1
ATOM 4455 O O . LEU B 1 164 ? -42.312 -2.941 -4.117 1 70.25 164 LEU B O 1
ATOM 4459 N N . ASN B 1 165 ? -40.312 -3.652 -3.65 1 68.69 165 ASN B N 1
ATOM 4460 C CA . ASN B 1 165 ? -40.844 -4.473 -2.57 1 68.69 165 ASN B CA 1
ATOM 4461 C C . ASN B 1 165 ? -40.75 -3.764 -1.223 1 68.69 165 ASN B C 1
ATOM 4463 O O . ASN B 1 165 ? -41.219 -4.285 -0.206 1 68.69 165 ASN B O 1
ATOM 4467 N N . LEU B 1 166 ? -40.281 -2.482 -1.274 1 66.81 166 LEU B N 1
ATOM 4468 C CA . LEU B 1 166 ? -40.219 -1.622 -0.099 1 66.81 166 LEU B CA 1
ATOM 4469 C C . LEU B 1 166 ? -39.688 -2.393 1.107 1 66.81 166 LEU B C 1
ATOM 4471 O O . LEU B 1 166 ? -40.312 -2.408 2.164 1 66.81 166 LEU B O 1
ATOM 4475 N N . PHE B 1 167 ? -38.562 -2.975 0.973 1 80.31 167 PHE B N 1
ATOM 4476 C CA . PHE B 1 167 ? -38.031 -3.818 2.039 1 80.31 167 PHE B CA 1
ATOM 4477 C C . PHE B 1 167 ? -37.562 -2.975 3.211 1 80.31 167 PHE B C 1
ATOM 4479 O O . PHE B 1 167 ? -37 -1.891 3.018 1 80.31 167 PHE B O 1
ATOM 4486 N N . ASN B 1 168 ? -37.938 -3.502 4.363 1 82.81 168 ASN B N 1
ATOM 4487 C CA . ASN B 1 168 ? -37.344 -2.98 5.59 1 82.81 168 ASN B CA 1
ATOM 4488 C C . ASN B 1 168 ? -35.969 -3.594 5.848 1 82.81 168 ASN B C 1
ATOM 4490 O O . ASN B 1 168 ? -35.719 -4.73 5.453 1 82.81 168 ASN B O 1
ATOM 4494 N N . ILE B 1 169 ? -35.156 -2.836 6.52 1 87.88 169 ILE B N 1
ATOM 4495 C CA . ILE B 1 169 ? -33.781 -3.262 6.793 1 87.88 169 ILE B CA 1
ATOM 4496 C C . ILE B 1 169 ? -33.812 -4.562 7.59 1 87.88 169 ILE B C 1
ATOM 4498 O O . ILE B 1 169 ? -32.906 -5.395 7.449 1 87.88 169 ILE B O 1
ATOM 4502 N N . CYS B 1 170 ? -34.875 -4.77 8.391 1 89.38 170 CYS B N 1
ATOM 4503 C CA . CYS B 1 170 ? -34.938 -5.949 9.25 1 89.38 170 CYS B CA 1
ATOM 4504 C C . CYS B 1 170 ? -35.219 -7.203 8.43 1 89.38 170 CYS B C 1
ATOM 4506 O O . CYS B 1 170 ? -35.031 -8.32 8.914 1 89.38 170 CYS B O 1
ATOM 4508 N N . GLN B 1 171 ? -35.656 -7.012 7.203 1 93.31 171 GLN B N 1
ATOM 4509 C CA . GLN B 1 171 ? -35.969 -8.141 6.336 1 93.31 171 GLN B CA 1
ATOM 4510 C C . GLN B 1 171 ? -34.75 -8.648 5.609 1 93.31 171 GLN B C 1
ATOM 4512 O O . GLN B 1 171 ? -34.719 -9.781 5.125 1 93.31 171 GLN B O 1
ATOM 4517 N N . LEU B 1 172 ? -33.75 -7.793 5.547 1 94.69 172 LEU B N 1
ATOM 4518 C CA . LEU B 1 172 ? -32.625 -8.047 4.641 1 94.69 172 LEU B CA 1
ATOM 4519 C C . LEU B 1 172 ? -31.562 -8.891 5.32 1 94.69 172 LEU B C 1
ATOM 4521 O O . LEU B 1 172 ? -31.188 -8.633 6.465 1 94.69 172 LEU B O 1
ATOM 4525 N N . VAL B 1 173 ? -31.109 -9.883 4.617 1 96.94 173 VAL B N 1
ATOM 4526 C CA . VAL B 1 173 ? -29.984 -10.727 5.016 1 96.94 173 VAL B CA 1
ATOM 4527 C C . VAL B 1 173 ? -28.969 -10.789 3.883 1 96.94 173 VAL B C 1
ATOM 4529 O O . VAL B 1 173 ? -29.328 -11.047 2.73 1 96.94 173 VAL B O 1
ATOM 4532 N N . PHE B 1 174 ? -27.766 -10.484 4.207 1 97.81 174 PHE B N 1
ATOM 4533 C CA . PHE B 1 174 ? -26.688 -10.586 3.23 1 97.81 174 PHE B CA 1
ATOM 4534 C C . PHE B 1 174 ? -25.797 -11.773 3.531 1 97.81 174 PHE B C 1
ATOM 4536 O O . PHE B 1 174 ? -25.5 -12.062 4.695 1 97.81 174 PHE B O 1
ATOM 4543 N N . LEU B 1 175 ? -25.406 -12.477 2.553 1 97.5 175 LEU B N 1
ATOM 4544 C CA . LEU B 1 175 ? -24.516 -13.609 2.748 1 97.5 175 LEU B CA 1
ATOM 4545 C C . LEU B 1 175 ? -23.453 -13.664 1.651 1 97.5 175 LEU B C 1
ATOM 4547 O O . LEU B 1 175 ? -23.672 -13.156 0.55 1 97.5 175 LEU B O 1
ATOM 4551 N N . ASP B 1 176 ? -22.312 -14.133 1.949 1 96.94 176 ASP B N 1
ATOM 4552 C CA . ASP B 1 176 ? -21.203 -14.352 1.028 1 96.94 176 ASP B CA 1
ATOM 4553 C C . ASP B 1 176 ? -20.156 -15.258 1.654 1 96.94 176 ASP B C 1
ATOM 4555 O O . ASP B 1 176 ? -20.219 -15.562 2.848 1 96.94 176 ASP B O 1
ATOM 4559 N N . GLU B 1 177 ? -19.297 -15.664 0.79 1 96.12 177 GLU B N 1
ATOM 4560 C CA . GLU B 1 177 ? -18.203 -16.516 1.232 1 96.12 177 GLU B CA 1
ATOM 4561 C C . GLU B 1 177 ? -16.875 -15.766 1.227 1 96.12 177 GLU B C 1
ATOM 4563 O O . GLU B 1 177 ? -16.672 -14.883 0.392 1 96.12 177 GLU B O 1
ATOM 4568 N N . THR B 1 178 ? -16.078 -16.078 2.143 1 95.69 178 THR B N 1
ATOM 4569 C CA . THR B 1 178 ? -14.719 -15.555 2.145 1 95.69 178 THR B CA 1
ATOM 4570 C C . THR B 1 178 ? -13.719 -16.641 2.547 1 95.69 178 THR B C 1
ATOM 4572 O O . THR B 1 178 ? -14.031 -17.484 3.381 1 95.69 178 THR B O 1
ATOM 4575 N N . ALA B 1 179 ? -12.68 -16.609 1.908 1 95 179 ALA B N 1
ATOM 4576 C CA . ALA B 1 179 ? -11.594 -17.531 2.234 1 95 179 ALA B CA 1
ATOM 4577 C C . ALA B 1 179 ? -10.508 -16.844 3.041 1 95 179 ALA B C 1
ATOM 4579 O O . ALA B 1 179 ? -10.148 -15.695 2.754 1 95 179 ALA B O 1
ATOM 4580 N N . LYS B 1 180 ? -10.07 -17.531 4.062 1 91.19 180 LYS B N 1
ATOM 4581 C CA . LYS B 1 180 ? -8.984 -17 4.895 1 91.19 180 LYS B CA 1
ATOM 4582 C C . LYS B 1 180 ? -7.836 -18 4.984 1 91.19 180 LYS B C 1
ATOM 4584 O O . LYS B 1 180 ? -8.062 -19.219 5.051 1 91.19 180 LYS B O 1
ATOM 4589 N N . LYS B 1 181 ? -6.684 -17.391 4.859 1 87.81 181 LYS B N 1
ATOM 4590 C CA . LYS B 1 181 ? -5.457 -18.172 5.027 1 87.81 181 LYS B CA 1
ATOM 4591 C C . LYS B 1 181 ? -4.59 -17.594 6.141 1 87.81 181 LYS B C 1
ATOM 4593 O O . LYS B 1 181 ? -4.887 -16.516 6.68 1 87.81 181 LYS B O 1
ATOM 4598 N N . ARG B 1 182 ? -3.607 -18.312 6.5 1 81.75 182 ARG B N 1
ATOM 4599 C CA . ARG B 1 182 ? -2.693 -17.906 7.559 1 81.75 182 ARG B CA 1
ATOM 4600 C C . ARG B 1 182 ? -2.074 -16.547 7.246 1 81.75 182 ARG B C 1
ATOM 4602 O O . ARG B 1 182 ? -1.877 -15.719 8.141 1 81.75 182 ARG B O 1
ATOM 4609 N N . SER B 1 183 ? -1.8 -16.297 6.004 1 84.62 183 SER B N 1
ATOM 4610 C CA . SER B 1 183 ? -1.131 -15.062 5.602 1 84.62 183 SER B CA 1
ATOM 4611 C C . SER B 1 183 ? -2.029 -13.844 5.816 1 84.62 183 SER B C 1
ATOM 4613 O O . SER B 1 183 ? -1.55 -12.711 5.863 1 84.62 183 SER B O 1
ATOM 4615 N N . ASP B 1 184 ? -3.271 -14.125 5.949 1 88.44 184 ASP B N 1
ATOM 4616 C CA . ASP B 1 184 ? -4.215 -13.031 6.133 1 88.44 184 ASP B CA 1
ATOM 4617 C C . ASP B 1 184 ? -4.051 -12.391 7.512 1 88.44 184 ASP B C 1
ATOM 4619 O O . ASP B 1 184 ? -4.531 -11.281 7.746 1 88.44 184 ASP B O 1
ATOM 4623 N N . CYS B 1 185 ? -3.412 -13.078 8.406 1 87.06 185 CYS B N 1
ATOM 4624 C CA . CYS B 1 185 ? -3.254 -12.547 9.75 1 87.06 185 CYS B CA 1
ATOM 4625 C C . CYS B 1 185 ? -1.932 -11.797 9.891 1 87.06 185 CYS B C 1
ATOM 4627 O O . CYS B 1 185 ? -1.65 -11.211 10.938 1 87.06 185 CYS B O 1
ATOM 4629 N N . PHE B 1 186 ? -1.183 -11.82 8.859 1 87.19 186 PHE B N 1
ATOM 4630 C CA . PHE B 1 186 ? 0.125 -11.18 8.945 1 87.19 186 PHE B CA 1
ATOM 4631 C C . PHE B 1 186 ? -0.008 -9.664 8.867 1 87.19 186 PHE B C 1
ATOM 4633 O O . PHE B 1 186 ? -0.756 -9.141 8.039 1 87.19 186 PHE B O 1
ATOM 4640 N N . ARG B 1 187 ? 0.73 -9.086 9.773 1 88.25 187 ARG B N 1
ATOM 4641 C CA . ARG B 1 187 ? 0.838 -7.637 9.695 1 88.25 187 ARG B CA 1
ATOM 4642 C C . ARG B 1 187 ? 1.801 -7.215 8.594 1 88.25 187 ARG B C 1
ATOM 4644 O O . ARG B 1 187 ? 2.777 -7.914 8.312 1 88.25 187 ARG B O 1
ATOM 4651 N N . ARG B 1 188 ? 1.528 -6.102 7.984 1 89.12 188 ARG B N 1
ATOM 4652 C CA . ARG B 1 188 ? 2.27 -5.75 6.777 1 89.12 188 ARG B CA 1
ATOM 4653 C C . ARG B 1 188 ? 3.227 -4.594 7.039 1 89.12 188 ARG B C 1
ATOM 4655 O O . ARG B 1 188 ? 4.098 -4.305 6.215 1 89.12 188 ARG B O 1
ATOM 4662 N N . GLU B 1 189 ? 3.086 -3.965 8.078 1 92.12 189 GLU B N 1
ATOM 4663 C CA . GLU B 1 189 ? 3.926 -2.818 8.406 1 92.12 189 GLU B CA 1
ATOM 4664 C C . GLU B 1 189 ? 4.586 -2.99 9.773 1 92.12 189 GLU B C 1
ATOM 4666 O O . GLU B 1 189 ? 4.113 -3.771 10.602 1 92.12 189 GLU B O 1
ATOM 4671 N N . GLY B 1 190 ? 5.648 -2.367 9.945 1 91.75 190 GLY B N 1
ATOM 4672 C CA . GLY B 1 190 ? 6.379 -2.373 11.203 1 91.75 190 GLY B CA 1
ATOM 4673 C C . GLY B 1 190 ? 7.18 -1.104 11.43 1 91.75 190 GLY B C 1
ATOM 4674 O O . GLY B 1 190 ? 7.262 -0.248 10.547 1 91.75 190 GLY B O 1
ATOM 4675 N N . ARG B 1 191 ? 7.648 -1.013 12.617 1 92.69 191 ARG B N 1
ATOM 4676 C CA . ARG B 1 191 ? 8.414 0.174 12.977 1 92.69 191 ARG B CA 1
ATOM 4677 C C . ARG B 1 191 ? 9.906 -0.149 13.086 1 92.69 191 ARG B C 1
ATOM 4679 O O . ARG B 1 191 ? 10.281 -1.22 13.57 1 92.69 191 ARG B O 1
ATOM 4686 N N . SER B 1 192 ? 10.727 0.737 12.531 1 91.31 192 SER B N 1
ATOM 4687 C CA . SER B 1 192 ? 12.18 0.686 12.672 1 91.31 192 SER B CA 1
ATOM 4688 C C . SER B 1 192 ? 12.789 2.084 12.617 1 91.31 192 SER B C 1
ATOM 4690 O O . SER B 1 192 ? 12.07 3.074 12.469 1 91.31 192 SER B O 1
ATOM 4692 N N . LEU B 1 193 ? 14.047 2.092 12.859 1 91.31 193 LEU B N 1
ATOM 4693 C CA . LEU B 1 193 ? 14.75 3.371 12.828 1 91.31 193 LEU B CA 1
ATOM 4694 C C . LEU B 1 193 ? 14.633 4.023 11.453 1 91.31 193 LEU B C 1
ATOM 4696 O O . LEU B 1 193 ? 14.594 3.33 10.438 1 91.31 193 LEU B O 1
ATOM 4700 N N . ARG B 1 194 ? 14.594 5.266 11.469 1 89.62 194 ARG B N 1
ATOM 4701 C CA . ARG B 1 194 ? 14.547 6.016 10.219 1 89.62 194 ARG B CA 1
ATOM 4702 C C . ARG B 1 194 ? 15.648 5.555 9.266 1 89.62 194 ARG B C 1
ATOM 4704 O O . ARG B 1 194 ? 16.781 5.324 9.68 1 89.62 194 ARG B O 1
ATOM 4711 N N . ASN B 1 195 ? 15.359 5.293 8.008 1 83.06 195 ASN B N 1
ATOM 4712 C CA . ASN B 1 195 ? 16.266 4.93 6.926 1 83.06 195 ASN B CA 1
ATOM 4713 C C . ASN B 1 195 ? 16.734 3.48 7.047 1 83.06 195 ASN B C 1
ATOM 4715 O O . ASN B 1 195 ? 17.781 3.115 6.52 1 83.06 195 ASN B O 1
ATOM 4719 N N . THR B 1 196 ? 16.047 2.824 7.91 1 83.88 196 THR B N 1
ATOM 4720 C CA . THR B 1 196 ? 16.328 1.396 8 1 83.88 196 THR B CA 1
ATOM 4721 C C . THR B 1 196 ? 15.094 0.578 7.637 1 83.88 196 THR B C 1
ATOM 4723 O O . THR B 1 196 ? 13.969 1.075 7.715 1 83.88 196 THR B O 1
ATOM 4726 N N . GLY B 1 197 ? 15.352 -0.595 7.188 1 83.62 197 GLY B N 1
ATOM 4727 C CA . GLY B 1 197 ? 14.242 -1.482 6.859 1 83.62 197 GLY B CA 1
ATOM 4728 C C . GLY B 1 197 ? 13.789 -2.328 8.031 1 83.62 197 GLY B C 1
ATOM 4729 O O . GLY B 1 197 ? 14.461 -2.383 9.062 1 83.62 197 GLY B O 1
ATOM 4730 N N . VAL B 1 198 ? 12.578 -2.758 7.98 1 86.31 198 VAL B N 1
ATOM 4731 C CA . VAL B 1 198 ? 12.031 -3.676 8.977 1 86.31 198 VAL B CA 1
ATOM 4732 C C . VAL B 1 198 ? 11.844 -5.059 8.352 1 86.31 198 VAL B C 1
ATOM 4734 O O . VAL B 1 198 ? 11.242 -5.191 7.289 1 86.31 198 VAL B O 1
ATOM 4737 N N . TYR B 1 199 ? 12.398 -6.078 8.992 1 81.94 199 TYR B N 1
ATOM 4738 C CA . TYR B 1 199 ? 12.398 -7.434 8.453 1 81.94 199 TYR B CA 1
ATOM 4739 C C . TYR B 1 199 ? 11.766 -8.414 9.438 1 81.94 199 TYR B C 1
ATOM 4741 O O . TYR B 1 199 ? 11.969 -8.305 10.648 1 81.94 199 TYR B O 1
ATOM 4749 N N . VAL B 1 200 ? 10.977 -9.273 8.898 1 81.94 200 VAL B N 1
ATOM 4750 C CA . VAL B 1 200 ? 10.398 -10.336 9.711 1 81.94 200 VAL B CA 1
ATOM 4751 C C . VAL B 1 200 ? 10.531 -11.672 8.984 1 81.94 200 VAL B C 1
ATOM 4753 O O . VAL B 1 200 ? 10.469 -11.727 7.754 1 81.94 200 VAL B O 1
ATOM 4756 N N . ARG B 1 201 ? 10.773 -12.719 9.672 1 81.38 201 ARG B N 1
ATOM 4757 C CA . ARG B 1 201 ? 10.82 -14.062 9.102 1 81.38 201 ARG B CA 1
ATOM 4758 C C . ARG B 1 201 ? 9.469 -14.766 9.25 1 81.38 201 ARG B C 1
ATOM 4760 O O . ARG B 1 201 ? 8.836 -14.688 10.312 1 81.38 201 ARG B O 1
ATOM 4767 N N . ARG B 1 202 ? 9.031 -15.219 8.188 1 78.69 202 ARG B N 1
ATOM 4768 C CA . ARG B 1 202 ? 7.742 -15.906 8.188 1 78.69 202 ARG B CA 1
ATOM 4769 C C . ARG B 1 202 ? 7.84 -17.266 7.508 1 78.69 202 ARG B C 1
ATOM 4771 O O . ARG B 1 202 ? 8.727 -17.484 6.684 1 78.69 202 ARG B O 1
ATOM 4778 N N . ASP B 1 203 ? 6.953 -18.172 8.031 1 75.44 203 ASP B N 1
ATOM 4779 C CA . ASP B 1 203 ? 6.836 -19.453 7.359 1 75.44 203 ASP B CA 1
ATOM 4780 C C . ASP B 1 203 ? 6.172 -19.312 5.992 1 75.44 203 ASP B C 1
ATOM 4782 O O . ASP B 1 203 ? 5.082 -18.75 5.883 1 75.44 203 ASP B O 1
ATOM 4786 N N . GLY B 1 204 ? 6.914 -19.562 4.965 1 66.12 204 GLY B N 1
ATOM 4787 C CA . GLY B 1 204 ? 6.43 -19.391 3.607 1 66.12 204 GLY B CA 1
ATOM 4788 C C . GLY B 1 204 ? 5.406 -20.438 3.197 1 66.12 204 GLY B C 1
ATOM 4789 O O . GLY B 1 204 ? 4.824 -20.344 2.115 1 66.12 204 GLY B O 1
ATOM 4790 N N . ARG B 1 205 ? 5.164 -21.609 4.039 1 67.75 205 ARG B N 1
ATOM 4791 C CA . ARG B 1 205 ? 4.207 -22.641 3.676 1 67.75 205 ARG B CA 1
ATOM 4792 C C . ARG B 1 205 ? 2.787 -22.094 3.625 1 67.75 205 ARG B C 1
ATOM 4794 O O . ARG B 1 205 ? 2.391 -21.312 4.492 1 67.75 205 ARG B O 1
ATOM 4801 N N . ARG B 1 206 ? 2.123 -22.281 2.436 1 70.25 206 ARG B N 1
ATOM 4802 C CA . ARG B 1 206 ? 0.74 -21.859 2.246 1 70.25 206 ARG B CA 1
ATOM 4803 C C . ARG B 1 206 ? -0.186 -22.547 3.242 1 70.25 206 ARG B C 1
ATOM 4805 O O . ARG B 1 206 ? -0.127 -23.766 3.412 1 70.25 206 ARG B O 1
ATOM 4812 N N . GLY B 1 207 ? -0.35 -22.188 4.52 1 73.44 207 GLY B N 1
ATOM 4813 C CA . GLY B 1 207 ? -1.298 -22.719 5.484 1 73.44 207 GLY B CA 1
ATOM 4814 C C . GLY B 1 207 ? -2.588 -23.203 4.852 1 73.44 207 GLY B C 1
ATOM 4815 O O . GLY B 1 207 ? -2.736 -23.172 3.629 1 73.44 207 GLY B O 1
ATOM 4816 N N . GLU B 1 208 ? -3.43 -23.859 5.672 1 82.31 208 GLU B N 1
ATOM 4817 C CA . GLU B 1 208 ? -4.711 -24.375 5.188 1 82.31 208 GLU B CA 1
ATOM 4818 C C . GLU B 1 208 ? -5.707 -23.234 4.969 1 82.31 208 GLU B C 1
ATOM 4820 O O . GLU B 1 208 ? -5.75 -22.281 5.75 1 82.31 208 GLU B O 1
ATOM 4825 N N . ARG B 1 209 ? -6.367 -23.328 3.855 1 90.19 209 ARG B N 1
ATOM 4826 C CA . ARG B 1 209 ? -7.422 -22.375 3.545 1 90.19 209 ARG B CA 1
ATOM 4827 C C . ARG B 1 209 ? -8.688 -22.688 4.336 1 90.19 209 ARG B C 1
ATOM 4829 O O . ARG B 1 209 ? -9.156 -23.828 4.352 1 90.19 209 ARG B O 1
ATOM 4836 N N . ILE B 1 210 ? -9.164 -21.766 5.035 1 92.31 210 ILE B N 1
ATOM 4837 C CA . ILE B 1 210 ? -10.445 -21.891 5.73 1 92.31 210 ILE B CA 1
ATOM 4838 C C . ILE B 1 210 ? -11.484 -21 5.062 1 92.31 210 ILE B C 1
ATOM 4840 O O . ILE B 1 210 ? -11.258 -19.797 4.891 1 92.31 210 ILE B O 1
ATOM 4844 N N . SER B 1 211 ? -12.57 -21.641 4.602 1 95.5 211 SER B N 1
ATOM 4845 C CA . SER B 1 211 ? -13.648 -20.875 3.984 1 95.5 211 SER B CA 1
ATOM 4846 C C . SER B 1 211 ? -14.789 -20.641 4.965 1 95.5 211 SER B C 1
ATOM 4848 O O . SER B 1 211 ? -15.172 -21.547 5.715 1 95.5 211 SER B O 1
ATOM 4850 N N . ILE B 1 212 ? -15.281 -19.438 4.957 1 96.44 212 ILE B N 1
ATOM 4851 C CA . ILE B 1 212 ? -16.359 -19.031 5.855 1 96.44 212 ILE B CA 1
ATOM 4852 C C . ILE B 1 212 ? -17.547 -18.547 5.039 1 96.44 212 ILE B C 1
ATOM 4854 O O . ILE B 1 212 ? -17.406 -17.734 4.125 1 96.44 212 ILE B O 1
ATOM 4858 N N . LEU B 1 213 ? -18.672 -19.109 5.285 1 97.19 213 LEU B N 1
ATOM 4859 C CA . LEU B 1 213 ? -19.953 -18.594 4.801 1 97.19 213 LEU B CA 1
ATOM 4860 C C . LEU B 1 213 ? -20.656 -17.797 5.891 1 97.19 213 LEU B C 1
ATOM 4862 O O . LEU B 1 213 ? -21.062 -18.375 6.91 1 97.19 213 LEU B O 1
ATOM 4866 N N . GLY B 1 214 ? -20.781 -16.484 5.645 1 97.62 214 GLY B N 1
ATOM 4867 C CA . GLY B 1 214 ? -21.375 -15.633 6.664 1 97.62 214 GLY B CA 1
ATOM 4868 C C . GLY B 1 214 ? -22.781 -15.188 6.316 1 97.62 214 GLY B C 1
ATOM 4869 O O . GLY B 1 214 ? -23.094 -14.969 5.148 1 97.62 214 GLY B O 1
ATOM 4870 N N . PHE B 1 215 ? -23.641 -15.078 7.344 1 98.44 215 PHE B N 1
ATOM 4871 C CA . PHE B 1 215 ? -25 -14.555 7.258 1 98.44 215 PHE B CA 1
ATOM 4872 C C . PHE B 1 215 ? -25.141 -13.305 8.117 1 98.44 215 PHE B C 1
ATOM 4874 O O . PHE B 1 215 ? -25.031 -13.367 9.344 1 98.44 215 PHE B O 1
ATOM 4881 N N . MET B 1 216 ? -25.391 -12.242 7.414 1 98.25 216 MET B N 1
ATOM 4882 C CA . MET B 1 216 ? -25.344 -10.938 8.062 1 98.25 216 MET B CA 1
ATOM 4883 C C . MET B 1 216 ? -26.688 -10.227 7.992 1 98.25 216 MET B C 1
ATOM 4885 O O . MET B 1 216 ? -27.312 -10.172 6.93 1 98.25 216 MET B O 1
ATOM 4889 N N . ASP B 1 217 ? -27.234 -9.781 9.039 1 96.94 217 ASP B N 1
ATOM 4890 C CA . ASP B 1 217 ? -28.328 -8.82 9.078 1 96.94 217 ASP B CA 1
ATOM 4891 C C . ASP B 1 217 ? -27.906 -7.527 9.766 1 96.94 217 ASP B C 1
ATOM 4893 O O . ASP B 1 217 ? -26.719 -7.316 10.023 1 96.94 217 ASP B O 1
ATOM 4897 N N . TYR B 1 218 ? -28.812 -6.57 9.914 1 94.06 218 TYR B N 1
ATOM 4898 C CA . TYR B 1 218 ? -28.469 -5.25 10.43 1 94.06 218 TYR B CA 1
ATOM 4899 C C . TYR B 1 218 ? -27.938 -5.34 11.859 1 94.06 218 TYR B C 1
ATOM 4901 O O . TYR B 1 218 ? -27.234 -4.441 12.328 1 94.06 218 TYR B O 1
ATOM 4909 N N . GLY B 1 219 ? -28.203 -6.469 12.555 1 95.19 219 GLY B N 1
ATOM 4910 C CA . GLY B 1 219 ? -27.875 -6.594 13.969 1 95.19 219 GLY B CA 1
ATOM 4911 C C . GLY B 1 219 ? -26.625 -7.418 14.211 1 95.19 219 GLY B C 1
ATOM 4912 O O . GLY B 1 219 ? -26.188 -7.582 15.352 1 95.19 219 GLY B O 1
ATOM 4913 N N . GLY B 1 220 ? -26.062 -8.016 13.203 1 97.12 220 GLY B N 1
ATOM 4914 C CA . GLY B 1 220 ? -24.859 -8.789 13.391 1 97.12 220 GLY B CA 1
ATOM 4915 C C . GLY B 1 220 ? -24.766 -9.992 12.469 1 97.12 220 GLY B C 1
ATOM 4916 O O . GLY B 1 220 ? -25.531 -10.109 11.523 1 97.12 220 GLY B O 1
ATOM 4917 N N . ILE B 1 221 ? -23.703 -10.781 12.727 1 97.94 221 ILE B N 1
ATOM 4918 C CA . ILE B 1 221 ? -23.562 -12.078 12.078 1 97.94 221 ILE B CA 1
ATOM 4919 C C . ILE B 1 221 ? -24.312 -13.141 12.875 1 97.94 221 ILE B C 1
ATOM 4921 O O . ILE B 1 221 ? -23.797 -13.672 13.859 1 97.94 221 ILE B O 1
ATOM 4925 N N . PHE B 1 222 ? -25.516 -13.445 12.414 1 97.44 222 PHE B N 1
ATOM 4926 C CA . PHE B 1 222 ? -26.375 -14.266 13.258 1 97.44 222 PHE B CA 1
ATOM 4927 C C . PHE B 1 222 ? -26.094 -15.742 13.047 1 97.44 222 PHE B C 1
ATOM 4929 O O . PHE B 1 222 ? -26.516 -16.578 13.852 1 97.44 222 PHE B O 1
ATOM 4936 N N . ASP B 1 223 ? -25.359 -16.078 11.953 1 97.75 223 ASP B N 1
ATOM 4937 C CA . ASP B 1 223 ? -24.953 -17.453 11.711 1 97.75 223 ASP B CA 1
ATOM 4938 C C . ASP B 1 223 ? -23.766 -17.516 10.742 1 97.75 223 ASP B C 1
ATOM 4940 O O . ASP B 1 223 ? -23.516 -16.547 10.008 1 97.75 223 ASP B O 1
ATOM 4944 N N . HIS B 1 224 ? -23.031 -18.562 10.812 1 97.69 224 HIS B N 1
ATOM 4945 C CA . HIS B 1 224 ? -21.906 -18.781 9.906 1 97.69 224 HIS B CA 1
ATOM 4946 C C . HIS B 1 224 ? -21.594 -20.266 9.766 1 97.69 224 HIS B C 1
ATOM 4948 O O . HIS B 1 224 ? -21.984 -21.078 10.609 1 97.69 224 HIS B O 1
ATOM 4954 N N . ARG B 1 225 ? -20.969 -20.578 8.672 1 96.31 225 ARG B N 1
ATOM 4955 C CA . ARG B 1 225 ? -20.438 -21.922 8.414 1 96.31 225 ARG B CA 1
ATOM 4956 C C . ARG B 1 225 ? -18.984 -21.859 7.988 1 96.31 225 ARG B C 1
ATOM 4958 O O . ARG B 1 225 ? -18.578 -20.953 7.262 1 96.31 225 ARG B O 1
ATOM 4965 N N . MET B 1 226 ? -18.234 -22.812 8.523 1 94.88 226 MET B N 1
ATOM 4966 C CA . MET B 1 226 ? -16.812 -22.875 8.18 1 94.88 226 MET B CA 1
ATOM 4967 C C . MET B 1 226 ? -16.438 -24.25 7.652 1 94.88 226 MET B C 1
ATOM 4969 O O . MET B 1 226 ? -16.969 -25.266 8.109 1 94.88 226 MET B O 1
ATOM 4973 N N . THR B 1 227 ? -15.547 -24.266 6.715 1 91.94 227 THR B N 1
ATOM 4974 C CA . THR B 1 227 ? -15.008 -25.516 6.199 1 91.94 227 THR B CA 1
ATOM 4975 C C . THR B 1 227 ? -13.547 -25.344 5.785 1 91.94 227 THR B C 1
ATOM 4977 O O . THR B 1 227 ? -13.109 -24.234 5.48 1 91.94 227 THR B O 1
ATOM 4980 N N . THR B 1 228 ? -12.836 -26.438 5.91 1 89.88 228 THR B N 1
ATOM 4981 C CA . THR B 1 228 ? -11.492 -26.438 5.336 1 89.88 228 THR B CA 1
ATOM 4982 C C . THR B 1 228 ? -11.555 -26.656 3.826 1 89.88 228 THR B C 1
ATOM 4984 O O . THR B 1 228 ? -12.344 -27.469 3.336 1 89.88 228 THR B O 1
ATOM 4987 N N . GLY B 1 229 ? -10.883 -25.828 3.129 1 89.62 229 GLY B N 1
ATOM 4988 C CA . GLY B 1 229 ? -10.969 -25.891 1.679 1 89.62 229 GLY B CA 1
ATOM 4989 C C . GLY B 1 229 ? -12.016 -24.938 1.113 1 89.62 229 GLY B C 1
ATOM 4990 O O . GLY B 1 229 ? -12.102 -23.781 1.529 1 89.62 229 GLY B O 1
ATOM 4991 N N . THR B 1 230 ? -12.789 -25.406 0.097 1 91.75 230 THR B N 1
ATOM 4992 C CA . THR B 1 230 ? -13.781 -24.562 -0.565 1 91.75 230 THR B CA 1
ATOM 4993 C C . THR B 1 230 ? -15.18 -25.156 -0.415 1 91.75 230 THR B C 1
ATOM 4995 O O . THR B 1 230 ? -15.336 -26.359 -0.191 1 91.75 230 THR B O 1
ATOM 4998 N N . PHE B 1 231 ? -16.172 -24.312 -0.458 1 92 231 PHE B N 1
ATOM 4999 C CA . PHE B 1 231 ? -17.562 -24.75 -0.441 1 92 231 PHE B CA 1
ATOM 5000 C C . PHE B 1 231 ? -17.984 -25.281 -1.811 1 92 231 PHE B C 1
ATOM 5002 O O . PHE B 1 231 ? -17.719 -24.641 -2.832 1 92 231 PHE B O 1
ATOM 5009 N N . CYS B 1 232 ? -18.578 -26.422 -1.831 1 93.06 232 CYS B N 1
ATOM 5010 C CA . CYS B 1 232 ? -19.219 -26.875 -3.059 1 93.06 232 CYS B CA 1
ATOM 5011 C C . CYS B 1 232 ? -20.703 -26.5 -3.072 1 93.06 232 CYS B C 1
ATOM 5013 O O . CYS B 1 232 ? -21.25 -26.078 -2.053 1 93.06 232 CYS B O 1
ATOM 5015 N N . MET B 1 233 ? -21.266 -26.609 -4.227 1 93.25 233 MET B N 1
ATOM 5016 C CA . MET B 1 233 ? -22.672 -26.234 -4.387 1 93.25 233 MET B CA 1
ATOM 5017 C C . MET B 1 233 ? -23.562 -27.031 -3.434 1 93.25 233 MET B C 1
ATOM 5019 O O . MET B 1 233 ? -24.469 -26.469 -2.814 1 93.25 233 MET B O 1
ATOM 5023 N N . GLY B 1 234 ? -23.312 -28.328 -3.361 1 92.69 234 GLY B N 1
ATOM 5024 C CA . GLY B 1 234 ? -24.094 -29.172 -2.467 1 92.69 234 GLY B CA 1
ATOM 5025 C C . GLY B 1 234 ? -24.031 -28.703 -1.021 1 92.69 234 GLY B C 1
ATOM 5026 O O . GLY B 1 234 ? -25.078 -28.625 -0.353 1 92.69 234 GLY B O 1
ATOM 5027 N N . ASP B 1 235 ? -22.828 -28.453 -0.541 1 93 235 ASP B N 1
ATOM 5028 C CA . ASP B 1 235 ? -22.656 -27.953 0.822 1 93 235 ASP B CA 1
ATOM 5029 C C . ASP B 1 235 ? -23.375 -26.625 1.02 1 93 235 ASP B C 1
ATOM 5031 O O . ASP B 1 235 ? -24 -26.391 2.059 1 93 235 ASP B O 1
ATOM 5035 N N . PHE B 1 236 ? -23.266 -25.828 0.046 1 95.31 236 PHE B N 1
ATOM 5036 C CA . PHE B 1 236 ? -23.906 -24.531 0.115 1 95.31 236 PHE B CA 1
ATOM 5037 C C . PHE B 1 236 ? -25.422 -24.672 0.279 1 95.31 236 PHE B C 1
ATOM 5039 O O . PHE B 1 236 ? -26.016 -24.062 1.17 1 95.31 236 PHE B O 1
ATOM 5046 N N . ILE B 1 237 ? -26.062 -25.469 -0.532 1 95.69 237 ILE B N 1
ATOM 5047 C CA . ILE B 1 237 ? -27.5 -25.672 -0.508 1 95.69 237 ILE B CA 1
ATOM 5048 C C . ILE B 1 237 ? -27.922 -26.219 0.852 1 95.69 237 ILE B C 1
ATOM 5050 O O . ILE B 1 237 ? -28.906 -25.766 1.442 1 95.69 237 ILE B O 1
ATOM 5054 N N . ARG B 1 238 ? -27.141 -27.141 1.312 1 95.81 238 ARG B N 1
ATOM 5055 C CA . ARG B 1 238 ? -27.438 -27.734 2.609 1 95.81 238 ARG B CA 1
ATOM 5056 C C . ARG B 1 238 ? -27.406 -26.672 3.715 1 95.81 238 ARG B C 1
ATOM 5058 O O . ARG B 1 238 ? -28.297 -26.609 4.555 1 95.81 238 ARG B O 1
ATOM 5065 N N . HIS B 1 239 ? -26.359 -25.906 3.688 1 96.56 239 HIS B N 1
ATOM 5066 C CA . HIS B 1 239 ? -26.219 -24.859 4.703 1 96.56 239 HIS B CA 1
ATOM 5067 C C . HIS B 1 239 ? -27.328 -23.828 4.598 1 96.56 239 HIS B C 1
ATOM 5069 O O . HIS B 1 239 ? -27.891 -23.391 5.613 1 96.56 239 HIS B O 1
ATOM 5075 N N . MET B 1 240 ? -27.688 -23.422 3.396 1 97.31 240 MET B N 1
ATOM 5076 C CA . MET B 1 240 ? -28.75 -22.453 3.186 1 97.31 240 MET B CA 1
ATOM 5077 C C . MET B 1 240 ? -30.078 -22.969 3.738 1 97.31 240 MET B C 1
ATOM 5079 O O . MET B 1 240 ? -30.781 -22.25 4.453 1 97.31 240 MET B O 1
ATOM 5083 N N . ARG B 1 241 ? -30.406 -24.219 3.406 1 97.19 241 ARG B N 1
ATOM 5084 C CA . ARG B 1 241 ? -31.656 -24.812 3.885 1 97.19 241 ARG B CA 1
ATOM 5085 C C . ARG B 1 241 ? -31.703 -24.812 5.41 1 97.19 241 ARG B C 1
ATOM 5087 O O . ARG B 1 241 ? -32.719 -24.484 6.004 1 97.19 241 ARG B O 1
ATOM 5094 N N . THR B 1 242 ? -30.594 -25.156 5.965 1 97.5 242 THR B N 1
ATOM 5095 C CA . THR B 1 242 ? -30.516 -25.234 7.418 1 97.5 242 THR B CA 1
ATOM 5096 C C . THR B 1 242 ? -30.688 -23.844 8.039 1 97.5 242 THR B C 1
ATOM 5098 O O . THR B 1 242 ? -31.484 -23.672 8.969 1 97.5 242 THR B O 1
ATOM 5101 N N . VAL B 1 243 ? -29.984 -22.859 7.559 1 97.81 243 VAL B N 1
ATOM 5102 C CA . VAL B 1 243 ? -29.969 -21.531 8.156 1 97.81 243 VAL B CA 1
ATOM 5103 C C . VAL B 1 243 ? -31.312 -20.859 7.93 1 97.81 243 VAL B C 1
ATOM 5105 O O . VAL B 1 243 ? -31.844 -20.188 8.828 1 97.81 243 VAL B O 1
ATOM 5108 N N . ILE B 1 244 ? -31.891 -21.031 6.742 1 97.62 244 ILE B N 1
ATOM 5109 C CA . ILE B 1 244 ? -33.188 -20.438 6.441 1 97.62 244 ILE B CA 1
ATOM 5110 C C . ILE B 1 244 ? -34.25 -21.047 7.352 1 97.62 244 ILE B C 1
ATOM 5112 O O . ILE B 1 244 ? -35.062 -20.328 7.93 1 97.62 244 ILE B O 1
ATOM 5116 N N . SER B 1 245 ? -34.219 -22.375 7.488 1 97.44 245 SER B N 1
ATOM 5117 C CA . SER B 1 245 ? -35.188 -23.078 8.312 1 97.44 245 SER B CA 1
ATOM 5118 C C . SER B 1 245 ? -35.094 -22.625 9.773 1 97.44 245 SER B C 1
ATOM 5120 O O . SER B 1 245 ? -36.094 -22.594 10.484 1 97.44 245 SER B O 1
ATOM 5122 N N . THR B 1 246 ? -33.938 -22.266 10.156 1 97.5 246 THR B N 1
ATOM 5123 C CA . THR B 1 246 ? -33.688 -21.969 11.562 1 97.5 246 THR B CA 1
ATOM 5124 C C . THR B 1 246 ? -33.969 -20.484 11.852 1 97.5 246 THR B C 1
ATOM 5126 O O . THR B 1 246 ? -34.531 -20.156 12.906 1 97.5 246 THR B O 1
ATOM 5129 N N . HIS B 1 247 ? -33.594 -19.562 10.898 1 97.56 247 HIS B N 1
ATOM 5130 C CA . HIS B 1 247 ? -33.5 -18.156 11.281 1 97.56 247 HIS B CA 1
ATOM 5131 C C . HIS B 1 247 ? -34.5 -17.312 10.484 1 97.56 247 HIS B C 1
ATOM 5133 O O . HIS B 1 247 ? -34.812 -16.188 10.875 1 97.56 247 HIS B O 1
ATOM 5139 N N . ALA B 1 248 ? -34.938 -17.797 9.383 1 97.31 248 ALA B N 1
ATOM 5140 C CA . ALA B 1 248 ? -35.75 -16.984 8.492 1 97.31 248 ALA B CA 1
ATOM 5141 C C . ALA B 1 248 ? -37.219 -17.016 8.914 1 97.31 248 ALA B C 1
ATOM 5143 O O . ALA B 1 248 ? -37.656 -17.938 9.609 1 97.31 248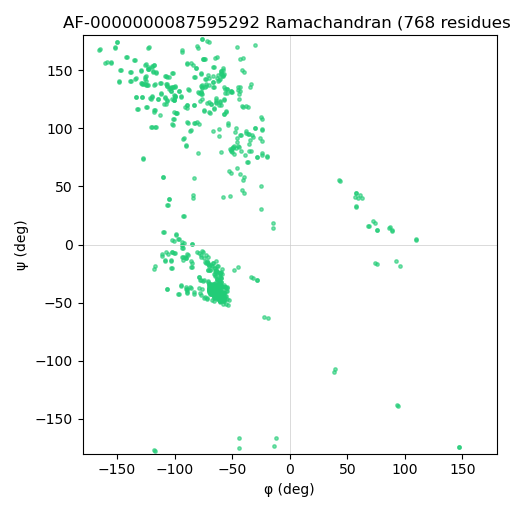 ALA B O 1
ATOM 5144 N N . THR B 1 249 ? -37.938 -15.969 8.547 1 96.56 249 THR B N 1
ATOM 5145 C CA . THR B 1 249 ? -39.375 -15.883 8.695 1 96.56 249 THR B CA 1
ATOM 5146 C C . THR B 1 249 ? -40.031 -15.625 7.344 1 96.56 249 THR B C 1
ATOM 5148 O O . THR B 1 249 ? -39.406 -15.086 6.43 1 96.56 249 THR B O 1
ATOM 5151 N N . PRO B 1 250 ? -41.281 -16.078 7.219 1 95.75 250 PRO B N 1
ATOM 5152 C CA . PRO B 1 250 ? -41.938 -15.828 5.945 1 95.75 250 PRO B CA 1
ATOM 5153 C C . PRO B 1 250 ? -42.125 -14.336 5.66 1 95.75 250 PRO B C 1
ATOM 5155 O O . PRO B 1 250 ? -42.375 -13.555 6.578 1 95.75 250 PRO B O 1
ATOM 5158 N N . PHE B 1 251 ? -41.969 -14.062 4.426 1 92 251 PHE B N 1
ATOM 5159 C CA . PHE B 1 251 ? -42.188 -12.688 3.973 1 92 251 PHE B CA 1
ATOM 5160 C C . PHE B 1 251 ? -43.562 -12.18 4.383 1 92 251 PHE B C 1
ATOM 5162 O O . PHE B 1 251 ? -44.562 -12.906 4.277 1 92 251 PHE B O 1
ATOM 5169 N N . PRO B 1 252 ? -43.5 -10.945 4.918 1 90.88 252 PRO B N 1
ATOM 5170 C CA . PRO B 1 252 ? -42.5 -9.875 5.023 1 90.88 252 PRO B CA 1
ATOM 5171 C C . PRO B 1 252 ? -41.906 -9.75 6.422 1 90.88 252 PRO B C 1
ATOM 5173 O O . PRO B 1 252 ? -41.75 -8.641 6.93 1 90.88 252 PRO B O 1
ATOM 5176 N N . GLY B 1 253 ? -41.781 -10.891 7.066 1 91.25 253 GLY B N 1
ATOM 5177 C CA . GLY B 1 253 ? -41.188 -10.914 8.383 1 91.25 253 GLY B CA 1
ATOM 5178 C C . GLY B 1 253 ? -39.688 -10.633 8.359 1 91.25 253 GLY B C 1
ATOM 5179 O O . GLY B 1 253 ? -39.125 -10.406 7.289 1 91.25 253 GLY B O 1
ATOM 5180 N N . PRO B 1 254 ? -39.125 -10.531 9.586 1 93.56 254 PRO B N 1
ATOM 5181 C CA . PRO B 1 254 ? -37.688 -10.328 9.633 1 93.56 254 PRO B CA 1
ATOM 5182 C C . PRO B 1 254 ? -36.906 -11.438 8.945 1 93.56 254 PRO B C 1
ATOM 5184 O O . PRO B 1 254 ? -37.375 -12.586 8.914 1 93.56 254 PRO B O 1
ATOM 5187 N N . ARG B 1 255 ? -35.844 -11.102 8.328 1 96.44 255 ARG B N 1
ATOM 5188 C CA . ARG B 1 255 ? -34.969 -12.047 7.656 1 96.44 255 ARG B CA 1
ATOM 5189 C C . ARG B 1 255 ? -35.719 -12.844 6.598 1 96.44 255 ARG B C 1
ATOM 5191 O O . ARG B 1 255 ? -35.562 -14.062 6.496 1 96.44 255 ARG B O 1
ATOM 5198 N N . SER B 1 256 ? -36.5 -12.109 5.871 1 95.81 256 SER B N 1
ATOM 5199 C CA . SER B 1 256 ? -37.312 -12.766 4.867 1 95.81 256 SER B CA 1
ATOM 5200 C C . SER B 1 256 ? -36.781 -12.516 3.459 1 95.81 256 SER B C 1
ATOM 5202 O O . SER B 1 256 ? -37.25 -13.141 2.498 1 95.81 256 SER B O 1
ATOM 5204 N N . VAL B 1 257 ? -35.812 -11.648 3.316 1 95.25 257 VAL B N 1
ATOM 5205 C CA . VAL B 1 257 ? -35.219 -11.328 2.025 1 95.25 257 VAL B CA 1
ATOM 5206 C C . VAL B 1 257 ? -33.688 -11.57 2.088 1 95.25 257 VAL B C 1
ATOM 5208 O O . VAL B 1 257 ? -32.969 -10.883 2.824 1 95.25 257 VAL B O 1
ATOM 5211 N N . TRP B 1 258 ? -33.188 -12.43 1.317 1 96.62 258 TRP B N 1
ATOM 5212 C CA . TRP B 1 258 ? -31.781 -12.812 1.335 1 96.62 258 TRP B CA 1
ATOM 5213 C C . TRP B 1 258 ? -31.094 -12.406 0.036 1 96.62 258 TRP B C 1
ATOM 5215 O O . TRP B 1 258 ? -31.562 -12.742 -1.054 1 96.62 258 TRP B O 1
ATOM 5225 N N . ILE B 1 259 ? -30.031 -11.672 0.195 1 95.75 259 ILE B N 1
ATOM 5226 C CA . ILE B 1 259 ? -29.312 -11.141 -0.958 1 95.75 259 ILE B CA 1
ATOM 5227 C C . ILE B 1 259 ? -27.953 -11.812 -1.066 1 95.75 259 ILE B C 1
ATOM 5229 O O . ILE B 1 259 ? -27.203 -11.883 -0.083 1 95.75 259 ILE B O 1
ATOM 5233 N N . MET B 1 260 ? -27.578 -12.305 -2.162 1 95.25 260 MET B N 1
ATOM 5234 C CA . MET B 1 260 ? -26.297 -12.953 -2.412 1 95.25 260 MET B CA 1
ATOM 5235 C C . MET B 1 260 ? -25.781 -12.609 -3.803 1 95.25 260 MET B C 1
ATOM 5237 O O . MET B 1 260 ? -26.531 -12.117 -4.648 1 95.25 260 MET B O 1
ATOM 5241 N N . ASP B 1 261 ? -24.484 -12.805 -4.027 1 93.38 261 ASP B N 1
ATOM 5242 C CA . ASP B 1 261 ? -23.922 -12.5 -5.34 1 93.38 261 ASP B CA 1
ATOM 5243 C C . ASP B 1 261 ? -24.281 -13.578 -6.355 1 93.38 261 ASP B C 1
ATOM 5245 O O . ASP B 1 261 ? -25.016 -14.523 -6.035 1 93.38 261 ASP B O 1
ATOM 5249 N N . GLY B 1 262 ? -23.891 -13.398 -7.609 1 89.44 262 GLY B N 1
ATOM 5250 C CA . GLY B 1 262 ? -24.266 -14.297 -8.688 1 89.44 262 GLY B CA 1
ATOM 5251 C C . GLY B 1 262 ? -23.25 -15.406 -8.922 1 89.44 262 GLY B C 1
ATOM 5252 O O . GLY B 1 262 ? -23.141 -15.922 -10.031 1 89.44 262 GLY B O 1
ATOM 5253 N N . ALA B 1 263 ? -22.484 -15.742 -7.91 1 89.62 263 ALA B N 1
ATOM 5254 C CA . ALA B 1 263 ? -21.531 -16.828 -8.062 1 89.62 263 ALA B CA 1
ATOM 5255 C C . ALA B 1 263 ? -22.234 -18.141 -8.422 1 89.62 263 ALA B C 1
ATOM 5257 O O . ALA B 1 263 ? -23.375 -18.375 -8.008 1 89.62 263 ALA B O 1
ATOM 5258 N N . SER B 1 264 ? -21.562 -18.953 -9.141 1 89.06 264 SER B N 1
ATOM 5259 C CA . SER B 1 264 ? -22.141 -20.203 -9.648 1 89.06 264 SER B CA 1
ATOM 5260 C C . SER B 1 264 ? -22.656 -21.078 -8.516 1 89.06 264 SER B C 1
ATOM 5262 O O . SER B 1 264 ? -23.688 -21.734 -8.664 1 89.06 264 SER B O 1
ATOM 5264 N N . ILE B 1 265 ? -21.984 -21.047 -7.41 1 89.5 265 ILE B N 1
ATOM 5265 C CA . ILE B 1 265 ? -22.375 -21.875 -6.277 1 89.5 265 ILE B CA 1
ATOM 5266 C C . ILE B 1 265 ? -23.688 -21.375 -5.68 1 89.5 265 ILE B C 1
ATOM 5268 O O . ILE B 1 265 ? -24.359 -22.109 -4.957 1 89.5 265 ILE B O 1
ATOM 5272 N N . HIS B 1 266 ? -24.016 -20.125 -5.922 1 89.81 266 HIS B N 1
ATOM 5273 C CA . HIS B 1 266 ? -25.203 -19.516 -5.336 1 89.81 266 HIS B CA 1
ATOM 5274 C C . HIS B 1 266 ? -26.422 -19.703 -6.238 1 89.81 266 HIS B C 1
ATOM 5276 O O . HIS B 1 266 ? -27.547 -19.422 -5.828 1 89.81 266 HIS B O 1
ATOM 5282 N N . LEU B 1 267 ? -26.078 -20.141 -7.422 1 85.12 267 LEU B N 1
ATOM 5283 C CA . LEU B 1 267 ? -27.141 -20.203 -8.422 1 85.12 267 LEU B CA 1
ATOM 5284 C C . LEU B 1 267 ? -27.812 -21.578 -8.43 1 85.12 267 LEU B C 1
ATOM 5286 O O . LEU B 1 267 ? -27.266 -22.531 -9 1 85.12 267 LEU B O 1
ATOM 5290 N N . SER B 1 268 ? -28.766 -21.797 -7.77 1 89.88 268 SER B N 1
ATOM 5291 C CA . SER B 1 268 ? -29.547 -23.031 -7.73 1 89.88 268 SER B CA 1
ATOM 5292 C C . SER B 1 268 ? -31.047 -22.734 -7.828 1 89.88 268 SER B C 1
ATOM 5294 O O . SER B 1 268 ? -31.625 -22.141 -6.914 1 89.88 268 SER B O 1
ATOM 5296 N N . GLU B 1 269 ? -31.656 -23.219 -8.891 1 90.81 269 GLU B N 1
ATOM 5297 C CA . GLU B 1 269 ? -33.094 -23.047 -9.062 1 90.81 269 GLU B CA 1
ATOM 5298 C C . GLU B 1 269 ? -33.875 -23.828 -8.008 1 90.81 269 GLU B C 1
ATOM 5300 O O . GLU B 1 269 ? -34.906 -23.375 -7.543 1 90.81 269 GLU B O 1
ATOM 5305 N N . GLU B 1 270 ? -33.312 -24.891 -7.754 1 92.5 270 GLU B N 1
ATOM 5306 C CA . GLU B 1 270 ? -33.938 -25.719 -6.723 1 92.5 270 GLU B CA 1
ATOM 5307 C C . GLU B 1 270 ? -33.969 -24.984 -5.383 1 92.5 270 GLU B C 1
ATOM 5309 O O . GLU B 1 270 ? -35 -25 -4.691 1 92.5 270 GLU B O 1
ATOM 5314 N N . LEU B 1 271 ? -32.906 -24.406 -5.035 1 95 271 LEU B N 1
ATOM 5315 C CA . LEU B 1 271 ? -32.844 -23.672 -3.773 1 95 271 LEU B CA 1
ATOM 5316 C C . LEU B 1 271 ? -33.812 -22.5 -3.779 1 95 271 LEU B C 1
ATOM 5318 O O . LEU B 1 271 ? -34.469 -22.234 -2.777 1 95 271 LEU B O 1
ATOM 5322 N N . LYS B 1 272 ? -33.875 -21.828 -4.875 1 94.31 272 LYS B N 1
ATOM 5323 C CA . LYS B 1 272 ? -34.75 -20.672 -4.996 1 94.31 272 LYS B CA 1
ATOM 5324 C C . LYS B 1 272 ? -36.219 -21.078 -4.805 1 94.31 272 LYS B C 1
ATOM 5326 O O . LYS B 1 272 ? -36.938 -20.406 -4.07 1 94.31 272 LYS B O 1
ATOM 5331 N N . ALA B 1 273 ? -36.594 -22.109 -5.469 1 95.62 273 ALA B N 1
ATOM 5332 C CA . ALA B 1 273 ? -37.969 -22.594 -5.363 1 95.62 273 ALA B CA 1
ATOM 5333 C C . ALA B 1 273 ? -38.281 -23.047 -3.941 1 95.62 273 ALA B C 1
ATOM 5335 O O . ALA B 1 273 ? -39.375 -22.75 -3.414 1 95.62 273 ALA B O 1
ATOM 5336 N N . TRP B 1 274 ? -37.344 -23.75 -3.455 1 96.75 274 TRP B N 1
ATOM 5337 C CA . TRP B 1 274 ? -37.531 -24.234 -2.086 1 96.75 274 TRP B CA 1
ATOM 5338 C C . TRP B 1 274 ? -37.656 -23.062 -1.119 1 96.75 274 TRP B C 1
ATOM 5340 O O . TRP B 1 274 ? -38.531 -23.062 -0.249 1 96.75 274 TRP B O 1
ATOM 5350 N N . ALA B 1 275 ? -36.812 -22.078 -1.188 1 96.94 275 ALA B N 1
ATOM 5351 C CA . ALA B 1 275 ? -36.875 -20.906 -0.324 1 96.94 275 ALA B CA 1
ATOM 5352 C C . ALA B 1 275 ? -38.219 -20.188 -0.455 1 96.94 275 ALA B C 1
ATOM 5354 O O . ALA B 1 275 ? -38.781 -19.75 0.544 1 96.94 275 ALA B O 1
ATOM 5355 N N . LEU B 1 276 ? -38.688 -20.078 -1.663 1 95.56 276 LEU B N 1
ATOM 5356 C CA . LEU B 1 276 ? -39.969 -19.438 -1.915 1 95.56 276 LEU B CA 1
ATOM 5357 C C . LEU B 1 276 ? -41.094 -20.188 -1.222 1 95.56 276 LEU B C 1
ATOM 5359 O O . LEU B 1 276 ? -42.031 -19.578 -0.699 1 95.56 276 LEU B O 1
ATOM 5363 N N . SER B 1 277 ? -40.969 -21.469 -1.277 1 96.62 277 SER B N 1
ATOM 5364 C CA . SER B 1 277 ? -42 -22.297 -0.615 1 96.62 277 SER B CA 1
ATOM 5365 C C . SER B 1 277 ? -42 -22.047 0.89 1 96.62 277 SER B C 1
ATOM 5367 O O . SER B 1 277 ? -43.031 -22.266 1.555 1 96.62 277 SER B O 1
ATOM 5369 N N . LYS B 1 278 ? -40.906 -21.594 1.434 1 96.5 278 LYS B N 1
ATOM 5370 C CA . LYS B 1 278 ? -40.812 -21.297 2.857 1 96.5 278 LYS B CA 1
ATOM 5371 C C . LYS B 1 278 ? -41.125 -19.812 3.123 1 96.5 278 LYS B C 1
ATOM 5373 O O . LYS B 1 278 ? -41.031 -19.359 4.262 1 96.5 278 LYS B O 1
ATOM 5378 N N . GLY B 1 279 ? -41.406 -19.078 2.033 1 95.81 279 GLY B N 1
ATOM 5379 C CA . GLY B 1 279 ? -41.75 -17.656 2.16 1 95.81 279 GLY B CA 1
ATOM 5380 C C . GLY B 1 279 ? -40.531 -16.766 2.168 1 95.81 279 GLY B C 1
ATOM 5381 O O . GLY B 1 279 ? -40.562 -15.633 2.67 1 95.81 279 GLY B O 1
ATOM 5382 N N . VAL B 1 280 ? -39.438 -17.234 1.789 1 96.38 280 VAL B N 1
ATOM 5383 C CA . VAL B 1 280 ? -38.188 -16.453 1.772 1 96.38 280 VAL B CA 1
ATOM 5384 C C . VAL B 1 280 ? -37.844 -16.062 0.338 1 96.38 280 VAL B C 1
ATOM 5386 O O . VAL B 1 280 ? -37.906 -16.891 -0.571 1 96.38 280 VAL B O 1
ATOM 5389 N N . VAL B 1 281 ? -37.5 -14.805 0.172 1 94 281 VAL B N 1
ATOM 5390 C CA . VAL B 1 281 ? -37.188 -14.289 -1.155 1 94 281 VAL B CA 1
ATOM 5391 C C . VAL B 1 281 ? -35.656 -14.211 -1.332 1 94 281 VAL B C 1
ATOM 5393 O O . VAL B 1 281 ? -34.969 -13.609 -0.515 1 94 281 VAL B O 1
ATOM 5396 N N . LEU B 1 282 ? -35.188 -14.844 -2.336 1 94.94 282 LEU B N 1
ATOM 5397 C CA . LEU B 1 282 ? -33.75 -14.758 -2.678 1 94.94 282 LEU B CA 1
ATOM 5398 C C . LEU B 1 282 ? -33.531 -13.781 -3.82 1 94.94 282 LEU B C 1
ATOM 5400 O O . LEU B 1 282 ? -34.188 -13.867 -4.859 1 94.94 282 LEU B O 1
ATOM 5404 N N . ILE B 1 283 ? -32.656 -12.805 -3.553 1 93.25 283 ILE B N 1
ATOM 5405 C CA . ILE B 1 283 ? -32.344 -11.812 -4.574 1 93.25 283 ILE B CA 1
ATOM 5406 C C . ILE B 1 283 ? -30.859 -11.906 -4.934 1 93.25 283 ILE B C 1
ATOM 5408 O O . ILE B 1 283 ? -30.016 -12.047 -4.051 1 93.25 283 ILE B O 1
ATOM 5412 N N . GLN B 1 284 ? -30.547 -11.836 -6.195 1 93.5 284 GLN B N 1
ATOM 5413 C CA . GLN B 1 284 ? -29.156 -11.852 -6.656 1 93.5 284 GLN B CA 1
ATOM 5414 C C . GLN B 1 284 ? -28.625 -10.438 -6.883 1 93.5 284 GLN B C 1
ATOM 5416 O O . GLN B 1 284 ? -29.297 -9.617 -7.52 1 93.5 284 GLN B O 1
ATOM 5421 N N . LEU B 1 285 ? -27.484 -10.188 -6.375 1 93.5 285 LEU B N 1
ATOM 5422 C CA . LEU B 1 285 ? -26.828 -8.914 -6.602 1 93.5 285 LEU B CA 1
ATOM 5423 C C . LEU B 1 285 ? -26.422 -8.75 -8.07 1 93.5 285 LEU B C 1
ATOM 5425 O O . LEU B 1 285 ? -26.25 -9.75 -8.773 1 93.5 285 LEU B O 1
ATOM 5429 N N . SER B 1 286 ? -26.375 -7.484 -8.43 1 89.5 286 SER B N 1
ATOM 5430 C CA . SER B 1 286 ? -25.844 -7.219 -9.766 1 89.5 286 SER B CA 1
ATOM 5431 C C . SER B 1 286 ? -24.406 -7.684 -9.891 1 89.5 286 SER B C 1
ATOM 5433 O O . SER B 1 286 ? -23.609 -7.535 -8.961 1 89.5 286 SER B O 1
ATOM 5435 N N . ALA B 1 287 ? -24.125 -8.219 -11.047 1 87.12 287 ALA B N 1
ATOM 5436 C CA . ALA B 1 287 ? -22.766 -8.734 -11.273 1 87.12 287 ALA B CA 1
ATOM 5437 C C . ALA B 1 287 ? -21.734 -7.641 -11.062 1 87.12 287 ALA B C 1
ATOM 5439 O O . ALA B 1 287 ? -21.922 -6.496 -11.477 1 87.12 287 ALA B O 1
ATOM 5440 N N . TYR B 1 288 ? -20.688 -7.953 -10.375 1 86.19 288 TYR B N 1
ATOM 5441 C CA . TYR B 1 288 ? -19.516 -7.117 -10.156 1 86.19 288 TYR B CA 1
ATOM 5442 C C . TYR B 1 288 ? -19.844 -5.918 -9.281 1 86.19 288 TYR B C 1
ATOM 5444 O O . TYR B 1 288 ? -19.125 -4.918 -9.281 1 86.19 288 TYR B O 1
ATOM 5452 N N . CYS B 1 289 ? -20.953 -5.977 -8.617 1 88.94 289 CYS B N 1
ATOM 5453 C CA . CYS B 1 289 ? -21.344 -4.875 -7.738 1 88.94 289 CYS B CA 1
ATOM 5454 C C . CYS B 1 289 ? -21.266 -5.293 -6.273 1 88.94 289 CYS B C 1
ATOM 5456 O O . CYS B 1 289 ? -22.219 -5.117 -5.52 1 88.94 289 CYS B O 1
ATOM 5458 N N . CYS B 1 290 ? -20.094 -5.691 -5.949 1 89.5 290 CYS B N 1
ATOM 5459 C CA . CYS B 1 290 ? -19.875 -6.16 -4.582 1 89.5 290 CYS B CA 1
ATOM 5460 C C . CYS B 1 290 ? -20.031 -5.023 -3.584 1 89.5 290 CYS B C 1
ATOM 5462 O O . CYS B 1 290 ? -20.266 -5.258 -2.396 1 89.5 290 CYS B O 1
ATOM 5464 N N . PHE B 1 291 ? -20 -3.777 -4.055 1 87.12 291 PHE B N 1
ATOM 5465 C CA . PHE B 1 291 ? -20.094 -2.621 -3.172 1 87.12 291 PHE B CA 1
ATOM 5466 C C . PHE B 1 291 ? -21.531 -2.422 -2.699 1 87.12 291 PHE B C 1
ATOM 5468 O O . PHE B 1 291 ? -21.797 -1.618 -1.801 1 87.12 291 PHE B O 1
ATOM 5475 N N . PHE B 1 292 ? -22.438 -3.205 -3.225 1 92.06 292 PHE B N 1
ATOM 5476 C CA . PHE B 1 292 ? -23.812 -3.207 -2.723 1 92.06 292 PHE B CA 1
ATOM 5477 C C . PHE B 1 292 ? -23.969 -4.211 -1.589 1 92.06 292 PHE B C 1
ATOM 5479 O O . PHE B 1 292 ? -25.016 -4.254 -0.932 1 92.06 292 PHE B O 1
ATOM 5486 N N . ASN B 1 293 ? -22.938 -5.039 -1.339 1 95 293 ASN B N 1
ATOM 5487 C CA . ASN B 1 293 ? -23 -6.098 -0.34 1 95 293 ASN B CA 1
ATOM 5488 C C . ASN B 1 293 ? -22.266 -5.707 0.941 1 95 293 ASN B C 1
ATOM 5490 O O . ASN B 1 293 ? -21.047 -5.836 1.025 1 95 293 ASN B O 1
ATOM 5494 N N . PRO B 1 294 ? -22.969 -5.355 1.954 1 95.44 294 PRO B N 1
ATOM 5495 C CA . PRO B 1 294 ? -22.344 -4.898 3.199 1 95.44 294 PRO B CA 1
ATOM 5496 C C . PRO B 1 294 ? -21.453 -5.965 3.836 1 95.44 294 PRO B C 1
ATOM 5498 O O . PRO B 1 294 ? -20.578 -5.641 4.641 1 95.44 294 PRO B O 1
ATOM 5501 N N . ILE B 1 295 ? -21.703 -7.215 3.545 1 97.38 295 ILE B N 1
ATOM 5502 C CA . ILE B 1 295 ? -20.922 -8.281 4.172 1 97.38 295 ILE B CA 1
ATOM 5503 C C . ILE B 1 295 ? -19.469 -8.172 3.742 1 97.38 295 ILE B C 1
ATOM 5505 O O . ILE B 1 295 ? -18.578 -8.688 4.422 1 97.38 295 ILE B O 1
ATOM 5509 N N . GLU B 1 296 ? -19.203 -7.535 2.594 1 95.44 296 GLU B N 1
ATOM 5510 C CA . GLU B 1 296 ? -17.828 -7.309 2.154 1 95.44 296 GLU B CA 1
ATOM 5511 C C . GLU B 1 296 ? -17.078 -6.395 3.125 1 95.44 296 GLU B C 1
ATOM 5513 O O . GLU B 1 296 ? -15.883 -6.582 3.367 1 95.44 296 GLU B O 1
ATOM 5518 N N . LEU B 1 297 ? -17.75 -5.406 3.658 1 94.81 297 LEU B N 1
ATOM 5519 C CA . LEU B 1 297 ? -17.172 -4.531 4.668 1 94.81 297 LEU B CA 1
ATOM 5520 C C . LEU B 1 297 ? -16.844 -5.312 5.938 1 94.81 297 LEU B C 1
ATOM 5522 O O . LEU B 1 297 ? -15.797 -5.09 6.555 1 94.81 297 LEU B O 1
ATOM 5526 N N . PHE B 1 298 ? -17.75 -6.203 6.238 1 96.25 298 PHE B N 1
ATOM 5527 C CA . PHE B 1 298 ? -17.5 -7.051 7.398 1 96.25 298 PHE B CA 1
ATOM 5528 C C . PHE B 1 298 ? -16.266 -7.918 7.176 1 96.25 298 PHE B C 1
ATOM 5530 O O . PHE B 1 298 ? -15.445 -8.07 8.078 1 96.25 298 PHE B O 1
ATOM 5537 N N . PHE B 1 299 ? -16.141 -8.523 6 1 96.69 299 PHE B N 1
ATOM 5538 C CA . PHE B 1 299 ? -14.984 -9.367 5.711 1 96.69 299 PHE B CA 1
ATOM 5539 C C . PHE B 1 299 ? -13.688 -8.57 5.832 1 96.69 299 PHE B C 1
ATOM 5541 O O . PHE B 1 299 ? -12.656 -9.102 6.25 1 96.69 299 PHE B O 1
ATOM 5548 N N . GLY B 1 300 ? -13.711 -7.312 5.43 1 94.75 300 GLY B N 1
ATOM 5549 C CA . GLY B 1 300 ? -12.57 -6.438 5.656 1 94.75 300 GLY B CA 1
ATOM 5550 C C . GLY B 1 300 ? -12.25 -6.246 7.129 1 94.75 300 GLY B C 1
ATOM 5551 O O . GLY B 1 300 ? -11.086 -6.305 7.527 1 94.75 300 GLY B O 1
ATOM 5552 N N . ALA B 1 301 ? -13.289 -6.02 7.891 1 94.88 301 ALA B N 1
ATOM 5553 C CA . ALA B 1 301 ? -13.125 -5.855 9.336 1 94.88 301 ALA B CA 1
ATOM 5554 C C . ALA B 1 301 ? -12.602 -7.137 9.977 1 94.88 301 ALA B C 1
ATOM 5556 O O . ALA B 1 301 ? -11.781 -7.086 10.891 1 94.88 301 ALA B O 1
ATOM 5557 N N . LEU B 1 302 ? -13.117 -8.219 9.484 1 95.06 302 LEU B N 1
ATOM 5558 C CA . LEU B 1 302 ? -12.672 -9.508 9.984 1 95.06 302 LEU B CA 1
ATOM 5559 C C . LEU B 1 302 ? -11.18 -9.703 9.742 1 95.06 302 LEU B C 1
ATOM 5561 O O . LEU B 1 302 ? -10.453 -10.141 10.641 1 95.06 302 LEU B O 1
ATOM 5565 N N . LYS B 1 303 ? -10.727 -9.391 8.57 1 93.56 303 LYS B N 1
ATOM 5566 C CA . LYS B 1 303 ? -9.305 -9.492 8.25 1 93.56 303 LYS B CA 1
ATOM 5567 C C . LYS B 1 303 ? -8.469 -8.602 9.164 1 93.56 303 LYS B C 1
ATOM 5569 O O . LYS B 1 303 ? -7.41 -9.016 9.648 1 93.56 303 LYS B O 1
ATOM 5574 N N . ALA B 1 304 ? -8.922 -7.422 9.367 1 92.88 304 ALA B N 1
ATOM 5575 C CA . ALA B 1 304 ? -8.227 -6.492 10.258 1 92.88 304 ALA B CA 1
ATOM 5576 C C . ALA B 1 304 ? -8.133 -7.059 11.672 1 92.88 304 ALA B C 1
ATOM 5578 O O . ALA B 1 304 ? -7.094 -6.938 12.328 1 92.88 304 ALA B O 1
ATOM 5579 N N . ARG B 1 305 ? -9.211 -7.605 12.102 1 92.75 305 ARG B N 1
ATOM 5580 C CA . ARG B 1 305 ? -9.234 -8.203 13.43 1 92.75 305 ARG B CA 1
ATOM 5581 C C . ARG B 1 305 ? -8.281 -9.383 13.523 1 92.75 305 ARG B C 1
ATOM 5583 O O . ARG B 1 305 ? -7.633 -9.586 14.547 1 92.75 305 ARG B O 1
ATOM 5590 N N . MET B 1 306 ? -8.195 -10.164 12.469 1 91.06 306 MET B N 1
ATOM 5591 C CA . MET B 1 306 ? -7.254 -11.281 12.406 1 91.06 306 MET B CA 1
ATOM 5592 C C . MET B 1 306 ? -5.816 -10.789 12.547 1 91.06 306 MET B C 1
ATOM 5594 O O . MET B 1 306 ? -5.004 -11.422 13.219 1 91.06 306 MET B O 1
ATOM 5598 N N . GLN B 1 307 ? -5.496 -9.703 11.914 1 90.19 307 GLN B N 1
ATOM 5599 C CA . GLN B 1 307 ? -4.156 -9.133 11.992 1 90.19 307 GLN B CA 1
ATOM 5600 C C . GLN B 1 307 ? -3.857 -8.617 13.398 1 90.19 307 GLN B C 1
ATOM 5602 O O . GLN B 1 307 ? -2.717 -8.695 13.859 1 90.19 307 GLN B O 1
ATOM 5607 N N . GLU B 1 308 ? -4.883 -8.109 13.992 1 89.5 308 GLU B N 1
ATOM 5608 C CA . GLU B 1 308 ? -4.723 -7.648 15.367 1 89.5 308 GLU B CA 1
ATOM 5609 C C . GLU B 1 308 ? -4.426 -8.812 16.312 1 89.5 308 GLU B C 1
ATOM 5611 O O . GLU B 1 308 ? -3.641 -8.672 17.25 1 89.5 308 GLU B O 1
ATOM 5616 N N . LYS B 1 309 ? -5.059 -9.93 15.992 1 87.81 309 LYS B N 1
ATOM 5617 C CA . LYS B 1 309 ? -4.898 -11.109 16.844 1 87.81 309 LYS B CA 1
ATOM 5618 C C . LYS B 1 309 ? -3.98 -12.133 16.188 1 87.81 309 LYS B C 1
ATOM 5620 O O . LYS B 1 309 ? -4.281 -13.328 16.172 1 87.81 309 LYS B O 1
ATOM 5625 N N . THR B 1 310 ? -2.988 -11.617 15.586 1 83.44 310 THR B N 1
ATOM 5626 C CA . THR B 1 310 ? -2.107 -12.453 14.773 1 83.44 310 THR B CA 1
ATOM 5627 C C . THR B 1 310 ? -1.567 -13.625 15.594 1 83.44 310 THR B C 1
ATOM 5629 O O . THR B 1 310 ? -1.412 -14.727 15.07 1 83.44 310 THR B O 1
ATOM 5632 N N . GLU B 1 311 ? -1.279 -13.43 16.828 1 78.56 311 GLU B N 1
ATOM 5633 C CA . GLU B 1 311 ? -0.69 -14.453 17.688 1 78.56 311 GLU B CA 1
ATOM 5634 C C . GLU B 1 311 ? -1.606 -15.672 17.797 1 78.56 311 GLU B C 1
ATOM 5636 O O . GLU B 1 311 ? -1.133 -16.797 17.922 1 78.56 311 GLU B O 1
ATOM 5641 N N . SER B 1 312 ? -2.863 -15.375 17.75 1 77.31 312 SER B N 1
ATOM 5642 C CA . SER B 1 312 ? -3.842 -16.453 17.875 1 77.31 312 SER B CA 1
ATOM 5643 C C . SER B 1 312 ? -3.854 -17.328 16.641 1 77.31 312 SER B C 1
ATOM 5645 O O . SER B 1 312 ? -4.312 -18.469 16.688 1 77.31 312 SER B O 1
ATOM 5647 N N . PHE B 1 313 ? -3.393 -16.812 15.547 1 77.19 313 PHE B N 1
ATOM 5648 C CA . PHE B 1 313 ? -3.469 -17.531 14.281 1 77.19 313 PHE B CA 1
ATOM 5649 C C . PHE B 1 313 ? -2.117 -18.141 13.922 1 77.19 313 PHE B C 1
ATOM 5651 O O . PHE B 1 313 ? -2.02 -18.938 12.992 1 77.19 313 PHE B O 1
ATOM 5658 N N . MET B 1 314 ? -1.025 -17.688 14.453 1 67.69 314 MET B N 1
ATOM 5659 C CA . MET B 1 314 ? 0.332 -18.109 14.117 1 67.69 314 MET B CA 1
ATOM 5660 C C . MET B 1 314 ? 0.656 -19.453 14.758 1 67.69 314 MET B C 1
ATOM 5662 O O . MET B 1 314 ? 1.678 -20.062 14.445 1 67.69 314 MET B O 1
ATOM 5666 N N . HIS B 1 315 ? -0.183 -19.891 15.633 1 59.22 315 HIS B N 1
ATOM 5667 C CA . HIS B 1 315 ? 0.21 -21.141 16.281 1 59.22 315 HIS B CA 1
ATOM 5668 C C . HIS B 1 315 ? 0.366 -22.266 15.258 1 59.22 315 HIS B C 1
ATOM 5670 O O . HIS B 1 315 ? -0.308 -22.266 14.227 1 59.22 315 HIS B O 1
ATOM 5676 N N . LYS B 1 316 ? 1.568 -22.781 15.312 1 52.84 316 LYS B N 1
ATOM 5677 C CA . LYS B 1 316 ? 2.039 -23.906 14.508 1 52.84 316 LYS B CA 1
ATOM 5678 C C . LYS B 1 316 ? 0.931 -24.938 14.297 1 52.84 316 LYS B C 1
ATOM 5680 O O . LYS B 1 316 ? 0.414 -25.5 15.266 1 52.84 316 LYS B O 1
ATOM 5685 N N . GLY B 1 317 ? 0.559 -25.156 13.039 1 56.31 317 GLY B N 1
ATOM 5686 C CA . GLY B 1 317 ? 0.332 -26.375 12.289 1 56.31 317 GLY B CA 1
ATOM 5687 C C . GLY B 1 317 ? -1.113 -26.844 12.32 1 56.31 317 GLY B C 1
ATOM 5688 O O . GLY B 1 317 ? -1.491 -27.766 11.602 1 56.31 317 GLY B O 1
ATOM 5689 N N . ARG B 1 318 ? -2.045 -26.312 13.258 1 61.78 318 ARG B N 1
ATOM 5690 C CA . ARG B 1 318 ? -3.238 -27.141 13.133 1 61.78 318 ARG B CA 1
ATOM 5691 C C . ARG B 1 318 ? -4.434 -26.328 12.672 1 61.78 318 ARG B C 1
ATOM 5693 O O . ARG B 1 318 ? -4.684 -25.234 13.188 1 61.78 318 ARG B O 1
ATOM 5700 N N . ALA B 1 319 ? -4.902 -26.609 11.5 1 72.06 319 ALA B N 1
ATOM 5701 C CA . ALA B 1 319 ? -6.133 -26.078 10.914 1 72.06 319 ALA B CA 1
ATOM 5702 C C . ALA B 1 319 ? -7.188 -25.844 11.992 1 72.06 319 ALA B C 1
ATOM 5704 O O . ALA B 1 319 ? -7.902 -24.844 11.953 1 72.06 319 ALA B O 1
ATOM 5705 N N . MET B 1 320 ? -7.109 -26.578 13.008 1 78.75 320 MET B N 1
ATOM 5706 C CA . MET B 1 320 ? -8.156 -26.516 14.023 1 78.75 320 MET B CA 1
ATOM 5707 C C . MET B 1 320 ? -7.977 -25.297 14.914 1 78.75 320 MET B C 1
ATOM 5709 O O . MET B 1 320 ? -8.953 -24.641 15.297 1 78.75 320 MET B O 1
ATOM 5713 N N . GLU B 1 321 ? -6.809 -25.016 15.172 1 81.56 321 GLU B N 1
ATOM 5714 C CA . GLU B 1 321 ? -6.555 -23.844 16.016 1 81.56 321 GLU B CA 1
ATOM 5715 C C . GLU B 1 321 ? -6.914 -22.547 15.289 1 81.56 321 GLU B C 1
ATOM 5717 O O . GLU B 1 321 ? -7.453 -21.625 15.891 1 81.56 321 GLU B O 1
ATOM 5722 N N . SER B 1 322 ? -6.617 -22.578 14.039 1 83.88 322 SER B N 1
ATOM 5723 C CA . SER B 1 322 ? -6.965 -21.406 13.242 1 83.88 322 SER B CA 1
ATOM 5724 C C . SER B 1 322 ? -8.477 -21.25 13.125 1 83.88 322 SER B C 1
ATOM 5726 O O . SER B 1 322 ? -8.992 -20.141 13.164 1 83.88 322 SER B O 1
ATOM 5728 N N . MET B 1 323 ? -9.117 -22.344 13.031 1 88.25 323 MET B N 1
ATOM 5729 C CA . MET B 1 323 ? -10.57 -22.328 12.938 1 88.25 323 MET B CA 1
ATOM 5730 C C . MET B 1 323 ? -11.195 -21.797 14.227 1 88.25 323 MET B C 1
ATOM 5732 O O . MET B 1 323 ? -12.141 -21.016 14.195 1 88.25 323 MET B O 1
ATOM 5736 N N . TYR B 1 324 ? -10.648 -22.25 15.273 1 89.12 324 TYR B N 1
ATOM 5737 C CA . TYR B 1 324 ? -11.141 -21.812 16.578 1 89.12 324 TYR B CA 1
ATOM 5738 C C . TYR B 1 324 ? -10.93 -20.312 16.75 1 89.12 324 TYR B C 1
ATOM 5740 O O . TYR B 1 324 ? -11.82 -19.609 17.234 1 89.12 324 TYR B O 1
ATOM 5748 N N . ALA B 1 325 ? -9.758 -19.906 16.406 1 89.25 325 ALA B N 1
ATOM 5749 C CA . ALA B 1 325 ? -9.469 -18.484 16.5 1 89.25 325 ALA B CA 1
ATOM 5750 C C . ALA B 1 325 ? -10.422 -17.656 15.641 1 89.25 325 ALA B C 1
ATOM 5752 O O . ALA B 1 325 ? -10.891 -16.594 16.062 1 89.25 325 ALA B O 1
ATOM 5753 N N . LEU B 1 326 ? -10.688 -18.188 14.516 1 91.62 326 LEU B N 1
ATOM 5754 C CA . LEU B 1 326 ? -11.617 -17.516 13.609 1 91.62 326 LEU B CA 1
ATOM 5755 C C . LEU B 1 326 ? -13.023 -17.484 14.188 1 91.62 326 LEU B C 1
ATOM 5757 O O . LEU B 1 326 ? -13.703 -16.469 14.125 1 91.62 326 LEU B O 1
ATOM 5761 N N . PHE B 1 327 ? -13.414 -18.578 14.742 1 93 327 PHE B N 1
ATOM 5762 C CA . PHE B 1 327 ? -14.719 -18.688 15.383 1 93 327 PHE B CA 1
ATOM 5763 C C . PHE B 1 327 ? -14.875 -17.641 16.484 1 93 327 PHE B C 1
ATOM 5765 O O . PHE B 1 327 ? -15.883 -16.938 16.547 1 93 327 PHE B O 1
ATOM 5772 N N . ARG B 1 328 ? -13.883 -17.516 17.25 1 92.31 328 ARG B N 1
ATOM 5773 C CA . ARG B 1 328 ? -13.914 -16.547 18.359 1 92.31 328 ARG B CA 1
ATOM 5774 C C . ARG B 1 328 ? -14.016 -15.125 17.828 1 92.31 328 ARG B C 1
ATOM 5776 O O . ARG B 1 328 ? -14.727 -14.297 18.406 1 92.31 328 ARG B O 1
ATOM 5783 N N . THR B 1 329 ? -13.344 -14.922 16.797 1 92.81 329 THR B N 1
ATOM 5784 C CA . THR B 1 329 ? -13.375 -13.586 16.203 1 92.81 329 THR B CA 1
ATOM 5785 C C . THR B 1 329 ? -14.758 -13.281 15.625 1 92.81 329 THR B C 1
ATOM 5787 O O . THR B 1 329 ? -15.266 -12.164 15.766 1 92.81 329 THR B O 1
ATOM 5790 N N . LEU B 1 330 ? -15.391 -14.266 15.047 1 94.75 330 LEU B N 1
ATOM 5791 C CA . LEU B 1 330 ? -16.719 -14.102 14.477 1 94.75 330 LEU B CA 1
ATOM 5792 C C . LEU B 1 330 ? -17.75 -13.812 15.57 1 94.75 330 LEU B C 1
ATOM 5794 O O . LEU B 1 330 ? -18.672 -13.031 15.359 1 94.75 330 LEU B O 1
ATOM 5798 N N . LEU B 1 331 ? -17.531 -14.398 16.703 1 94.12 331 LEU B N 1
ATOM 5799 C CA . LEU B 1 331 ? -18.469 -14.242 17.828 1 94.12 331 LEU B CA 1
ATOM 5800 C C . LEU B 1 331 ? -18.484 -12.797 18.312 1 94.12 331 LEU B C 1
ATOM 5802 O O . LEU B 1 331 ? -19.5 -12.344 18.859 1 94.12 331 LEU B O 1
ATOM 5806 N N . GLU B 1 332 ? -17.406 -12.172 18.062 1 94.62 332 GLU B N 1
ATOM 5807 C CA . GLU B 1 332 ? -17.359 -10.766 18.453 1 94.62 332 GLU B CA 1
ATOM 5808 C C . GLU B 1 332 ? -18.359 -9.938 17.641 1 94.62 332 GLU B C 1
ATOM 5810 O O . GLU B 1 332 ? -18.75 -8.852 18.078 1 94.62 332 GLU B O 1
ATOM 5815 N N . TYR B 1 333 ? -18.781 -10.461 16.5 1 96.31 333 TYR B N 1
ATOM 5816 C CA . TYR B 1 333 ? -19.672 -9.711 15.617 1 96.31 333 TYR B CA 1
ATOM 5817 C C . TYR B 1 333 ? -21.078 -10.32 15.617 1 96.31 333 TYR B C 1
ATOM 5819 O O . TYR B 1 333 ? -21.906 -9.969 14.773 1 96.31 333 TYR B O 1
ATOM 5827 N N . ARG B 1 334 ? -21.328 -11.242 16.531 1 96.12 334 ARG B N 1
ATOM 5828 C CA . ARG B 1 334 ? -22.641 -11.859 16.625 1 96.12 334 ARG B CA 1
ATOM 5829 C C . ARG B 1 334 ? -23.719 -10.812 16.891 1 96.12 334 ARG B C 1
ATOM 5831 O O . ARG B 1 334 ? -24.812 -10.875 16.297 1 96.12 334 ARG B O 1
ATOM 5838 N N . HIS B 1 335 ? -23.391 -9.914 17.781 1 95.75 335 HIS B N 1
ATOM 5839 C CA . HIS B 1 335 ? -24.234 -8.75 18.047 1 95.75 335 HIS B CA 1
ATOM 5840 C C . HIS B 1 335 ? -23.484 -7.453 17.766 1 95.75 335 HIS B C 1
ATOM 5842 O O . HIS B 1 335 ? -22.562 -7.105 18.5 1 95.75 335 HIS B O 1
ATOM 5848 N N . TYR B 1 336 ? -23.766 -6.906 16.672 1 95.38 336 TYR B N 1
ATOM 5849 C CA . TYR B 1 336 ? -23.094 -5.703 16.203 1 95.38 336 TYR B CA 1
ATOM 5850 C C . TYR B 1 336 ? -24.031 -4.84 15.375 1 95.38 336 TYR B C 1
ATOM 5852 O O . TYR B 1 336 ? -24.812 -5.363 14.57 1 95.38 336 TYR B O 1
ATOM 5860 N N . ASN B 1 337 ? -23.969 -3.572 15.531 1 95 337 ASN B N 1
ATOM 5861 C CA . ASN B 1 337 ? -24.797 -2.664 14.75 1 95 337 ASN B CA 1
ATOM 5862 C C . ASN B 1 337 ? -24.188 -2.383 13.383 1 95 337 ASN B C 1
ATOM 5864 O O . ASN B 1 337 ? -23.297 -1.526 13.258 1 95 337 ASN B O 1
ATOM 5868 N N . PHE B 1 338 ? -24.766 -3.006 12.375 1 94.88 338 PHE B N 1
ATOM 5869 C CA . PHE B 1 338 ? -24.203 -2.861 11.031 1 94.88 338 PHE B CA 1
ATOM 5870 C C . PHE B 1 338 ? -24.969 -1.813 10.234 1 94.88 338 PHE B C 1
ATOM 5872 O O . PHE B 1 338 ? -24.719 -1.639 9.039 1 94.88 338 PHE B O 1
ATOM 5879 N N . VAL B 1 339 ? -25.844 -1.087 10.781 1 92.31 339 VAL B N 1
ATOM 5880 C CA . VAL B 1 339 ? -26.703 -0.133 10.086 1 92.31 339 VAL B CA 1
ATOM 5881 C C . VAL B 1 339 ? -25.844 0.861 9.305 1 92.31 339 VAL B C 1
ATOM 5883 O O . VAL B 1 339 ? -26.109 1.123 8.133 1 92.31 339 VAL B O 1
ATOM 5886 N N . PRO B 1 340 ? -24.797 1.343 9.922 1 91.5 340 PRO B N 1
ATOM 5887 C CA . PRO B 1 340 ? -23.969 2.273 9.156 1 91.5 340 PRO B CA 1
ATOM 5888 C C . PRO B 1 340 ? -23.375 1.635 7.902 1 91.5 340 PRO B C 1
ATOM 5890 O O . PRO B 1 340 ? -23.234 2.301 6.875 1 91.5 340 PRO B O 1
ATOM 5893 N N . TRP B 1 341 ? -23.016 0.384 7.977 1 93.25 341 TRP B N 1
ATOM 5894 C CA . TRP B 1 341 ? -22.453 -0.305 6.82 1 93.25 341 TRP B CA 1
ATOM 5895 C C . TRP B 1 341 ? -23.516 -0.528 5.746 1 93.25 341 TRP B C 1
ATOM 5897 O O . TRP B 1 341 ? -23.219 -0.436 4.551 1 93.25 341 TRP B O 1
ATOM 5907 N N . PHE B 1 342 ? -24.734 -0.835 6.184 1 93 342 PHE B N 1
ATOM 5908 C CA . PHE B 1 342 ? -25.859 -0.944 5.246 1 93 342 PHE B CA 1
ATOM 5909 C C . PHE B 1 342 ? -26.062 0.37 4.504 1 93 342 PHE B C 1
ATOM 5911 O O . PHE B 1 342 ? -26.234 0.38 3.283 1 93 342 PHE B O 1
ATOM 5918 N N . GLN B 1 343 ? -25.953 1.441 5.246 1 89.12 343 GLN B N 1
ATOM 5919 C CA . GLN B 1 343 ? -26.125 2.764 4.656 1 89.12 343 GLN B CA 1
ATOM 5920 C C . GLN B 1 343 ? -25.016 3.074 3.65 1 89.12 343 GLN B C 1
ATOM 5922 O O . GLN B 1 343 ? -25.281 3.637 2.586 1 89.12 343 GLN B O 1
ATOM 5927 N N . LYS B 1 344 ? -23.891 2.664 4.008 1 88.88 344 LYS B N 1
ATOM 5928 C CA . LYS B 1 344 ? -22.75 2.883 3.121 1 88.88 344 LYS B CA 1
ATOM 5929 C C . LYS B 1 344 ? -22.938 2.145 1.798 1 88.88 344 LYS B C 1
ATOM 5931 O O . LYS B 1 344 ? -22.453 2.588 0.76 1 88.88 344 LYS B O 1
ATOM 5936 N N . CYS B 1 345 ? -23.656 1.044 1.876 1 91.69 345 CYS B N 1
ATOM 5937 C CA . CYS B 1 345 ? -23.844 0.232 0.682 1 91.69 345 CYS B CA 1
ATOM 5938 C C . CYS B 1 345 ? -25.141 0.626 -0.036 1 91.69 345 CYS B C 1
ATOM 5940 O O . CYS B 1 345 ? -25.531 -0.013 -1.014 1 91.69 345 CYS B O 1
ATOM 5942 N N . GLY B 1 346 ? -25.828 1.61 0.488 1 87.75 346 GLY B N 1
ATOM 5943 C CA . GLY B 1 346 ? -26.953 2.168 -0.233 1 87.75 346 GLY B CA 1
ATOM 5944 C C . GLY B 1 346 ? -28.297 1.829 0.403 1 87.75 346 GLY B C 1
ATO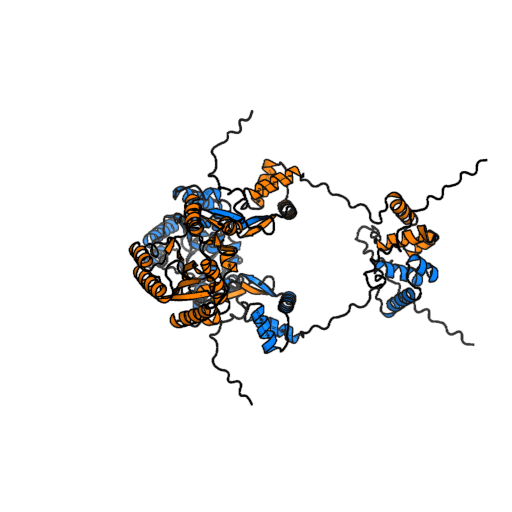M 5945 O O . GLY B 1 346 ? -29.344 2.191 -0.124 1 87.75 346 GLY B O 1
ATOM 5946 N N . TYR B 1 347 ? -28.281 1.166 1.566 1 89.69 347 TYR B N 1
ATOM 5947 C CA . TYR B 1 347 ? -29.516 0.753 2.215 1 89.69 347 TYR B CA 1
ATOM 5948 C C . TYR B 1 347 ? -29.875 1.694 3.359 1 89.69 347 TYR B C 1
ATOM 5950 O O . TYR B 1 347 ? -29.203 1.701 4.395 1 89.69 347 TYR B O 1
ATOM 5958 N N . PHE B 1 348 ? -30.891 2.527 3.205 1 83.38 348 PHE B N 1
ATOM 5959 C CA . PHE B 1 348 ? -31.281 3.529 4.191 1 83.38 348 PHE B CA 1
ATOM 5960 C C . PHE B 1 348 ? -32.625 3.188 4.809 1 83.38 348 PHE B C 1
ATOM 5962 O O . PHE B 1 348 ? -33.469 2.574 4.16 1 83.38 348 PHE B O 1
ATOM 5969 N N . CYS B 1 349 ? -32.656 3.418 6.148 1 71.88 349 CYS B N 1
ATOM 5970 C CA . CYS B 1 349 ? -33.906 3.24 6.867 1 71.88 349 CYS B CA 1
ATOM 5971 C C . CYS B 1 349 ? -34.719 4.539 6.902 1 71.88 349 CYS B C 1
ATOM 5973 O O . CYS B 1 349 ? -34.25 5.555 7.398 1 71.88 349 CYS B O 1
ATOM 5975 N N . GLU B 1 350 ? -35.5 4.922 5.973 1 58.03 350 GLU B N 1
ATOM 5976 C CA . GLU B 1 350 ? -36.406 6.074 6.121 1 58.03 350 GLU B CA 1
ATOM 5977 C C . GLU B 1 350 ? -37.75 5.656 6.684 1 58.03 350 GLU B C 1
ATOM 5979 O O . GLU B 1 350 ? -38.531 5.008 5.996 1 58.03 350 GLU B O 1
ATOM 5984 N N . GLU B 1 351 ? -38.094 6.152 7.82 1 55.31 351 GLU B N 1
ATOM 5985 C CA . GLU B 1 351 ? -39.344 5.895 8.555 1 55.31 351 GLU B CA 1
ATOM 5986 C C . GLU B 1 351 ? -39.75 4.43 8.438 1 55.31 351 GLU B C 1
ATOM 5988 O O . GLU B 1 351 ? -39 3.531 8.797 1 55.31 351 GLU B O 1
ATOM 5993 N N . SER B 1 352 ? -40.812 3.984 7.66 1 52.66 352 SER B N 1
ATOM 5994 C CA . SER B 1 352 ? -41.406 2.658 7.551 1 52.66 352 SER B CA 1
ATOM 5995 C C . SER B 1 352 ? -40.781 1.858 6.414 1 52.66 352 SER B C 1
ATOM 5997 O O . SER B 1 352 ? -40.938 0.638 6.344 1 52.66 352 SER B O 1
ATOM 5999 N N . ASP B 1 353 ? -39.938 2.537 5.434 1 58.72 353 ASP B N 1
ATOM 6000 C CA . ASP B 1 353 ? -39.562 1.807 4.23 1 58.72 353 ASP B CA 1
ATOM 6001 C C . ASP B 1 353 ? -38.062 1.956 3.945 1 58.72 353 ASP B C 1
ATOM 6003 O O . ASP B 1 353 ? -37.438 2.975 4.289 1 58.72 353 ASP B O 1
ATOM 6007 N N . THR B 1 354 ? -37.344 0.813 3.764 1 61.62 354 THR B N 1
ATOM 6008 C CA . THR B 1 354 ? -35.938 0.84 3.309 1 61.62 354 THR B CA 1
ATOM 6009 C C . THR B 1 354 ? -35.844 1.381 1.884 1 61.62 354 THR B C 1
ATOM 6011 O O . THR B 1 354 ? -36.625 0.96 1.005 1 61.62 354 THR B O 1
ATOM 6014 N N . VAL B 1 355 ? -35.125 2.545 1.727 1 74.38 355 VAL B N 1
ATOM 6015 C CA . VAL B 1 355 ? -34.875 3.105 0.405 1 74.38 355 VAL B CA 1
ATOM 6016 C C . VAL B 1 355 ? -33.438 2.744 -0.039 1 74.38 355 VAL B C 1
ATOM 6018 O O . VAL B 1 355 ? -32.5 2.918 0.716 1 74.38 355 VAL B O 1
ATOM 6021 N N . PHE B 1 356 ? -33.344 1.854 -1.174 1 84.88 356 PHE B N 1
ATOM 6022 C CA . PHE B 1 356 ? -32.062 1.523 -1.771 1 84.88 356 PHE B CA 1
ATOM 6023 C C . PHE B 1 356 ? -31.641 2.604 -2.754 1 84.88 356 PHE B C 1
ATOM 6025 O O . PHE B 1 356 ? -32.375 2.926 -3.695 1 84.88 356 PHE B O 1
ATOM 6032 N N . ASP B 1 357 ? -30.5 3.215 -2.477 1 81.94 357 ASP B N 1
ATOM 6033 C CA . ASP B 1 357 ? -29.906 4.227 -3.348 1 81.94 357 ASP B CA 1
ATOM 6034 C C . ASP B 1 357 ? -28.562 3.76 -3.895 1 81.94 357 ASP B C 1
ATOM 6036 O O . ASP B 1 357 ? -27.547 3.844 -3.205 1 81.94 357 ASP B O 1
ATOM 6040 N N . PRO B 1 358 ? -28.609 3.312 -5.148 1 82 358 PRO B N 1
ATOM 6041 C CA . PRO B 1 358 ? -27.359 2.809 -5.727 1 82 358 PRO B CA 1
ATOM 6042 C C . PRO B 1 358 ? -26.297 3.893 -5.867 1 82 358 PRO B C 1
ATOM 6044 O O . PRO B 1 358 ? -25.094 3.588 -5.895 1 82 358 PRO B O 1
ATOM 6047 N N . ASN B 1 359 ? -26.641 5.102 -5.91 1 76.88 359 ASN B N 1
ATOM 6048 C CA . ASN B 1 359 ? -25.688 6.188 -6.117 1 76.88 359 ASN B CA 1
ATOM 6049 C C . ASN B 1 359 ? -24.875 6.457 -4.859 1 76.88 359 ASN B C 1
ATOM 6051 O O . ASN B 1 359 ? -23.734 6.922 -4.945 1 76.88 359 ASN B O 1
ATOM 6055 N N . LYS B 1 360 ? -25.484 6.227 -3.803 1 74.25 360 LYS B N 1
ATOM 6056 C CA . LYS B 1 360 ? -24.75 6.418 -2.553 1 74.25 360 LYS B CA 1
ATOM 6057 C C . LYS B 1 360 ? -23.672 5.348 -2.377 1 74.25 360 LYS B C 1
ATOM 6059 O O . LYS B 1 360 ? -22.609 5.621 -1.828 1 74.25 360 LYS B O 1
ATOM 6064 N N . ALA B 1 361 ? -24.078 4.145 -2.787 1 70.81 361 ALA B N 1
ATOM 6065 C CA . ALA B 1 361 ? -23.109 3.051 -2.678 1 70.81 361 ALA B CA 1
ATOM 6066 C C . ALA B 1 361 ? -21.953 3.248 -3.643 1 70.81 361 ALA B C 1
ATOM 6068 O O . ALA B 1 361 ? -20.797 2.945 -3.309 1 70.81 361 ALA B O 1
ATOM 6069 N N . ASP B 1 362 ? -22.375 3.705 -4.852 1 60.72 362 ASP B N 1
ATOM 6070 C CA . ASP B 1 362 ? -21.375 3.9 -5.891 1 60.72 362 ASP B CA 1
ATOM 6071 C C . ASP B 1 362 ? -20.547 5.152 -5.625 1 60.72 362 ASP B C 1
ATOM 6073 O O . ASP B 1 362 ? -19.359 5.199 -5.949 1 60.72 362 ASP B O 1
ATOM 6077 N N . ARG B 1 363 ? -21.344 6.312 -5.266 1 54.16 363 ARG B N 1
ATOM 6078 C CA . ARG B 1 363 ? -20.672 7.578 -4.992 1 54.16 363 ARG B CA 1
ATOM 6079 C C . ARG B 1 363 ? -19.578 7.395 -3.949 1 54.16 363 ARG B C 1
ATOM 6081 O O . ARG B 1 363 ? -18.578 8.125 -3.949 1 54.16 363 ARG B O 1
ATOM 6088 N N . ASN B 1 364 ? -19.953 6.723 -2.881 1 44 364 ASN B N 1
ATOM 6089 C CA . ASN B 1 364 ? -18.672 6.516 -2.232 1 44 364 ASN B CA 1
ATOM 6090 C C . ASN B 1 364 ? -17.594 6.07 -3.23 1 44 364 ASN B C 1
ATOM 6092 O O . ASN B 1 364 ? -16.422 5.961 -2.883 1 44 364 ASN B O 1
ATOM 6096 N N . SER B 1 365 ? -17.984 5.566 -4.371 1 38.31 365 SER B N 1
ATOM 6097 C CA . SER B 1 365 ? -17.391 5.574 -5.699 1 38.31 365 SER B CA 1
ATOM 6098 C C . SER B 1 365 ? -17.719 6.859 -6.449 1 38.31 365 SER B C 1
ATOM 6100 O O . SER B 1 365 ? -18.891 7.156 -6.699 1 38.31 365 SER B O 1
ATOM 6102 N N . LYS B 1 366 ? -17.516 8.008 -6.18 1 37.66 366 LYS B N 1
ATOM 6103 C CA . LYS B 1 366 ? -17.766 9.234 -6.93 1 37.66 366 LYS B CA 1
ATOM 6104 C C . LYS B 1 366 ? -17.797 8.969 -8.43 1 37.66 366 LYS B C 1
ATOM 6106 O O . LYS B 1 366 ? -16.766 9.086 -9.102 1 37.66 366 LYS B O 1
ATOM 6111 N N . PHE B 1 367 ? -18.422 8.141 -9.031 1 35.84 367 PHE B N 1
ATOM 6112 C CA . PHE B 1 367 ? -18.469 7.781 -10.438 1 35.84 367 PHE B CA 1
ATOM 6113 C C . PHE B 1 367 ? -19.016 8.93 -11.273 1 35.84 367 PHE B C 1
ATOM 6115 O O . PHE B 1 367 ? -19.359 8.75 -12.445 1 35.84 367 PHE B O 1
ATOM 6122 N N . ALA B 1 368 ? -19.625 9.961 -10.711 1 33.91 368 ALA B N 1
ATOM 6123 C CA . ALA B 1 368 ? -20.078 11 -11.641 1 33.91 368 ALA B CA 1
ATOM 6124 C C . ALA B 1 368 ? -18.891 11.57 -12.43 1 33.91 368 ALA B C 1
ATOM 6126 O O . ALA B 1 368 ? -19.031 12.57 -13.133 1 33.91 368 ALA B O 1
ATOM 6127 N N . TYR B 1 369 ? -17.75 11.484 -11.883 1 34.41 369 TYR B N 1
ATOM 6128 C CA . TYR B 1 369 ? -16.766 12.047 -12.805 1 34.41 369 TYR B CA 1
ATOM 6129 C C . TYR B 1 369 ? -16.641 11.188 -14.062 1 34.41 369 TYR B C 1
ATOM 6131 O O . TYR B 1 369 ? -16.953 9.992 -14.031 1 34.41 369 TYR B O 1
ATOM 6139 N N . PRO B 1 370 ? -16.406 11.836 -15.266 1 33.62 370 PRO B N 1
ATOM 6140 C CA . PRO B 1 370 ? -16.328 11.133 -16.547 1 33.62 370 PRO B CA 1
ATOM 6141 C C . PRO B 1 370 ? -15.516 9.836 -16.453 1 33.62 370 PRO B C 1
ATOM 6143 O O . PRO B 1 370 ? -14.445 9.812 -15.852 1 33.62 370 PRO B O 1
ATOM 6146 N N . ILE B 1 371 ? -16.266 8.734 -16.234 1 36.41 371 ILE B N 1
ATOM 6147 C CA . ILE B 1 371 ? -15.688 7.426 -16.531 1 36.41 371 ILE B CA 1
ATOM 6148 C C . ILE B 1 371 ? -14.578 7.578 -17.562 1 36.41 371 ILE B C 1
ATOM 6150 O O . ILE B 1 371 ? -14.82 8.039 -18.688 1 36.41 371 ILE B O 1
ATOM 6154 N N . VAL B 1 372 ? -13.5 7.977 -17.203 1 35 372 VAL B N 1
ATOM 6155 C CA . VAL B 1 372 ? -12.477 7.906 -18.25 1 35 372 VAL B CA 1
ATOM 6156 C C . VAL B 1 372 ? -12.461 6.512 -18.859 1 35 372 VAL B C 1
ATOM 6158 O O . VAL B 1 372 ? -12.148 5.527 -18.188 1 35 372 VAL B O 1
ATOM 6161 N N . HIS B 1 373 ? -13.414 6.324 -19.766 1 33.44 373 HIS B N 1
ATOM 6162 C CA . HIS B 1 373 ? -13.203 5.152 -20.594 1 33.44 373 HIS B CA 1
ATOM 6163 C C . HIS B 1 373 ? -11.781 5.129 -21.156 1 33.44 373 HIS B C 1
ATOM 6165 O O . HIS B 1 373 ? -11.352 6.086 -21.812 1 33.44 373 HIS B O 1
ATOM 6171 N N . VAL B 1 374 ? -10.945 4.695 -20.5 1 34.03 374 VAL B N 1
ATOM 6172 C CA . VAL B 1 374 ? -9.727 4.52 -21.281 1 34.03 374 VAL B CA 1
ATOM 6173 C C . VAL B 1 374 ? -10.078 4.062 -22.703 1 34.03 374 VAL B C 1
ATOM 6175 O O . VAL B 1 374 ? -10.555 2.945 -22.891 1 34.03 374 VAL B O 1
ATOM 6178 N N . ALA B 1 375 ? -10.68 5.035 -23.531 1 29.67 375 ALA B N 1
ATOM 6179 C CA . ALA B 1 375 ? -10.945 4.738 -24.938 1 29.67 375 ALA B CA 1
ATOM 6180 C C . ALA B 1 375 ? -9.766 4.02 -25.578 1 29.67 375 ALA B C 1
ATOM 6182 O O . ALA B 1 375 ? -8.609 4.285 -25.234 1 29.67 375 ALA B O 1
ATOM 6183 N N . PRO B 1 376 ? -10.023 2.963 -26.281 1 29.72 376 PRO B N 1
ATOM 6184 C CA . PRO B 1 376 ? -8.969 2.473 -27.156 1 29.72 376 PRO B CA 1
ATOM 6185 C C . PRO B 1 376 ? -8.273 3.594 -27.938 1 29.72 376 PRO B C 1
ATOM 6187 O O . PRO B 1 376 ? -8.867 4.656 -28.141 1 29.72 376 PRO B O 1
ATOM 6190 N N . SER B 1 377 ? -6.988 3.705 -27.953 1 28.19 377 SER B N 1
ATOM 6191 C CA . SER B 1 377 ? -6.262 4.621 -28.812 1 28.19 377 SER B CA 1
ATOM 6192 C C . SER B 1 377 ? -7.012 4.863 -30.125 1 28.19 377 SER B C 1
ATOM 6194 O O . SER B 1 377 ? -7.379 3.916 -30.812 1 28.19 377 SER B O 1
ATOM 6196 N N . LEU B 1 378 ? -7.762 6.035 -30.281 1 25.73 378 LEU B N 1
ATOM 6197 C CA . LEU B 1 378 ? -8.164 6.508 -31.594 1 25.73 378 LEU B CA 1
ATOM 6198 C C . LEU B 1 378 ? -7.039 6.312 -32.625 1 25.73 378 LEU B C 1
ATOM 6200 O O . LEU B 1 378 ? -5.863 6.285 -32.25 1 25.73 378 LEU B O 1
ATOM 6204 N N . LYS B 1 379 ? -7.41 6.043 -34 1 25.02 379 LYS B N 1
ATOM 6205 C CA . LYS B 1 379 ? -6.609 6.094 -35.219 1 25.02 379 LYS B CA 1
ATOM 6206 C C . LYS B 1 379 ? -5.727 7.34 -35.25 1 25.02 379 LYS B C 1
ATOM 6208 O O . LYS B 1 379 ? -5.961 8.289 -34.5 1 25.02 379 LYS B O 1
ATOM 6213 N N . GLY B 1 380 ? -4.922 7.582 -36.5 1 24.33 380 GLY B N 1
ATOM 6214 C CA . GLY B 1 380 ? -3.994 8.438 -37.25 1 24.33 380 GLY B CA 1
ATOM 6215 C C . GLY B 1 380 ? -4.469 9.875 -37.344 1 24.33 380 GLY B C 1
ATOM 6216 O O . GLY B 1 380 ? -5.102 10.25 -38.344 1 24.33 380 GLY B O 1
ATOM 6217 N N . ASP B 1 381 ? -4.977 10.609 -36.531 1 24.3 381 ASP B N 1
ATOM 6218 C CA . ASP B 1 381 ? -5.164 11.938 -37.094 1 24.3 381 ASP B CA 1
ATOM 6219 C C . ASP B 1 381 ? -3.85 12.492 -37.656 1 24.3 381 ASP B C 1
ATOM 6221 O O . ASP B 1 381 ? -2.852 12.562 -36.938 1 24.3 381 ASP B O 1
ATOM 6225 N N . THR B 1 382 ? -3.646 12.477 -39.094 1 23.47 382 THR B N 1
ATOM 6226 C CA . THR B 1 382 ? -2.91 13.242 -40.094 1 23.47 382 THR B CA 1
ATOM 6227 C C . THR B 1 382 ? -2.955 14.734 -39.781 1 23.47 382 THR B C 1
ATOM 6229 O O . THR B 1 382 ? -4.027 15.336 -39.781 1 23.47 382 THR B O 1
ATOM 6232 N N . VAL B 1 383 ? -2.279 15.289 -38.906 1 22.38 383 VAL B N 1
ATOM 6233 C CA . VAL B 1 383 ? -1.946 16.703 -39.031 1 22.38 383 VAL B CA 1
ATOM 6234 C C . VAL B 1 383 ? -1.481 17.016 -40.438 1 22.38 383 VAL B C 1
ATOM 6236 O O . VAL B 1 383 ? -0.495 16.438 -40.906 1 22.38 383 VAL B O 1
ATOM 6239 N N . SER B 1 384 ? -2.463 17.281 -41.344 1 20.55 384 SER B N 1
ATOM 6240 C CA . SER B 1 384 ? -2.203 18.125 -42.5 1 20.55 384 SER B CA 1
ATOM 6241 C C . SER B 1 384 ? -1.464 19.391 -42.125 1 20.55 384 SER B C 1
ATOM 6243 O O . SER B 1 384 ? -1.871 20.094 -41.188 1 20.55 384 SER B O 1
ATOM 6245 N N . ILE B 1 385 ? -0.13 19.438 -42.344 1 21.7 385 ILE B N 1
ATOM 6246 C CA . ILE B 1 385 ? 0.766 20.547 -42.688 1 21.7 385 ILE B CA 1
ATOM 6247 C C . ILE B 1 385 ? 0.102 21.469 -43.688 1 21.7 385 ILE B C 1
ATOM 6249 O O . ILE B 1 385 ? -0.023 21.109 -44.875 1 21.7 385 ILE B O 1
ATOM 6253 N N . ASP B 1 386 ? -1.258 21.859 -43.5 1 19.11 386 ASP B N 1
ATOM 6254 C CA . ASP B 1 386 ? -1.387 23.188 -44.094 1 19.11 386 ASP B CA 1
ATOM 6255 C C . ASP B 1 386 ? -0.887 24.266 -43.125 1 19.11 386 ASP B C 1
ATOM 6257 O O . ASP B 1 386 ? -1.085 24.141 -41.906 1 19.11 386 ASP B O 1
#

Secondary structure (DSSP, 8-state):
--------------SSSS------TT-------HHHHHHHHIIIIIS---HHHHHHHHT--HHHHHHHHHHHHHH--SSPPP--PPPSS-HHHHHHHHHHHHH-TT--HHHHHHHIIIII-----HHHHHHHHHHTTEEEEEEEEEETT--HHHHHHHHHHHHHTT--GGGEEEEEEEEE-GGGG---EEEEETT--EEEEE--S----EEEEEEEETTEEEEEEEEES---HHHHHHHHHHHHHHH--STTSTT-EEEE---GGG--HHHHHHHHHTT-EEEEPPTT-GGG-THHHHHHHHHHHHHHTHHHH-SSS-HHHHHHHHHHHHHTTSS---HHHHHHTTEEEETTEEEE-HHHHHHTTTTTS-----------------/--------------SSSSS-----TT-------HHHHHHHHIIIIIS---HHHHHHHHT--HHHHHHHHHHHHHH--SSPPP--PPPSS-HHHHHHHHHHHHH-TT--HHHHHHHIIIII-----HHHHHHHHHHTTEEEEEEEEEETT--HHHHHHHHHHHHHTT--GGGEEEEEEEEE-GGGG---EEEEETT--EEEEE--S----EEEEEEEETTEEEEEEEEES---HHHHHHHHHHHHHHH--STTSTT-EEEE---GGG--HHHHHHHHHTT-EEEEPPTT-GGG-THHHHHHHHHHHHHHTHHHH-SSS-HHHHHHHHHHHHHTTSS---HHHHHHTTEEEETTEEEE-HHHHHHTS-TTS-----------------

Organism: NCBI:txid797122

Foldseek 3Di:
DDPPPPPPPPPPPPPPPVPCQVPPPPPDRPDDDLVLLVVLLCCCPPVVPDLVVSCVVSVHDSVVNVVQNVCCVPVVDSDDDDDDDDDPADPVNLVVLVVVCLLVVPDDLVRSQVCCCVPVVDRDDSVVSVVSCVVVVHDDDDDDDFDPPFDPVLVVVQQCVQVVVLAALQQEKEKDKDKDWLCLQADDDDDDDPPDDDDDDDDPDTGWIKMKIFIDGQFFGQDMDIDTDDDALVNVLVVLVVCCVVPNAAPPDGNQEYEYEPDPSPDDPVSQVVSVVRRHHYHYHGPRLCLLGLVVVVVVVLSVVSNVVSVQSRPPDDPVSNVVVSVVSRVVGNGDRCQVSNVCSQWDRDPSGTNRDNCSSCVVVVPVRPPSPVPDPDDDPPPPPD/DDPPPPPPPPPPPPPPPVPVQVPPPPPDRPDDDLVLLVVLLCCCPPVVPDLVVSCVVSVHDSVVNVVQNVCCVPVVDSDDDDDDDDDPADPVNLVVLVVVCLLVVPDDLVRSQVCCCVPVVDRDDSVVSVVSCVVVVHDDDDDDDFDPPFDPVLVVVQQCVQVVVLAALQQEKEKDKDKDWLCLQADDDDDDDPPDDDDDDDDPPGGWIKMKIFIDGQFFGQDMDIDTDDDALVNVLVVLVVCCVPPNAAPPDGNQEYEYEPDPSPDDPVSQVVSVVRRHHYHYHGPRLCLLGLVVVVVVVLSVVSNVVSVQSRPPDDPVSNVVVSVVSRVVGNGDRCQVSNVCSQWDRDDSGTNGDNCSSCCVVVVVRPPSPVPDPDDDPPPPPD

Solvent-accessible surface area (backbone atoms only — not comparable to full-atom values): 43388 Å² total; per-residue (Å²): 137,79,80,75,74,75,73,74,70,76,68,71,70,71,67,71,74,74,60,75,43,60,59,52,88,86,71,58,78,60,82,75,50,62,64,54,48,46,33,52,36,43,24,41,72,74,67,63,42,58,57,68,59,49,20,60,41,67,70,42,55,58,66,53,51,51,48,50,39,50,40,33,74,74,67,67,43,83,64,81,80,74,82,78,78,85,67,93,64,50,72,67,51,49,50,51,50,51,51,49,38,61,55,43,28,61,62,50,69,68,56,50,44,51,48,38,33,70,75,69,66,44,92,67,53,68,67,54,51,52,50,51,36,49,73,71,36,40,38,82,40,70,50,42,80,38,46,57,78,52,45,70,64,45,46,48,51,40,48,47,61,47,47,75,63,43,42,38,61,64,18,39,27,36,41,53,73,47,77,43,43,55,72,55,22,55,71,60,45,21,37,26,51,71,97,51,71,33,73,45,63,37,74,76,69,83,54,67,44,36,22,36,41,42,36,32,38,47,55,16,40,78,45,72,46,75,43,77,50,76,85,48,47,68,56,43,53,53,50,48,54,51,48,44,72,72,66,41,31,43,60,90,31,52,40,10,33,37,39,31,59,71,47,73,63,68,63,42,70,66,56,50,54,54,35,44,75,61,33,28,46,78,44,61,44,35,65,80,43,60,61,59,40,45,58,56,58,49,53,52,50,49,40,51,50,36,32,72,44,25,74,60,50,62,58,84,87,45,69,62,51,41,48,50,45,50,49,56,56,50,55,66,35,36,69,33,83,34,52,67,47,35,38,51,22,13,44,35,79,50,87,89,34,23,48,70,37,68,59,50,21,42,39,78,38,48,61,83,49,73,72,47,62,82,63,73,82,74,86,79,82,74,79,70,87,119,135,82,80,75,76,77,75,72,70,75,68,70,70,71,69,71,73,74,63,76,43,62,59,53,90,86,71,57,77,60,81,77,51,62,65,54,47,49,33,52,34,44,24,41,74,73,66,62,42,59,56,69,59,50,21,60,41,67,70,41,54,59,67,55,51,51,47,50,39,49,40,33,74,73,68,68,42,84,66,81,79,74,83,78,76,84,67,93,66,48,72,68,52,49,50,50,51,51,52,49,38,61,54,41,26,61,62,48,69,67,55,50,45,50,48,39,32,69,75,69,67,44,90,65,53,68,66,54,51,52,50,51,36,48,74,72,38,41,38,82,39,70,50,44,81,40,47,58,76,52,44,71,65,44,46,47,51,40,48,47,61,47,46,76,62,44,41,39,63,64,19,38,27,35,41,55,74,48,77,44,44,57,72,55,23,54,72,61,45,22,37,26,50,70,98,50,62,33,73,43,63,38,76,75,70,83,56,66,44,37,23,36,39,42,35,31,41,49,54,16,40,79,46,71,46,75,42,78,50,75,85,46,48,69,58,44,52,52,51,49,53,52,49,44,71,72,65,41,32,43,61,91,32,54,38,11,33,37,38,31,58,72,47,73,63,67,64,45,70,66,55,50,52,53,36,44,74,60,32,28,45,78,42,61,44,35,65,82,44,61,61,59,40,45,57,57,59,48,52,52,50,49,40,52,50,36,30,73,44,25,74,58,51,63,59,82,86,44,69,62,52,41,48,49,45,48,50,56,56,50,58,66,34,34,68,33,84,36,52,68,47,33,37,51,22,12,44,36,80,50,93,89,34,22,49,71,36,67,59,52,24,40,37,80,41,58,65,83,50,72,72,45,63,82,62,73,83,75,84,81,80,74,78,71,88,118

Nearest PDB structures (foldseek):
  5hoo-assembly1_A  TM=6.930E-01  e=1.343E-11  Drosophila mauritiana
  5hoo-assembly1_B  TM=6.489E-01  e=3.899E-12  Drosophila mauritiana
  4u7b-assembly2_G-2  TM=6.321E-01  e=7.654E-12  Drosophila mauritiana
  4r79-assembly1_B  TM=6.233E-01  e=1.134E-11  Drosophila mauritiana
  3f2k-assembly1_A  TM=5.592E-01  e=2.985E-05  Homo sapiens

Sequence (772 aa):
MAKKERKSRKLKPLASKPFGMTTTAGGRMPTASEDVRCLAIYAVAYLMIDIAIVSDCFQAGQSTIRDWKRIWLTENRLCPKKRVYKTILSDTDRDAIFQHVLRHPTLYLREIQRWINKRLGKKLSVSTVFRELHLLGLTVKKLETRSLSISSASIDRFTNEVRLNLFNICQLVFLDETAKKRSDCFRREGRSLRNTGVYVRRDGRRGERISILGFMDYGGIFDHRMTTGTFCMGDFIRHMRTVISTHATPFPGPRSVWIMDGASIHLSEELKAWALSKGVVLIQLSAYCCFFNPIELFFGALKARMQEKTESFMHKGRAMESMYALFRTLLEYRHYNFVPWFQKCGYFCEESDTVFDPNKADRNSKFAYPIVHVAPSLKGDTVSIDMAKKERKSRKLKPLASKPFGMTTTAGGRMPTASEDVRCLAIYAVAYLMIDIAIVSDCFQAGQSTIRDWKRIWLTENRLCPKKRVYKTILSDTDRDAIFQHVLRHPTLYLREIQRWINKRLGKKLSVSTVFRELHLLGLTVKKLETRSLSISSASIDRFTNEVRLNLFNICQLVFLDETAKKRSDCFRREGRSLRNTGVYVRRDGRRGERISILGFMDYGGIFDHRMTTGTFCMGDFIRHMRTVISTHATPFPGPRSVWIMDGASIHLSEELKAWALSKGVVLIQLSAYCCFFNPIELFFGALKARMQEKTESFMHKGRAMESMYALFRTLLEYRHYNFVPWFQKCGYFCEESDTVFDPNKADRNSKFAYPIVHVAPSLKGDTVSID

InterPro domains:
  IPR009057 Homedomain-like superfamily [SSF46689] (30-137)
  IPR036397 Ribonuclease H superfamily [G3DSA:3.30.420.10] (152-333)
  IPR038717 Tc1-like transposase, DDE domain [PF13358] (171-309)
  IPR047655 Transposase IS630-like [NF033545] (53-307)